Protein AF-A0AA92FFT5-F1 (afdb_monomer)

Structure (mmCIF, N/CA/C/O backbone):
data_AF-A0AA92FFT5-F1
#
_entry.id   AF-A0AA92FFT5-F1
#
loop_
_atom_site.group_PDB
_atom_site.id
_atom_site.type_symbol
_atom_site.label_atom_id
_atom_site.label_alt_id
_atom_site.label_comp_id
_atom_site.label_asym_id
_atom_site.label_entity_id
_atom_site.label_seq_id
_atom_site.pdbx_PDB_ins_code
_atom_site.Cartn_x
_atom_site.Cartn_y
_atom_site.Cartn_z
_atom_site.occupancy
_atom_site.B_iso_or_equiv
_atom_site.auth_seq_id
_atom_site.auth_comp_id
_atom_site.auth_asym_id
_atom_site.auth_atom_id
_atom_site.pdbx_PDB_model_num
ATOM 1 N N . MET A 1 1 ? 5.068 42.418 -34.598 1.00 36.91 1 MET A N 1
ATOM 2 C CA . MET A 1 1 ? 6.179 42.118 -35.527 1.00 36.91 1 MET A CA 1
ATOM 3 C C . MET A 1 1 ? 7.192 41.233 -34.813 1.00 36.91 1 MET A C 1
ATOM 5 O O . MET A 1 1 ? 7.978 41.746 -34.029 1.00 36.91 1 MET A O 1
ATOM 9 N N . ALA A 1 2 ? 7.131 39.915 -35.012 1.00 33.78 2 ALA A N 1
ATOM 10 C CA . ALA A 1 2 ? 8.115 38.987 -34.457 1.00 33.78 2 ALA A CA 1
ATOM 11 C C . ALA A 1 2 ? 9.260 38.818 -35.468 1.00 33.78 2 ALA A C 1
ATOM 13 O O . ALA A 1 2 ? 9.042 38.322 -36.571 1.00 33.78 2 ALA A O 1
ATOM 14 N N . LYS A 1 3 ? 10.466 39.276 -35.113 1.00 44.69 3 LYS A N 1
ATOM 15 C CA . LYS A 1 3 ? 11.689 38.998 -35.875 1.00 44.69 3 LYS A CA 1
ATOM 16 C C . LYS A 1 3 ? 12.086 37.545 -35.614 1.00 44.69 3 LYS A C 1
ATOM 18 O O . LYS A 1 3 ? 12.524 37.217 -34.516 1.00 44.69 3 LYS A O 1
ATOM 23 N N . ILE A 1 4 ? 11.911 36.688 -36.614 1.00 44.44 4 ILE A N 1
ATOM 24 C CA . ILE A 1 4 ? 12.422 35.315 -36.603 1.00 44.44 4 ILE A CA 1
ATOM 25 C C . ILE A 1 4 ? 13.927 35.398 -36.870 1.00 44.44 4 ILE A C 1
ATOM 27 O O . ILE A 1 4 ? 14.347 35.719 -37.980 1.00 44.44 4 ILE A O 1
ATOM 31 N N . ALA A 1 5 ? 14.735 35.155 -35.841 1.00 51.94 5 ALA A N 1
ATOM 32 C CA . ALA A 1 5 ? 16.169 34.955 -35.990 1.00 51.94 5 ALA A CA 1
ATOM 33 C C . ALA A 1 5 ? 16.406 33.488 -36.382 1.00 51.94 5 ALA A C 1
ATOM 35 O O . ALA A 1 5 ? 16.267 32.594 -35.548 1.00 51.94 5 ALA A O 1
ATOM 36 N N . LEU A 1 6 ? 16.704 33.238 -37.660 1.00 52.41 6 LEU A N 1
ATOM 37 C CA . LEU A 1 6 ? 17.159 31.925 -38.120 1.00 52.41 6 LEU A CA 1
ATOM 38 C C . LEU A 1 6 ? 18.578 31.663 -37.605 1.00 52.41 6 LEU A C 1
ATOM 40 O O . LEU A 1 6 ? 19.433 32.550 -37.645 1.00 52.41 6 LEU A O 1
ATOM 44 N N . SER A 1 7 ? 18.829 30.444 -37.127 1.00 56.03 7 SER A N 1
ATOM 45 C CA . SER A 1 7 ? 20.161 30.040 -36.674 1.00 56.03 7 SER A CA 1
ATOM 46 C C . SER A 1 7 ? 21.108 29.846 -37.863 1.00 56.03 7 SER A C 1
ATOM 48 O O . SER A 1 7 ? 20.689 29.530 -38.980 1.00 56.03 7 SER A O 1
ATOM 50 N N . SER A 1 8 ? 22.410 30.000 -37.624 1.00 54.81 8 SER A N 1
ATOM 51 C CA . SER A 1 8 ? 23.468 29.925 -38.641 1.00 54.81 8 SER A CA 1
ATOM 52 C C . SER A 1 8 ? 23.435 28.626 -39.461 1.00 54.81 8 SER A C 1
ATOM 54 O O . SER A 1 8 ? 23.777 28.638 -40.640 1.00 54.81 8 SER A O 1
ATOM 56 N N . SER A 1 9 ? 22.970 27.513 -38.876 1.00 50.91 9 SER A N 1
ATOM 57 C CA . SER A 1 9 ? 22.845 26.230 -39.584 1.00 50.91 9 SER A CA 1
ATOM 58 C C . SER A 1 9 ? 21.640 26.172 -40.528 1.00 50.91 9 SER A C 1
ATOM 60 O O . SER A 1 9 ? 21.699 25.497 -41.554 1.00 50.91 9 SER A O 1
ATOM 62 N N . GLN A 1 10 ? 20.565 26.913 -40.242 1.00 55.97 10 GLN A N 1
ATOM 63 C CA . GLN A 1 10 ? 19.401 27.001 -41.127 1.00 55.97 10 GLN A CA 1
ATOM 64 C C . GLN A 1 10 ? 19.712 27.848 -42.363 1.00 55.97 10 GLN A C 1
ATOM 66 O O . GLN A 1 10 ? 19.312 27.490 -43.467 1.00 55.97 10 GLN A O 1
ATOM 71 N N . ILE A 1 11 ? 20.495 28.918 -42.199 1.00 63.00 11 ILE A N 1
ATOM 72 C CA . ILE A 1 11 ? 20.980 29.741 -43.316 1.00 63.00 11 ILE A CA 1
ATOM 73 C C . ILE A 1 11 ? 21.951 28.938 -44.194 1.00 63.00 11 ILE A C 1
ATOM 75 O O . ILE A 1 11 ? 21.838 28.977 -45.417 1.00 63.00 11 ILE A O 1
ATOM 79 N N . LEU A 1 12 ? 22.851 28.155 -43.588 1.00 55.53 12 LEU A N 1
ATOM 80 C CA . LEU A 1 12 ? 23.816 27.331 -44.321 1.00 55.53 12 LEU A CA 1
ATOM 81 C C . LEU A 1 12 ? 23.136 26.229 -45.150 1.00 55.53 12 LEU A C 1
ATOM 83 O O . LEU A 1 12 ? 23.487 26.030 -46.309 1.00 55.53 12 LEU A O 1
ATOM 87 N N . ASN A 1 13 ? 22.121 25.559 -44.597 1.00 61.19 13 ASN A N 1
ATOM 88 C CA . ASN A 1 13 ? 21.386 24.510 -45.310 1.00 61.19 13 ASN A CA 1
ATOM 89 C C . ASN A 1 13 ? 20.527 25.064 -46.458 1.00 61.19 13 ASN A C 1
ATOM 91 O O . ASN A 1 13 ? 20.423 24.429 -47.507 1.00 61.19 13 ASN A O 1
ATOM 95 N N . ILE A 1 14 ? 19.958 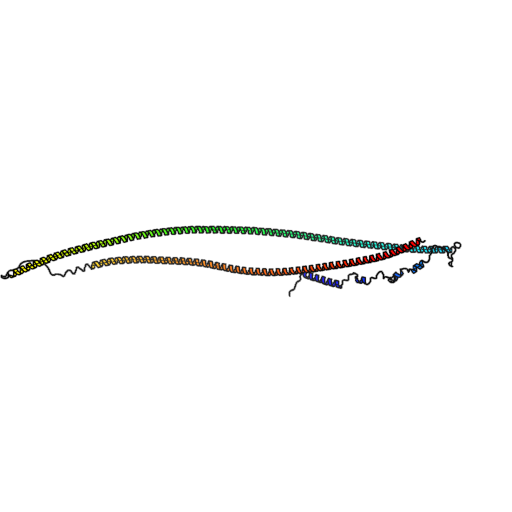26.263 -46.299 1.00 65.69 14 ILE A N 1
ATOM 96 C CA . ILE A 1 14 ? 19.232 26.951 -47.378 1.00 65.69 14 ILE A CA 1
ATOM 97 C C . ILE A 1 14 ? 20.208 27.411 -48.476 1.00 65.69 14 ILE A C 1
ATOM 99 O O . ILE A 1 14 ? 19.908 27.258 -49.660 1.00 65.69 14 ILE A O 1
ATOM 103 N N . ALA A 1 15 ? 21.397 27.900 -48.108 1.00 60.97 15 ALA A N 1
ATOM 104 C CA . ALA A 1 15 ? 22.439 28.283 -49.061 1.00 60.97 15 ALA A CA 1
ATOM 105 C C . ALA A 1 15 ? 22.993 27.076 -49.843 1.00 60.97 15 ALA A C 1
ATOM 107 O O . ALA A 1 15 ? 23.117 27.150 -51.064 1.00 60.97 15 ALA A O 1
ATOM 108 N N . LEU A 1 16 ? 23.254 25.943 -49.180 1.00 57.44 16 LEU A N 1
ATOM 109 C CA . LEU A 1 16 ? 23.679 24.708 -49.852 1.00 57.44 16 LEU A CA 1
ATOM 110 C C . LEU A 1 16 ? 22.594 24.154 -50.783 1.00 57.44 16 LEU A C 1
ATOM 112 O O . LEU A 1 16 ? 22.902 23.746 -51.901 1.00 57.44 16 LEU A O 1
ATOM 116 N N . GLY A 1 17 ? 21.326 24.190 -50.361 1.00 57.25 17 GLY A N 1
ATOM 117 C CA . GLY A 1 17 ? 20.200 23.794 -51.208 1.00 57.25 17 GLY A CA 1
ATOM 118 C C . GLY A 1 17 ? 20.088 24.653 -52.471 1.00 57.25 17 GLY A C 1
ATOM 119 O O . GLY A 1 17 ? 19.913 24.122 -53.566 1.00 57.25 17 GLY A O 1
ATOM 120 N N . ALA A 1 18 ? 20.275 25.970 -52.349 1.00 59.31 18 ALA A N 1
ATOM 121 C CA . ALA A 1 18 ? 20.269 26.881 -53.491 1.00 59.31 18 ALA A CA 1
ATOM 122 C C . ALA A 1 18 ? 21.468 26.662 -54.434 1.00 59.31 18 ALA A C 1
ATOM 124 O O . ALA A 1 18 ? 21.291 26.689 -55.649 1.00 59.31 18 ALA A O 1
ATOM 125 N N . ILE A 1 19 ? 22.667 26.379 -53.910 1.00 61.88 19 ILE A N 1
ATOM 126 C CA . ILE A 1 19 ? 23.870 26.106 -54.721 1.00 61.88 19 ILE A CA 1
ATOM 127 C C . ILE A 1 19 ? 23.724 24.805 -55.519 1.00 61.88 19 ILE A C 1
ATOM 129 O O . ILE A 1 19 ? 24.117 24.757 -56.682 1.00 61.88 19 ILE A O 1
ATOM 133 N N . ILE A 1 20 ? 23.108 23.769 -54.944 1.00 62.00 20 ILE A N 1
ATOM 134 C CA . ILE A 1 20 ? 22.878 22.496 -55.642 1.00 62.00 20 ILE A CA 1
ATOM 135 C C . ILE A 1 20 ? 21.840 22.674 -56.758 1.00 62.00 20 ILE A C 1
ATOM 137 O O . ILE A 1 20 ? 22.047 22.177 -57.865 1.00 62.00 20 ILE A O 1
ATOM 141 N N . VAL A 1 21 ? 20.767 23.436 -56.520 1.00 59.12 21 VAL A N 1
ATOM 142 C CA . VAL A 1 21 ? 19.708 23.679 -57.521 1.00 59.12 21 VAL A CA 1
ATOM 143 C C . VAL A 1 21 ? 20.189 24.612 -58.642 1.00 59.12 21 VAL A C 1
ATOM 145 O O . VAL A 1 21 ? 19.921 24.368 -59.816 1.00 59.12 21 VAL A O 1
ATOM 148 N N . VAL A 1 22 ? 20.971 25.646 -58.320 1.00 59.47 22 VAL A N 1
ATOM 149 C CA . VAL A 1 22 ? 21.566 26.542 -59.327 1.00 59.47 22 VAL A CA 1
ATOM 150 C C . VAL A 1 22 ? 22.709 25.852 -60.086 1.00 59.47 22 VAL A C 1
ATOM 152 O O . VAL A 1 22 ? 22.820 26.025 -61.297 1.00 59.47 22 VAL A O 1
ATOM 155 N N . GLY A 1 23 ? 23.508 25.007 -59.425 1.00 50.00 23 GLY A N 1
ATOM 156 C CA . GLY A 1 23 ? 24.572 24.213 -60.055 1.00 50.00 23 GLY A CA 1
ATOM 157 C C . GLY A 1 23 ? 24.050 23.136 -61.012 1.00 50.00 23 GLY A C 1
ATOM 158 O O . GLY A 1 23 ? 24.634 22.911 -62.074 1.00 50.00 23 GLY A O 1
ATOM 159 N N . SER A 1 24 ? 22.908 22.523 -60.692 1.00 50.09 24 SER A N 1
ATOM 160 C CA . SER A 1 24 ? 22.223 21.569 -61.579 1.00 50.09 24 SER A CA 1
ATOM 161 C C . SER A 1 24 ? 21.520 22.254 -62.761 1.00 50.09 24 SER A C 1
ATOM 163 O O . SER A 1 24 ? 21.498 21.705 -63.857 1.00 50.09 24 SER A O 1
ATOM 165 N N . LEU A 1 25 ? 21.037 23.493 -62.606 1.00 48.06 25 LEU A N 1
ATOM 166 C CA . LEU A 1 25 ? 20.518 24.290 -63.730 1.00 48.06 25 LEU A CA 1
ATOM 167 C C . LEU A 1 25 ? 21.626 24.875 -64.628 1.00 48.06 25 LEU A C 1
ATOM 169 O O . LEU A 1 25 ? 21.436 24.991 -65.840 1.00 48.06 25 LEU A O 1
ATOM 173 N N . ALA A 1 26 ? 22.789 25.223 -64.070 1.00 48.19 26 ALA A N 1
ATOM 174 C CA . ALA A 1 26 ? 23.932 25.733 -64.833 1.00 48.19 26 ALA A CA 1
ATOM 175 C C . ALA A 1 26 ? 24.636 24.638 -65.652 1.00 48.19 26 ALA A C 1
ATOM 177 O O . ALA A 1 26 ? 25.069 24.904 -66.771 1.00 48.19 26 ALA A O 1
ATOM 178 N N . SER A 1 27 ? 24.689 23.401 -65.151 1.00 49.47 27 SER A N 1
ATOM 179 C CA . SER A 1 27 ? 25.239 22.249 -65.887 1.00 49.47 27 SER A CA 1
ATOM 180 C C . SER A 1 27 ? 24.375 21.840 -67.087 1.00 49.47 27 SER A C 1
ATOM 182 O O . SER A 1 27 ? 24.921 21.420 -68.102 1.00 49.47 27 SER A O 1
ATOM 184 N N . VAL A 1 28 ? 23.057 22.068 -67.032 1.00 51.88 28 VAL A N 1
ATOM 185 C CA . VAL A 1 28 ? 22.141 21.841 -68.168 1.00 51.88 28 VAL A CA 1
ATOM 186 C C . VAL A 1 28 ? 22.223 22.955 -69.228 1.00 51.88 28 VAL A C 1
ATOM 188 O O . VAL A 1 28 ? 21.946 22.699 -70.395 1.00 51.88 28 VAL A O 1
ATOM 191 N N . LYS A 1 29 ? 22.629 24.184 -68.864 1.00 46.25 29 LYS A N 1
ATOM 192 C CA . LYS A 1 29 ? 22.764 25.312 -69.814 1.00 46.25 29 LYS A CA 1
ATOM 193 C C . LYS A 1 29 ? 24.180 25.567 -70.344 1.00 46.25 29 LYS A C 1
ATOM 195 O O . LYS A 1 29 ? 24.298 26.159 -71.410 1.00 46.25 29 LYS A O 1
ATOM 200 N N . TYR A 1 30 ? 25.229 25.158 -69.627 1.00 48.12 30 TYR A N 1
ATOM 201 C CA . TYR A 1 30 ? 26.628 25.478 -69.963 1.00 48.12 30 TYR A CA 1
ATOM 202 C C . TYR A 1 30 ? 27.577 24.268 -69.931 1.00 48.12 30 TYR A C 1
ATOM 204 O O . TYR A 1 30 ? 28.796 24.435 -69.941 1.00 48.12 30 TYR A O 1
ATOM 212 N N . GLY A 1 31 ? 27.047 23.043 -69.912 1.00 39.62 31 GLY A N 1
ATOM 213 C CA . GLY A 1 31 ? 27.833 21.817 -70.039 1.00 39.62 31 GLY A CA 1
ATOM 214 C C . GLY A 1 31 ? 28.346 21.599 -71.463 1.00 39.62 31 GLY A C 1
ATOM 215 O O . GLY A 1 31 ? 27.853 20.722 -72.157 1.00 39.62 31 GLY A O 1
ATOM 216 N N . ASN A 1 32 ? 29.333 22.387 -71.893 1.00 44.47 32 ASN A N 1
ATOM 217 C CA . ASN A 1 32 ? 30.159 22.086 -73.061 1.00 44.47 32 ASN A CA 1
ATOM 218 C C . ASN A 1 32 ? 31.637 22.230 -72.664 1.00 44.47 32 ASN A C 1
ATOM 220 O O . ASN A 1 32 ? 32.303 23.214 -72.975 1.00 44.47 32 ASN A O 1
ATOM 224 N N . PHE A 1 33 ? 32.130 21.259 -71.891 1.00 42.16 33 PHE A N 1
ATOM 225 C CA . PHE A 1 33 ? 33.552 21.096 -71.596 1.00 42.16 33 PHE A CA 1
ATOM 226 C C . PHE A 1 33 ? 34.115 19.984 -72.491 1.00 42.16 33 PHE A C 1
ATOM 228 O O . PHE A 1 33 ? 34.063 18.811 -72.143 1.00 42.16 33 PHE A O 1
ATOM 235 N N . GLY A 1 34 ? 34.636 20.377 -73.656 1.00 47.88 34 GLY A N 1
ATOM 236 C CA . GLY A 1 34 ? 35.778 19.736 -74.323 1.00 47.88 34 GLY A CA 1
ATOM 237 C C . GLY A 1 34 ? 35.693 18.260 -74.733 1.00 47.88 34 GLY A C 1
ATOM 238 O O . GLY A 1 34 ? 36.745 17.647 -74.891 1.00 47.88 34 GLY A O 1
ATOM 239 N N . GLY A 1 35 ? 34.507 17.683 -74.914 1.00 39.34 35 GLY A N 1
ATOM 240 C CA . GLY A 1 35 ? 34.343 16.327 -75.444 1.00 39.34 35 GLY A CA 1
ATOM 241 C C . GLY A 1 35 ? 33.555 16.361 -76.744 1.00 39.34 35 GLY A C 1
ATOM 242 O O . GLY A 1 35 ? 32.381 16.715 -76.725 1.00 39.34 35 GLY A O 1
ATOM 243 N N . VAL A 1 36 ? 34.205 16.016 -77.855 1.00 39.03 36 VAL A N 1
ATOM 244 C CA . VAL A 1 36 ? 33.575 15.840 -79.173 1.00 39.03 36 VAL A CA 1
ATOM 245 C C . VAL A 1 36 ? 32.363 14.915 -79.017 1.00 39.03 36 VAL A C 1
ATOM 247 O O . VAL A 1 36 ? 32.489 13.825 -78.452 1.00 39.03 36 VAL A O 1
ATOM 250 N N . SER A 1 37 ? 31.183 15.365 -79.442 1.00 41.41 37 SER A N 1
ATOM 251 C CA . SER A 1 37 ? 29.951 14.588 -79.312 1.00 41.41 37 SER A CA 1
ATOM 252 C C . SER A 1 37 ? 29.954 13.417 -80.298 1.00 41.41 37 SER A C 1
ATOM 254 O O . SER A 1 37 ? 30.483 13.503 -81.406 1.00 41.41 37 SER A O 1
ATOM 256 N N . PHE A 1 38 ? 29.345 12.302 -79.895 1.00 43.22 38 PHE A N 1
ATOM 257 C CA . PHE A 1 38 ? 29.211 11.105 -80.734 1.00 43.22 38 PHE A CA 1
ATOM 258 C C . PHE A 1 38 ? 28.395 11.380 -82.016 1.00 43.22 38 PHE A C 1
ATOM 260 O O . PHE A 1 38 ? 28.577 10.695 -83.020 1.00 43.22 38 PHE A O 1
ATOM 267 N N . ASP A 1 39 ? 27.571 12.433 -82.005 1.00 47.12 39 ASP A N 1
ATOM 268 C CA . ASP A 1 39 ? 26.778 12.883 -83.152 1.00 47.12 39 ASP A CA 1
ATOM 269 C C . ASP A 1 39 ? 27.632 13.589 -84.230 1.00 47.12 39 ASP A C 1
ATOM 271 O O . ASP A 1 39 ? 27.341 13.452 -85.416 1.00 47.12 39 ASP A O 1
ATOM 275 N N . GLU A 1 40 ? 28.746 14.249 -83.875 1.00 45.03 40 GLU A N 1
ATOM 276 C CA . GLU A 1 40 ? 29.685 14.829 -84.861 1.00 45.03 40 GLU A CA 1
ATOM 277 C C . GLU A 1 40 ? 30.611 13.781 -85.510 1.00 45.03 40 GLU A C 1
ATOM 279 O O . GLU A 1 40 ? 31.149 14.006 -86.597 1.00 45.03 40 GLU A O 1
ATOM 284 N N . LEU A 1 41 ? 30.781 12.614 -84.879 1.00 45.84 41 LEU A N 1
ATOM 285 C CA . LEU A 1 41 ? 31.550 11.486 -85.422 1.00 45.84 41 LEU A CA 1
ATOM 286 C C . LEU A 1 41 ? 30.747 10.642 -86.426 1.00 45.84 41 LEU A C 1
ATOM 288 O O . LEU A 1 41 ? 31.349 9.976 -87.269 1.00 45.84 41 LEU A O 1
ATOM 292 N N . GLY A 1 42 ? 29.412 10.692 -86.370 1.00 46.50 42 GLY A N 1
ATOM 293 C CA . GLY A 1 42 ? 28.527 9.962 -87.282 1.00 46.50 42 GLY A CA 1
ATOM 294 C C . GLY A 1 42 ? 28.371 10.614 -88.660 1.00 46.50 42 GLY A C 1
ATOM 295 O O . GLY A 1 42 ? 28.340 9.911 -89.666 1.00 46.50 42 GLY A O 1
ATOM 296 N N . GLU A 1 43 ? 28.335 11.949 -88.738 1.00 46.91 43 GLU A N 1
ATOM 297 C CA . GLU A 1 43 ? 28.078 12.663 -90.005 1.00 46.91 43 GLU A CA 1
ATOM 298 C C . GLU A 1 43 ? 29.312 12.823 -90.919 1.00 46.91 43 GLU A C 1
ATOM 300 O O . GLU A 1 43 ? 29.179 13.244 -92.068 1.00 46.91 43 GLU A O 1
ATOM 305 N N . LYS A 1 44 ? 30.519 12.458 -90.460 1.00 48.78 44 LYS A N 1
ATOM 306 C CA . LYS A 1 44 ? 31.769 12.532 -91.251 1.00 48.78 44 LYS A CA 1
ATOM 307 C C . LYS A 1 44 ? 32.522 11.204 -91.383 1.00 48.78 44 LYS A C 1
ATOM 309 O O . LYS A 1 44 ? 33.711 11.202 -91.705 1.00 48.78 44 LYS A O 1
ATOM 314 N N . TYR A 1 45 ? 31.863 10.070 -91.156 1.00 46.28 45 TYR A N 1
ATOM 315 C CA . TYR A 1 45 ? 32.485 8.761 -91.354 1.00 46.28 45 TYR A CA 1
ATOM 316 C C . TYR A 1 45 ? 32.257 8.256 -92.787 1.00 46.28 45 TYR A C 1
ATOM 318 O O . TYR A 1 45 ? 31.189 7.749 -93.120 1.00 46.28 45 TYR A O 1
ATOM 326 N N . ILE A 1 46 ? 33.268 8.401 -93.647 1.00 54.72 46 ILE A N 1
ATOM 327 C CA . ILE A 1 46 ? 33.282 7.812 -94.994 1.00 54.72 46 ILE A CA 1
ATOM 328 C C . ILE A 1 46 ? 33.825 6.380 -94.879 1.00 54.72 46 ILE A C 1
ATOM 330 O O . ILE A 1 46 ? 34.903 6.161 -94.324 1.00 54.72 46 ILE A O 1
ATOM 334 N N . SER A 1 47 ? 33.077 5.397 -95.389 1.00 46.88 47 SER A N 1
ATOM 335 C CA . SER A 1 47 ? 33.496 3.990 -95.435 1.00 46.88 47 SER A CA 1
ATOM 336 C C . SER A 1 47 ? 34.820 3.829 -96.195 1.00 46.88 47 SER A C 1
ATOM 338 O O . SER A 1 47 ? 35.009 4.430 -97.251 1.00 46.88 47 SER A O 1
ATOM 340 N N . LYS A 1 48 ? 35.729 2.960 -95.719 1.00 50.12 48 LYS A N 1
ATOM 341 C CA . LYS A 1 48 ? 37.016 2.658 -96.390 1.00 50.12 48 LYS A CA 1
ATOM 342 C C . LYS A 1 48 ? 36.861 2.157 -97.837 1.00 50.12 48 LYS A C 1
ATOM 344 O O . LYS A 1 48 ? 37.832 2.206 -98.583 1.00 50.12 48 LYS A O 1
ATOM 349 N N . SER A 1 49 ? 35.677 1.680 -98.227 1.00 53.69 49 SER A N 1
ATOM 350 C CA . SER A 1 49 ? 35.359 1.249 -99.595 1.00 53.69 49 SER A CA 1
ATOM 351 C C . SER A 1 49 ? 35.010 2.393 -100.555 1.00 53.69 49 SER A C 1
ATOM 353 O O . SER A 1 49 ? 35.030 2.174 -101.764 1.00 53.69 49 SER A O 1
ATOM 355 N N . ASP A 1 50 ? 34.712 3.590 -100.037 1.00 57.78 50 ASP A N 1
ATOM 356 C CA . ASP A 1 50 ? 34.177 4.719 -100.815 1.00 57.78 50 ASP A CA 1
ATOM 357 C C . ASP A 1 50 ? 35.194 5.852 -101.032 1.00 57.78 50 ASP A C 1
ATOM 359 O O . ASP A 1 50 ? 34.873 6.856 -101.663 1.00 57.78 50 ASP A O 1
ATOM 363 N N . VAL A 1 51 ? 36.433 5.689 -100.554 1.00 57.69 51 VAL A N 1
ATOM 364 C CA . VAL A 1 51 ? 37.523 6.660 -100.734 1.00 57.69 51 VAL A CA 1
ATOM 365 C C . VAL A 1 51 ? 38.189 6.444 -102.097 1.00 57.69 51 VAL A C 1
ATOM 367 O O . VAL A 1 51 ? 38.803 5.401 -102.334 1.00 57.69 51 VAL A O 1
ATOM 370 N N . LYS A 1 52 ? 38.097 7.425 -103.002 1.00 64.56 52 LYS A N 1
ATOM 371 C CA . LYS A 1 52 ? 38.766 7.408 -104.315 1.00 64.56 52 LYS A CA 1
ATOM 372 C C . LYS A 1 52 ? 40.019 8.283 -104.294 1.00 64.56 52 LYS A C 1
ATOM 374 O O . LYS A 1 52 ? 40.122 9.241 -103.538 1.00 64.56 52 LYS A O 1
ATOM 379 N N . PHE A 1 53 ? 40.977 7.993 -105.177 1.00 60.56 53 PHE A N 1
ATOM 380 C CA . PHE A 1 53 ? 42.207 8.791 -105.323 1.00 60.56 53 PHE A CA 1
ATOM 381 C C . PHE A 1 53 ? 41.929 10.283 -105.610 1.00 60.56 53 PHE A C 1
ATOM 383 O O . PHE A 1 53 ? 42.689 11.150 -105.188 1.00 60.56 53 PHE A O 1
ATOM 390 N N . SER A 1 54 ? 40.794 10.581 -106.254 1.00 68.06 54 SER A N 1
ATOM 391 C CA . SER A 1 54 ? 40.290 11.935 -106.515 1.00 68.06 54 SER A CA 1
ATOM 392 C C . SER A 1 54 ? 39.946 12.746 -105.263 1.00 68.06 54 SER A C 1
ATOM 394 O O . SER A 1 54 ? 39.826 13.965 -105.362 1.00 68.06 54 SER A O 1
ATOM 396 N N . ASP A 1 55 ? 39.790 12.091 -104.111 1.00 61.78 55 ASP A N 1
ATOM 397 C CA . ASP A 1 55 ? 39.345 12.720 -102.864 1.00 61.78 55 ASP A CA 1
ATOM 398 C C . ASP A 1 55 ? 40.530 13.214 -102.010 1.00 61.78 55 ASP A C 1
ATOM 400 O O . ASP A 1 55 ? 40.339 13.857 -100.978 1.00 61.78 55 ASP A O 1
ATOM 404 N N . LEU A 1 56 ? 41.770 12.948 -102.447 1.00 61.59 56 LEU A N 1
ATOM 405 C CA . LEU A 1 56 ? 42.974 13.540 -101.863 1.00 61.59 56 LEU A CA 1
ATOM 406 C C . LEU A 1 56 ? 43.124 15.021 -102.265 1.00 61.59 56 LEU A C 1
ATOM 408 O O . LEU A 1 56 ? 42.778 15.386 -103.388 1.00 61.59 56 LEU A O 1
ATOM 412 N N . PRO A 1 57 ? 43.714 15.873 -101.410 1.00 64.44 57 PRO A N 1
ATOM 413 C CA . PRO A 1 57 ? 44.130 17.226 -101.788 1.00 64.44 57 PRO A CA 1
ATOM 414 C C . PRO A 1 57 ? 45.034 17.218 -103.038 1.00 64.44 57 PRO A C 1
ATOM 416 O O . PRO A 1 57 ? 45.875 16.328 -103.191 1.00 64.44 57 PRO A O 1
ATOM 419 N N . GLN A 1 58 ? 44.869 18.189 -103.949 1.00 60.50 58 GLN A N 1
ATOM 420 C CA . GLN A 1 58 ? 45.575 18.233 -105.250 1.00 60.50 58 GLN A CA 1
ATOM 421 C C . GLN A 1 58 ? 47.110 18.209 -105.122 1.00 60.50 58 GLN A C 1
ATOM 423 O O . GLN A 1 58 ? 47.819 17.743 -106.012 1.00 60.50 58 GLN A O 1
ATOM 428 N N . ASP A 1 59 ? 47.619 18.720 -104.013 1.00 60.88 59 ASP A N 1
ATOM 429 C CA . ASP A 1 59 ? 49.007 18.734 -103.567 1.00 60.88 59 ASP A CA 1
ATOM 430 C C . ASP A 1 59 ? 49.536 17.332 -103.214 1.00 60.88 59 ASP A C 1
ATOM 432 O O . ASP A 1 59 ? 50.645 16.988 -103.616 1.00 60.88 59 ASP A O 1
ATOM 436 N N . MET A 1 60 ? 48.721 16.480 -102.583 1.00 55.91 60 MET A N 1
ATOM 437 C CA . MET A 1 60 ? 49.052 15.070 -102.328 1.00 55.91 60 MET A CA 1
ATOM 438 C C . MET A 1 60 ? 48.879 14.201 -103.579 1.00 55.91 60 MET A C 1
ATOM 440 O O . MET A 1 60 ? 49.692 13.311 -103.812 1.00 55.91 60 MET A O 1
ATOM 444 N N . GLN A 1 61 ? 47.883 14.480 -104.429 1.00 62.03 61 GLN A N 1
ATOM 445 C CA . GLN A 1 61 ? 47.715 13.774 -105.710 1.00 62.03 61 GLN A CA 1
ATOM 446 C C . GLN A 1 61 ? 48.934 13.948 -106.629 1.00 62.03 61 GLN A C 1
ATOM 448 O O . GLN A 1 61 ? 49.339 12.996 -107.285 1.00 62.03 61 GLN A O 1
ATOM 453 N N . LYS A 1 62 ? 49.566 15.130 -106.629 1.00 58.81 62 LYS A N 1
ATOM 454 C CA . LYS A 1 62 ? 50.796 15.407 -107.396 1.00 58.81 62 LYS A CA 1
ATOM 455 C C . LYS A 1 62 ? 52.038 14.663 -106.894 1.00 58.81 62 LYS A C 1
ATOM 457 O O . LYS A 1 62 ? 53.011 14.569 -107.638 1.00 58.81 62 LYS A O 1
ATOM 462 N N . HIS A 1 63 ? 52.038 14.170 -105.654 1.00 56.59 63 HIS A N 1
ATOM 463 C CA . HIS A 1 63 ? 53.141 13.376 -105.100 1.00 56.59 63 HIS A CA 1
ATOM 464 C C . HIS A 1 63 ? 53.037 11.883 -105.417 1.00 56.59 63 HIS A C 1
ATOM 466 O O . HIS A 1 63 ? 54.055 11.192 -105.415 1.00 56.59 63 HIS A O 1
ATOM 472 N N . TYR A 1 64 ? 51.844 11.384 -105.741 1.00 55.19 64 TYR A N 1
ATOM 473 C CA . TYR A 1 64 ? 51.693 10.041 -106.283 1.00 55.19 64 TYR A CA 1
ATOM 474 C C . TYR A 1 64 ? 52.017 10.082 -107.774 1.00 55.19 64 TYR A C 1
ATOM 476 O O . TYR A 1 64 ? 51.236 10.556 -108.593 1.00 55.19 64 TYR A O 1
ATOM 484 N N . ILE A 1 65 ? 53.226 9.630 -108.095 1.00 53.03 65 ILE A N 1
ATOM 485 C CA . ILE A 1 65 ? 53.760 9.546 -109.451 1.00 53.03 65 ILE A CA 1
ATOM 486 C C . ILE A 1 65 ? 52.767 8.782 -110.334 1.00 53.03 65 ILE A C 1
ATOM 488 O O . ILE A 1 65 ? 52.378 7.656 -110.018 1.00 53.03 65 ILE A O 1
ATOM 492 N N . ASP A 1 66 ? 52.367 9.417 -111.434 1.00 47.44 66 ASP A N 1
ATOM 493 C CA . ASP A 1 66 ? 51.544 8.821 -112.476 1.00 47.44 66 ASP A CA 1
ATOM 494 C C . ASP A 1 66 ? 52.187 7.503 -112.934 1.00 47.44 66 ASP A C 1
ATOM 496 O O . ASP A 1 66 ? 53.376 7.449 -113.275 1.00 47.44 66 ASP A O 1
ATOM 500 N N . LYS A 1 67 ? 51.412 6.416 -112.902 1.00 47.41 67 LYS A N 1
ATOM 501 C CA . LYS A 1 67 ? 51.894 5.084 -113.285 1.00 47.41 67 LYS A CA 1
ATOM 502 C C . LYS A 1 67 ? 52.336 5.077 -114.751 1.00 47.41 67 LYS A C 1
ATOM 504 O O . LYS A 1 67 ? 53.240 4.328 -115.113 1.00 47.41 67 LYS A O 1
ATOM 509 N N . ASP A 1 68 ? 51.772 5.974 -115.558 1.00 49.72 68 ASP A N 1
ATOM 510 C CA . ASP A 1 68 ? 52.157 6.165 -116.953 1.00 49.72 68 ASP A CA 1
ATOM 511 C C . ASP A 1 68 ? 53.469 6.967 -117.089 1.00 49.72 68 ASP A C 1
ATOM 513 O O . ASP A 1 68 ? 54.276 6.670 -117.969 1.00 49.72 68 ASP A O 1
ATOM 517 N N . ALA A 1 69 ? 53.787 7.863 -116.143 1.00 50.75 69 ALA A N 1
ATOM 518 C CA . ALA A 1 69 ? 55.073 8.575 -116.097 1.00 50.75 69 ALA A CA 1
ATOM 519 C C . ALA A 1 69 ? 56.245 7.691 -115.621 1.00 50.75 69 ALA A C 1
ATOM 521 O O . ALA A 1 69 ? 57.394 7.929 -115.991 1.00 50.75 69 ALA A O 1
ATOM 522 N N . THR A 1 70 ? 55.976 6.635 -114.843 1.00 45.41 70 THR A N 1
ATOM 523 C CA . THR A 1 70 ? 57.005 5.648 -114.452 1.00 45.41 70 THR A CA 1
ATOM 524 C C . THR A 1 70 ? 57.249 4.584 -115.525 1.00 45.41 70 THR A C 1
ATOM 526 O O . THR A 1 70 ? 58.330 3.996 -115.571 1.00 45.41 70 THR A O 1
ATOM 529 N N . ILE A 1 71 ? 56.292 4.359 -116.433 1.00 44.62 71 ILE A N 1
ATOM 530 C CA . ILE A 1 71 ? 56.454 3.432 -117.564 1.00 44.62 71 ILE A CA 1
ATOM 531 C C . ILE A 1 71 ? 57.244 4.080 -118.717 1.00 44.62 71 ILE A C 1
ATOM 533 O O . ILE A 1 71 ? 57.932 3.366 -119.447 1.00 44.62 71 ILE A O 1
ATOM 537 N N . GLU A 1 72 ? 57.245 5.412 -118.851 1.00 43.44 72 GLU A N 1
ATOM 538 C CA . GLU A 1 72 ? 58.088 6.105 -119.842 1.00 43.44 72 GLU A CA 1
ATOM 539 C C . GLU A 1 72 ? 59.568 6.223 -119.433 1.00 43.44 72 GLU A C 1
ATOM 541 O O . GLU A 1 72 ? 60.425 6.288 -120.309 1.00 43.44 72 GLU A O 1
ATOM 546 N N . GLN A 1 73 ? 59.908 6.123 -118.141 1.00 43.62 73 GLN A N 1
ATOM 547 C CA . GLN A 1 73 ? 61.306 6.004 -117.681 1.00 43.62 73 GLN A CA 1
ATOM 548 C C . GLN A 1 73 ? 61.822 4.552 -117.628 1.00 43.62 73 GLN A C 1
ATOM 550 O O . GLN A 1 73 ? 63.020 4.328 -117.472 1.00 43.62 73 GLN A O 1
ATOM 555 N N . GLY A 1 74 ? 60.938 3.561 -117.792 1.00 41.41 74 GLY A N 1
ATOM 556 C CA . GLY A 1 74 ? 61.269 2.130 -117.820 1.00 41.41 74 GLY A CA 1
ATOM 557 C C . GLY A 1 74 ? 61.416 1.524 -119.222 1.00 41.41 74 GLY A C 1
ATOM 558 O O . GLY A 1 74 ? 61.585 0.311 -119.335 1.00 41.41 74 GLY A O 1
ATOM 559 N N . LYS A 1 75 ? 61.323 2.334 -120.289 1.00 38.75 75 LYS A N 1
ATOM 560 C CA . LYS A 1 75 ? 61.446 1.893 -121.693 1.00 38.75 75 LYS A CA 1
ATOM 561 C C . LYS A 1 75 ? 62.807 2.158 -122.342 1.00 38.75 75 LYS A C 1
ATOM 563 O O . LYS A 1 75 ? 62.988 1.758 -123.488 1.00 38.75 75 LYS A O 1
ATOM 568 N N . ASP A 1 76 ? 63.777 2.690 -121.604 1.00 38.53 76 ASP A N 1
ATOM 569 C CA . ASP A 1 76 ? 65.194 2.586 -121.973 1.00 38.53 76 ASP A CA 1
ATOM 570 C C . ASP A 1 76 ? 65.769 1.298 -121.368 1.00 38.53 76 ASP A C 1
ATOM 572 O O . ASP A 1 76 ? 66.516 1.283 -120.388 1.00 38.53 76 ASP A O 1
ATOM 576 N N . GLY A 1 77 ? 65.327 0.178 -121.942 1.00 37.78 77 GLY A N 1
ATOM 577 C CA . GLY A 1 77 ? 65.913 -1.135 -121.712 1.00 37.78 77 GLY A CA 1
ATOM 578 C C . GLY A 1 77 ? 67.331 -1.216 -122.288 1.00 37.78 77 GLY A C 1
ATOM 579 O O . GLY A 1 77 ? 67.598 -0.701 -123.369 1.00 37.78 77 GLY A O 1
ATOM 580 N N . ASN A 1 78 ? 68.197 -1.925 -121.560 1.00 37.09 78 ASN A N 1
ATOM 581 C CA . ASN A 1 78 ? 69.595 -2.274 -121.852 1.00 37.09 78 ASN A CA 1
ATOM 582 C C . ASN A 1 78 ? 70.653 -1.171 -121.662 1.00 37.09 78 ASN A C 1
ATOM 584 O O . ASN A 1 78 ? 71.221 -0.626 -122.600 1.00 37.09 78 ASN A O 1
ATOM 588 N N . LEU A 1 79 ? 71.052 -0.980 -120.400 1.00 45.75 79 LEU A N 1
ATOM 589 C CA . LEU A 1 79 ? 72.293 -0.302 -119.994 1.00 45.75 79 LEU A CA 1
ATOM 590 C C . LEU A 1 79 ? 73.550 -1.207 -120.069 1.00 45.75 79 LEU A C 1
ATOM 592 O O . LEU A 1 79 ? 74.559 -0.893 -119.446 1.00 45.75 79 LEU A O 1
ATOM 596 N N . TYR A 1 80 ? 73.495 -2.326 -120.808 1.00 41.56 80 TYR A N 1
ATOM 597 C CA . TYR A 1 80 ? 74.593 -3.303 -120.928 1.00 41.56 80 TYR A CA 1
ATOM 598 C C . TYR A 1 80 ? 74.791 -3.864 -122.349 1.00 41.56 80 TYR A C 1
ATOM 600 O O . TYR A 1 80 ? 75.242 -4.993 -122.510 1.00 41.56 80 TYR A O 1
ATOM 608 N N . GLU A 1 81 ? 74.502 -3.076 -123.384 1.00 40.34 81 GLU A N 1
ATOM 609 C CA . GLU A 1 81 ? 75.005 -3.330 -124.740 1.00 40.34 81 GLU A CA 1
ATOM 610 C C . GLU A 1 81 ? 75.628 -2.032 -125.261 1.00 40.34 81 GLU A C 1
ATOM 612 O O . GLU A 1 81 ? 74.941 -1.150 -125.773 1.00 40.34 81 GLU A O 1
ATOM 617 N N . ASP A 1 82 ? 76.943 -1.890 -125.062 1.00 51.94 82 ASP A N 1
ATOM 618 C CA . ASP A 1 82 ? 77.741 -0.798 -125.624 1.00 51.94 82 ASP A CA 1
ATOM 619 C C . ASP A 1 82 ? 77.866 -1.011 -127.133 1.00 51.94 82 ASP A C 1
ATOM 621 O O . ASP A 1 82 ? 78.835 -1.564 -127.647 1.00 51.94 82 ASP A O 1
ATOM 625 N N . VAL A 1 83 ? 76.837 -0.589 -127.855 1.00 54.03 83 VAL A N 1
ATOM 626 C CA . VAL A 1 83 ? 76.921 -0.383 -129.290 1.00 54.03 83 VAL A CA 1
ATOM 627 C C . VAL A 1 83 ? 77.177 1.104 -129.488 1.00 54.03 83 VAL A C 1
ATOM 629 O O . VAL A 1 83 ? 76.381 1.950 -129.084 1.00 54.03 83 VAL A O 1
ATOM 632 N N . TYR A 1 84 ? 78.336 1.450 -130.036 1.00 55.47 84 TYR A N 1
ATOM 633 C CA . TYR A 1 84 ? 78.671 2.837 -130.345 1.00 55.47 84 TYR A CA 1
ATOM 634 C C . TYR A 1 84 ? 77.759 3.330 -131.458 1.00 55.47 84 TYR A C 1
ATOM 636 O O . TYR A 1 84 ? 77.537 2.580 -132.388 1.00 55.47 84 TYR A O 1
ATOM 644 N N . PHE A 1 85 ? 77.230 4.550 -131.408 1.00 58.44 85 PHE A N 1
ATOM 645 C CA . PHE A 1 85 ? 76.370 5.071 -132.477 1.00 58.44 85 PHE A CA 1
ATOM 646 C C . PHE A 1 85 ? 76.961 6.346 -133.084 1.00 58.44 85 PHE A C 1
ATOM 648 O O . PHE A 1 85 ? 77.404 7.230 -132.346 1.00 58.44 85 PHE A O 1
ATOM 655 N N . ASP A 1 86 ? 76.968 6.448 -134.417 1.00 56.62 86 ASP A N 1
ATOM 656 C CA . ASP A 1 86 ? 77.369 7.664 -135.136 1.00 56.62 86 ASP A CA 1
ATOM 657 C C . ASP A 1 86 ? 76.319 8.790 -135.007 1.00 56.62 86 ASP A C 1
ATOM 659 O O . ASP A 1 86 ? 75.231 8.604 -134.455 1.00 56.62 86 ASP A O 1
ATOM 663 N N . GLU A 1 87 ? 76.619 9.990 -135.523 1.00 55.97 87 GLU A N 1
ATOM 664 C CA . GLU A 1 87 ? 75.691 11.140 -135.494 1.00 55.97 87 GLU A CA 1
ATOM 665 C C . GLU A 1 87 ? 74.400 10.918 -136.312 1.00 55.97 87 GLU A C 1
ATOM 667 O O . GLU A 1 87 ? 73.509 11.767 -136.302 1.00 55.97 87 GLU A O 1
ATOM 672 N N . GLN A 1 88 ? 74.274 9.777 -136.998 1.00 52.09 88 GLN A N 1
ATOM 673 C CA . GLN A 1 88 ? 73.092 9.344 -137.743 1.00 52.09 88 GLN A CA 1
ATOM 674 C C . GLN A 1 88 ? 72.407 8.110 -137.118 1.00 52.09 88 GLN A C 1
ATOM 676 O O . GLN A 1 88 ? 71.450 7.591 -137.696 1.00 52.09 88 GLN A O 1
ATOM 681 N N . GLY A 1 89 ? 72.840 7.665 -135.931 1.00 59.09 89 GLY A N 1
ATOM 682 C CA . GLY A 1 89 ? 72.221 6.575 -135.174 1.00 59.09 89 GLY A CA 1
ATOM 683 C C . GLY A 1 89 ? 72.573 5.166 -135.661 1.00 59.09 89 GLY A C 1
ATOM 684 O O . GLY A 1 89 ? 71.816 4.235 -135.384 1.00 59.09 89 GLY A O 1
ATOM 685 N N . LYS A 1 90 ? 73.687 4.974 -136.382 1.00 59.62 90 LYS A N 1
ATOM 686 C CA . LYS A 1 90 ? 74.161 3.643 -136.801 1.00 59.62 90 LYS A CA 1
ATOM 687 C C . LYS A 1 90 ? 75.258 3.088 -135.894 1.00 59.62 90 LYS A C 1
ATOM 689 O O . LYS A 1 90 ? 76.118 3.854 -135.469 1.00 59.62 90 LYS A O 1
ATOM 694 N N . PRO A 1 91 ? 75.266 1.765 -135.655 1.00 62.56 91 PRO A N 1
ATOM 695 C CA . PRO A 1 91 ? 76.246 1.111 -134.805 1.00 62.56 91 PRO A CA 1
ATOM 696 C C . PRO A 1 91 ? 77.667 1.163 -135.407 1.00 62.56 91 PRO A C 1
ATOM 698 O O . PRO A 1 91 ? 77.886 0.643 -136.501 1.00 62.56 91 PRO A O 1
ATOM 701 N N . ILE A 1 92 ? 78.622 1.782 -134.710 1.00 60.59 92 ILE A N 1
ATOM 702 C CA . ILE A 1 92 ? 80.044 1.868 -135.056 1.00 60.59 92 ILE A CA 1
ATOM 703 C C . ILE A 1 92 ? 80.742 0.597 -134.534 1.00 60.59 92 ILE A C 1
ATOM 705 O O . ILE A 1 92 ? 80.634 0.290 -133.344 1.00 60.59 92 ILE A O 1
ATOM 709 N N . PRO A 1 93 ? 81.460 -0.154 -135.385 1.00 61.25 93 PRO A N 1
ATOM 710 C CA . PRO A 1 93 ? 82.253 -1.302 -134.955 1.00 61.25 93 PRO A CA 1
ATOM 711 C C . PRO A 1 93 ? 83.471 -0.869 -134.124 1.00 61.25 93 PRO A C 1
ATOM 713 O O . PRO A 1 93 ? 84.100 0.141 -134.432 1.00 61.25 93 PRO A O 1
ATOM 716 N N . ASP A 1 94 ? 83.904 -1.694 -133.164 1.00 57.19 94 ASP A N 1
ATOM 717 C CA . ASP A 1 94 ? 85.046 -1.411 -132.264 1.00 57.19 94 ASP A CA 1
ATOM 718 C C . ASP A 1 94 ? 86.370 -1.046 -132.970 1.00 57.19 94 ASP A C 1
ATOM 720 O O . ASP A 1 94 ? 87.272 -0.460 -132.374 1.00 57.19 94 ASP A O 1
ATOM 724 N N . SER A 1 95 ? 86.504 -1.380 -134.254 1.00 57.78 95 SER A N 1
ATOM 725 C CA . SER A 1 95 ? 87.684 -1.070 -135.071 1.00 57.78 95 SER A CA 1
ATOM 726 C C . SER A 1 95 ? 87.727 0.367 -135.616 1.00 57.78 95 SER A C 1
ATOM 728 O O . SER A 1 95 ? 88.783 0.790 -136.084 1.00 57.78 95 SER A O 1
ATOM 730 N N . GLU A 1 96 ? 86.632 1.131 -135.519 1.00 59.38 96 GLU A N 1
ATOM 731 C CA . GLU A 1 96 ? 86.506 2.515 -136.020 1.00 59.38 96 GLU A CA 1
ATOM 732 C C . GLU A 1 96 ? 86.308 3.551 -134.897 1.00 59.38 96 GLU A C 1
ATOM 734 O O . GLU A 1 96 ? 86.007 4.719 -135.147 1.00 59.38 96 GLU A O 1
ATOM 739 N N . LEU A 1 97 ? 86.520 3.139 -133.646 1.00 61.53 97 LEU A N 1
ATOM 740 C CA . LEU A 1 97 ? 86.380 3.992 -132.471 1.00 61.53 97 LEU A CA 1
ATOM 741 C C . LEU A 1 97 ? 87.352 5.167 -132.471 1.00 61.53 97 LEU A C 1
ATOM 743 O O . LEU A 1 97 ? 88.575 4.995 -132.464 1.00 61.53 97 LEU A O 1
ATOM 747 N N . THR A 1 98 ? 86.810 6.381 -132.383 1.00 62.06 98 THR A N 1
ATOM 748 C CA . THR A 1 98 ? 87.631 7.585 -132.278 1.00 62.06 98 THR A CA 1
ATOM 749 C C . THR A 1 98 ? 87.849 7.987 -130.812 1.00 62.06 98 THR A C 1
ATOM 751 O O . THR A 1 98 ? 87.013 7.724 -129.942 1.00 62.06 98 THR A O 1
ATOM 754 N N . PRO A 1 99 ? 88.939 8.707 -130.484 1.00 66.06 99 PRO A N 1
ATOM 755 C CA . PRO A 1 99 ? 89.150 9.257 -129.140 1.00 66.06 99 PRO A CA 1
ATOM 756 C C . PRO A 1 99 ? 88.012 10.170 -128.636 1.00 66.06 99 PRO A C 1
ATOM 758 O O . PRO A 1 99 ? 87.881 10.390 -127.430 1.00 66.06 99 PRO A O 1
ATOM 761 N N . GLN A 1 100 ? 87.189 10.725 -129.536 1.00 66.06 100 GLN A N 1
ATOM 762 C CA . GLN A 1 100 ? 86.022 11.535 -129.176 1.00 66.06 100 GLN A CA 1
ATOM 763 C C . GLN A 1 100 ? 84.887 10.698 -128.572 1.00 66.06 100 GLN A C 1
ATOM 765 O O . GLN A 1 100 ? 84.231 11.172 -127.639 1.00 66.06 100 GLN A O 1
ATOM 770 N N . ASP A 1 101 ? 84.697 9.463 -129.029 1.00 64.44 101 ASP A N 1
ATOM 771 C CA . ASP A 1 101 ? 83.628 8.575 -128.560 1.00 64.44 101 ASP A CA 1
ATOM 772 C C . ASP A 1 101 ? 83.898 8.099 -127.127 1.00 64.44 101 ASP A C 1
ATOM 774 O O . ASP A 1 101 ? 83.035 8.207 -126.249 1.00 64.44 101 ASP A O 1
ATOM 778 N N . PHE A 1 102 ? 85.150 7.745 -126.822 1.00 65.81 102 PHE A N 1
ATOM 779 C CA . PHE A 1 102 ? 85.596 7.485 -125.448 1.00 65.81 102 PHE A CA 1
ATOM 780 C C . PHE A 1 102 ? 85.420 8.702 -124.535 1.00 65.81 102 PHE A C 1
ATOM 782 O O . PHE A 1 102 ? 84.994 8.576 -123.387 1.00 65.81 102 PHE A O 1
ATOM 789 N N . LYS A 1 103 ? 85.690 9.911 -125.040 1.00 71.62 103 LYS A N 1
ATOM 790 C CA . LYS A 1 103 ? 85.495 11.148 -124.271 1.00 71.62 103 LYS A CA 1
ATOM 791 C C . LYS A 1 103 ? 84.013 11.414 -123.975 1.00 71.62 103 LYS A C 1
ATOM 793 O O . LYS A 1 103 ? 83.695 11.921 -122.897 1.00 71.62 103 LYS A O 1
ATOM 798 N N . ARG A 1 104 ? 83.097 11.064 -124.887 1.00 70.94 104 ARG A N 1
ATOM 799 C CA . ARG A 1 104 ? 81.642 11.120 -124.645 1.00 70.94 104 ARG A CA 1
ATOM 800 C C . ARG A 1 104 ? 81.222 10.118 -123.561 1.00 70.94 104 ARG A C 1
ATOM 802 O O . ARG A 1 104 ? 80.479 10.505 -122.659 1.00 70.94 104 ARG A O 1
ATOM 809 N N . MET A 1 105 ? 81.751 8.894 -123.582 1.00 66.62 105 MET A N 1
ATOM 810 C CA . MET A 1 105 ? 81.476 7.869 -122.56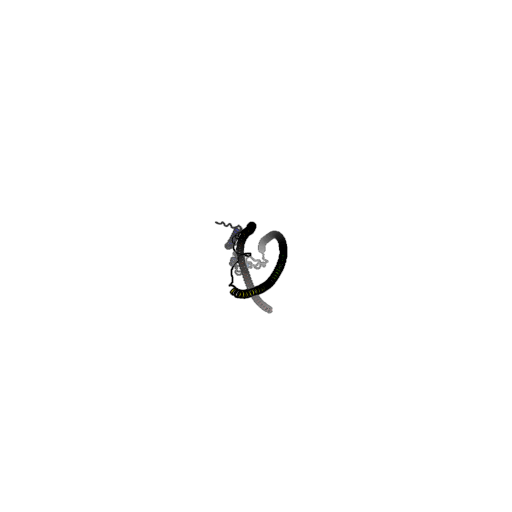3 1.00 66.62 105 MET A CA 1
ATOM 811 C C . MET A 1 105 ? 81.985 8.273 -121.174 1.00 66.62 105 MET A C 1
ATOM 813 O O . MET A 1 105 ? 81.225 8.234 -120.207 1.00 66.62 105 MET A O 1
ATOM 817 N N . VAL A 1 106 ? 83.231 8.746 -121.075 1.00 73.56 106 VAL A N 1
ATOM 818 C CA . VAL A 1 106 ? 83.800 9.242 -119.811 1.00 73.56 106 VAL A CA 1
ATOM 819 C C . VAL A 1 106 ? 82.959 10.392 -119.253 1.00 73.56 106 VAL A C 1
ATOM 821 O O . VAL A 1 106 ? 82.652 10.393 -118.066 1.00 73.56 106 VAL A O 1
ATOM 824 N N . ASN A 1 107 ? 82.499 11.320 -120.099 1.00 72.38 107 ASN A N 1
ATOM 825 C CA . ASN A 1 107 ? 81.600 12.395 -119.667 1.00 72.38 107 ASN A CA 1
ATOM 826 C C . ASN A 1 107 ? 80.228 11.881 -119.192 1.00 72.38 107 ASN A C 1
ATOM 828 O O . ASN A 1 107 ? 79.683 12.422 -118.230 1.00 72.38 107 ASN A O 1
ATOM 832 N N . LYS A 1 108 ? 79.652 10.859 -119.842 1.00 75.12 108 LYS A N 1
ATOM 833 C CA . LYS A 1 108 ? 78.375 10.254 -119.420 1.00 75.12 108 LYS A CA 1
ATOM 834 C C . LYS A 1 108 ? 78.528 9.556 -118.065 1.00 75.12 108 LYS A C 1
ATOM 836 O O . LYS A 1 108 ? 77.754 9.840 -117.159 1.00 75.12 108 LYS A O 1
ATOM 841 N N . LEU A 1 109 ? 79.574 8.745 -117.894 1.00 75.50 109 LEU A N 1
ATOM 842 C CA . LEU A 1 109 ? 79.891 8.074 -116.629 1.00 75.50 109 LEU A CA 1
ATOM 843 C C . LEU A 1 109 ? 80.196 9.068 -115.503 1.00 75.50 109 LEU A C 1
ATOM 845 O O . LEU A 1 109 ? 79.704 8.896 -114.392 1.00 75.50 109 LEU A O 1
ATOM 849 N N . GLN A 1 110 ? 80.945 10.139 -115.782 1.00 72.25 110 GLN A N 1
ATOM 850 C CA . GLN A 1 110 ? 81.201 11.208 -114.811 1.00 72.25 110 GLN A CA 1
ATOM 851 C C . GLN A 1 110 ? 79.908 11.910 -114.378 1.00 72.25 110 GLN A C 1
ATOM 853 O O . GLN A 1 110 ? 79.734 12.171 -113.190 1.00 72.25 110 GLN A O 1
ATOM 858 N N . LYS A 1 111 ? 78.977 12.171 -115.307 1.00 74.00 111 LYS A N 1
ATOM 859 C CA . LYS A 1 111 ? 77.656 12.725 -114.971 1.00 74.00 111 LYS A CA 1
ATOM 860 C C . LYS A 1 111 ? 76.831 11.762 -114.119 1.00 74.00 111 LYS A C 1
ATOM 862 O O . LYS A 1 111 ? 76.286 12.187 -113.109 1.00 74.00 111 LYS A O 1
ATOM 867 N N . THR A 1 112 ? 76.763 10.481 -114.481 1.00 74.12 112 THR A N 1
ATOM 868 C CA . THR A 1 112 ? 76.034 9.469 -113.697 1.00 74.12 112 THR A CA 1
ATOM 869 C C . THR A 1 112 ? 76.624 9.308 -112.296 1.00 74.12 112 THR A C 1
ATOM 871 O O . THR A 1 112 ? 75.877 9.269 -111.323 1.00 74.12 112 THR A O 1
ATOM 874 N N . LEU A 1 113 ? 77.955 9.293 -112.164 1.00 75.88 113 LEU A N 1
ATOM 875 C CA . LEU A 1 113 ? 78.621 9.250 -110.862 1.00 75.88 113 LEU A CA 1
ATOM 876 C C . LEU A 1 113 ? 78.285 10.485 -110.014 1.00 75.88 113 LEU A C 1
ATOM 878 O O . LEU A 1 113 ? 78.053 10.348 -108.816 1.00 75.88 113 LEU A O 1
ATOM 882 N N . LEU A 1 114 ? 78.216 11.670 -110.629 1.00 76.62 114 LEU A N 1
ATOM 883 C CA . LEU A 1 114 ? 77.845 12.910 -109.947 1.00 76.62 114 LEU A CA 1
ATOM 884 C C . LEU A 1 114 ? 76.394 12.874 -109.436 1.00 76.62 114 LEU A C 1
ATOM 886 O O . LEU A 1 114 ? 76.149 13.283 -108.304 1.00 76.62 114 LEU A O 1
ATOM 890 N N . PHE A 1 115 ? 75.454 12.342 -110.226 1.00 75.44 115 PHE A N 1
ATOM 891 C CA . PHE A 1 115 ? 74.066 12.143 -109.790 1.00 75.44 115 PHE A CA 1
ATOM 892 C C . PHE A 1 115 ? 73.971 11.161 -108.618 1.00 75.44 115 PHE A C 1
ATOM 894 O O . PHE A 1 115 ? 73.362 11.483 -107.606 1.00 75.44 115 PHE A O 1
ATOM 901 N N . ILE A 1 116 ? 74.655 10.016 -108.692 1.00 77.69 116 ILE A N 1
ATOM 902 C CA . ILE A 1 116 ? 74.661 9.030 -107.598 1.00 77.69 116 ILE A CA 1
ATOM 903 C C . ILE A 1 116 ? 75.282 9.618 -106.321 1.00 77.69 116 ILE A C 1
ATOM 905 O O . ILE A 1 116 ? 74.793 9.377 -105.220 1.00 77.69 116 ILE A O 1
ATOM 909 N N . GLN A 1 117 ? 76.362 10.396 -106.441 1.00 73.62 117 GLN A N 1
ATOM 910 C CA . GLN A 1 117 ? 76.970 11.079 -105.296 1.00 73.62 117 GLN A CA 1
ATOM 911 C C . GLN A 1 117 ? 76.022 12.105 -104.670 1.00 73.62 117 GLN A C 1
ATOM 913 O O . GLN A 1 117 ? 75.941 12.185 -103.446 1.00 73.62 117 GLN A O 1
ATOM 918 N N . HIS A 1 118 ? 75.300 12.859 -105.498 1.00 78.75 118 HIS A N 1
ATOM 919 C CA . HIS A 1 118 ? 74.297 13.812 -105.044 1.00 78.75 118 HIS A CA 1
ATOM 920 C C . HIS A 1 118 ? 73.134 13.113 -104.321 1.00 78.75 118 HIS A C 1
ATOM 922 O O . HIS A 1 118 ? 72.784 13.515 -103.213 1.00 78.75 118 HIS A O 1
ATOM 928 N N . ASP A 1 119 ? 72.595 12.030 -104.882 1.00 76.12 119 ASP A N 1
ATOM 929 C CA . ASP A 1 119 ? 71.496 11.268 -104.276 1.00 76.12 119 ASP A CA 1
ATOM 930 C C . ASP A 1 119 ? 71.915 10.610 -102.958 1.00 76.12 119 ASP A C 1
ATOM 932 O O . ASP A 1 119 ? 71.184 10.668 -101.972 1.00 76.12 119 ASP A O 1
ATOM 936 N N . ASN A 1 120 ? 73.130 10.060 -102.888 1.00 80.69 120 ASN A N 1
ATOM 937 C CA . ASN A 1 120 ? 73.682 9.540 -101.636 1.00 80.69 120 ASN A CA 1
ATOM 938 C C . ASN A 1 120 ? 73.824 10.629 -100.565 1.00 80.69 120 ASN A C 1
ATOM 940 O O . ASN A 1 120 ? 73.607 10.353 -99.386 1.00 80.69 120 ASN A O 1
ATOM 944 N N . LEU A 1 121 ? 74.175 11.858 -100.954 1.00 82.44 121 LEU A N 1
ATOM 945 C CA . LEU A 1 121 ? 74.294 12.983 -100.029 1.00 82.44 121 LEU A CA 1
ATOM 946 C C . LEU A 1 121 ? 72.919 13.448 -99.530 1.00 82.44 121 LEU A C 1
ATOM 948 O O . LEU A 1 121 ? 72.768 13.692 -98.333 1.00 82.44 121 LEU A O 1
ATOM 952 N N . LEU A 1 122 ? 71.913 13.501 -100.410 1.00 81.81 122 LEU A N 1
ATOM 953 C CA . LEU A 1 122 ? 70.525 13.782 -100.030 1.00 81.81 122 LEU A CA 1
ATOM 954 C C . LEU A 1 122 ? 69.971 12.717 -99.079 1.00 81.81 122 LEU A C 1
ATOM 956 O O . LEU A 1 122 ? 69.527 13.058 -97.985 1.00 81.81 122 LEU A O 1
ATOM 960 N N . MET A 1 123 ? 70.087 11.435 -99.435 1.00 79.88 123 MET A N 1
ATOM 961 C CA . MET A 1 123 ? 69.626 10.327 -98.590 1.00 79.88 123 MET A CA 1
ATOM 962 C C . MET A 1 123 ? 70.343 10.295 -97.233 1.00 79.88 123 MET A C 1
ATOM 964 O O . MET A 1 123 ? 69.730 10.003 -96.206 1.00 79.88 123 MET A O 1
ATOM 968 N N . ALA A 1 124 ? 71.644 10.604 -97.191 1.00 80.88 124 ALA A N 1
ATOM 969 C CA . ALA A 1 124 ? 72.383 10.698 -95.934 1.00 80.88 124 ALA A CA 1
ATOM 970 C C . ALA A 1 124 ? 71.881 11.856 -95.057 1.00 80.88 124 ALA A C 1
ATOM 972 O O . ALA A 1 124 ? 71.799 11.703 -93.837 1.00 80.88 124 ALA A O 1
ATOM 973 N N . ASN A 1 125 ? 71.521 12.991 -95.662 1.00 85.19 125 ASN A N 1
ATOM 974 C CA . ASN A 1 125 ? 70.953 14.120 -94.934 1.00 85.19 125 ASN A CA 1
ATOM 975 C C . ASN A 1 125 ? 69.553 13.794 -94.388 1.00 85.19 125 ASN A C 1
ATOM 977 O O . ASN A 1 125 ? 69.304 13.986 -93.201 1.00 85.19 125 ASN A O 1
ATOM 981 N N . GLU A 1 126 ? 68.681 13.197 -95.205 1.00 85.44 126 GLU A N 1
ATOM 982 C CA . GLU A 1 126 ? 67.356 12.726 -94.774 1.00 85.44 126 GLU A CA 1
ATOM 983 C C . GLU A 1 126 ? 67.456 11.698 -93.638 1.00 85.44 126 GLU A C 1
ATOM 985 O O . GLU A 1 126 ? 66.728 11.780 -92.650 1.00 85.44 126 GLU A O 1
ATOM 990 N N . LYS A 1 127 ? 68.410 10.761 -93.715 1.00 89.44 127 LYS A N 1
ATOM 991 C CA . LYS A 1 127 ? 68.677 9.794 -92.640 1.00 89.44 127 LYS A CA 1
ATOM 992 C C . LYS A 1 127 ? 69.104 10.472 -91.336 1.00 89.44 127 LYS A C 1
ATOM 994 O O . LYS A 1 127 ? 68.698 10.022 -90.261 1.00 89.44 127 LYS A O 1
ATOM 999 N N . ASN A 1 128 ? 69.919 11.523 -91.410 1.00 88.00 128 ASN A N 1
ATOM 1000 C CA . ASN A 1 128 ? 70.342 12.281 -90.233 1.00 88.00 128 ASN A CA 1
ATOM 1001 C C . ASN A 1 128 ? 69.172 13.067 -89.629 1.00 88.00 128 ASN A C 1
ATOM 1003 O O . ASN A 1 128 ? 68.995 13.044 -88.413 1.00 88.00 128 ASN A O 1
ATOM 1007 N N . GLU A 1 129 ? 68.339 13.704 -90.456 1.00 87.75 129 GLU A N 1
ATOM 1008 C CA . GLU A 1 129 ? 67.132 14.395 -89.989 1.00 87.75 129 GLU A CA 1
ATOM 1009 C C . GLU A 1 129 ? 66.123 13.434 -89.350 1.00 87.75 129 GLU A C 1
ATOM 1011 O O . GLU A 1 129 ? 65.564 13.741 -88.299 1.00 87.75 129 GLU A O 1
ATOM 1016 N N . LEU A 1 130 ? 65.918 12.252 -89.939 1.00 85.56 130 LEU A N 1
ATOM 1017 C CA . LEU A 1 130 ? 65.051 11.217 -89.373 1.00 85.56 130 LEU A CA 1
ATOM 1018 C C . LEU A 1 130 ? 65.600 10.667 -88.056 1.00 85.56 130 LEU A C 1
ATOM 1020 O O . LEU A 1 130 ? 64.842 10.532 -87.100 1.00 85.56 130 LEU A O 1
ATOM 1024 N N . SER A 1 131 ? 66.907 10.399 -87.979 1.00 87.25 131 SER A N 1
ATOM 1025 C CA . SER A 1 131 ? 67.554 9.978 -86.726 1.00 87.25 131 SER A CA 1
ATOM 1026 C C . SER A 1 131 ? 67.372 11.025 -85.628 1.00 87.25 131 SER A C 1
ATOM 1028 O O . SER A 1 131 ? 67.028 10.677 -84.504 1.00 87.25 131 SER A O 1
ATOM 1030 N N . LYS A 1 132 ? 67.528 12.309 -85.970 1.00 92.31 132 LYS A N 1
ATOM 1031 C CA . LYS A 1 132 ? 67.342 13.413 -85.027 1.00 92.31 132 LYS A CA 1
ATOM 1032 C C . LYS A 1 132 ? 65.895 13.517 -84.538 1.00 92.31 132 LYS A C 1
ATOM 1034 O O . LYS A 1 132 ? 65.673 13.644 -83.342 1.00 92.31 132 LYS A O 1
ATOM 1039 N N . LYS A 1 133 ? 64.912 13.414 -85.441 1.00 91.00 133 LYS A N 1
ATOM 1040 C CA . LYS A 1 133 ? 63.486 13.411 -85.067 1.00 91.00 133 LYS A CA 1
ATOM 1041 C C . LYS A 1 133 ? 63.119 12.221 -84.178 1.00 91.00 133 LYS A C 1
ATOM 1043 O O . LYS A 1 133 ? 62.296 12.375 -83.284 1.00 91.00 133 LYS A O 1
ATOM 1048 N N . LEU A 1 134 ? 63.714 11.052 -84.418 1.00 88.31 134 LEU A N 1
ATOM 1049 C CA . LEU A 1 134 ? 63.490 9.867 -83.590 1.00 88.31 134 LEU A CA 1
ATOM 1050 C C . LEU A 1 134 ? 64.050 10.063 -82.173 1.00 88.31 134 LEU A C 1
ATOM 1052 O O . LEU A 1 134 ? 63.360 9.775 -81.205 1.00 88.31 134 LEU A O 1
ATOM 1056 N N . GLU A 1 135 ? 65.260 10.613 -82.056 1.00 91.38 135 GLU A N 1
ATOM 1057 C CA . GLU A 1 135 ? 65.880 10.928 -80.763 1.00 91.38 135 GLU A CA 1
ATOM 1058 C C . GLU A 1 135 ? 65.089 12.001 -79.991 1.00 91.38 135 GLU A C 1
ATOM 1060 O O . GLU A 1 135 ? 64.881 11.873 -78.787 1.00 91.38 135 GLU A O 1
ATOM 1065 N N . GLU A 1 136 ? 64.594 13.038 -80.674 1.00 91.69 136 GLU A N 1
ATOM 1066 C CA . GLU A 1 136 ? 63.698 14.042 -80.080 1.00 91.69 136 GLU A CA 1
ATOM 1067 C C . GLU A 1 136 ? 62.402 13.398 -79.556 1.00 91.69 136 GLU A C 1
ATOM 1069 O O . GLU A 1 136 ? 62.006 13.657 -78.420 1.00 91.69 136 GLU A O 1
ATOM 1074 N N . GLN A 1 137 ? 61.784 12.500 -80.330 1.00 89.44 137 GLN A N 1
ATOM 1075 C CA . GLN A 1 137 ? 60.559 11.807 -79.928 1.00 89.44 137 GLN A CA 1
ATOM 1076 C C . GLN A 1 137 ? 60.775 10.840 -78.751 1.00 89.44 137 GLN A C 1
ATOM 1078 O O . GLN A 1 137 ? 59.935 10.777 -77.852 1.00 89.44 137 GLN A O 1
ATOM 1083 N N . ASP A 1 138 ? 61.888 10.103 -78.729 1.00 90.81 138 ASP A N 1
ATOM 1084 C CA . ASP A 1 138 ? 62.237 9.213 -77.615 1.00 90.81 138 ASP A CA 1
ATOM 1085 C C . ASP A 1 138 ? 62.474 10.009 -76.323 1.00 90.81 138 ASP A C 1
ATOM 1087 O O . ASP A 1 138 ? 61.956 9.638 -75.266 1.00 90.81 138 ASP A O 1
ATOM 1091 N N . ASN A 1 139 ? 63.168 11.149 -76.414 1.00 92.88 139 ASN A N 1
ATOM 1092 C CA . ASN A 1 139 ? 63.377 12.048 -75.279 1.00 92.88 139 ASN A CA 1
ATOM 1093 C C . ASN A 1 139 ? 62.053 12.635 -74.758 1.00 92.88 139 ASN A C 1
ATOM 1095 O O . ASN A 1 139 ? 61.826 12.657 -73.547 1.00 92.88 139 ASN A O 1
ATOM 1099 N N . GLU A 1 140 ? 61.150 13.065 -75.646 1.00 91.31 140 GLU A N 1
ATOM 1100 C CA . GLU A 1 140 ? 59.819 13.556 -75.256 1.00 91.31 140 GLU A CA 1
ATOM 1101 C C . GLU A 1 140 ? 58.978 12.466 -74.574 1.00 91.31 140 GLU A C 1
ATOM 1103 O O . GLU A 1 140 ? 58.314 12.725 -73.566 1.00 91.31 140 GLU A O 1
ATOM 1108 N N . LEU A 1 141 ? 59.012 11.231 -75.087 1.00 88.38 141 LEU A N 1
ATOM 1109 C CA . LEU A 1 141 ? 58.317 10.095 -74.476 1.00 88.38 141 LEU A CA 1
ATOM 1110 C C . LEU A 1 141 ? 58.890 9.747 -73.099 1.00 88.38 141 LEU A C 1
ATOM 1112 O O . LEU A 1 141 ? 58.129 9.452 -72.170 1.00 88.38 141 LEU A O 1
ATOM 1116 N N . GLU A 1 142 ? 60.213 9.790 -72.940 1.00 92.19 142 GLU A N 1
ATOM 1117 C CA . GLU A 1 142 ? 60.867 9.563 -71.654 1.00 92.19 142 GLU A CA 1
ATOM 1118 C C . GLU A 1 142 ? 60.517 10.665 -70.645 1.00 92.19 142 GLU A C 1
ATOM 1120 O O . GLU A 1 142 ? 60.184 10.367 -69.492 1.00 92.19 142 GLU A O 1
ATOM 1125 N N . GLU A 1 143 ? 60.482 11.927 -71.077 1.00 92.50 143 GLU A N 1
ATOM 1126 C CA . GLU A 1 143 ? 60.060 13.043 -70.236 1.00 92.50 143 GLU A CA 1
ATOM 1127 C C . GLU A 1 143 ? 58.597 12.895 -69.794 1.00 92.50 143 GLU A C 1
ATOM 1129 O O . GLU A 1 143 ? 58.299 12.986 -68.599 1.00 92.50 143 GLU A O 1
ATOM 1134 N N . GLN A 1 144 ? 57.683 12.567 -70.714 1.00 88.62 144 GLN A N 1
ATOM 1135 C CA . GLN A 1 144 ? 56.276 12.311 -70.387 1.00 88.62 144 GLN A CA 1
ATOM 1136 C C . GLN A 1 144 ? 56.115 11.139 -69.411 1.00 88.62 144 GLN A C 1
ATOM 1138 O O . GLN A 1 144 ? 55.329 11.215 -68.459 1.00 88.62 144 GLN A O 1
ATOM 1143 N N . ARG A 1 145 ? 56.877 10.055 -69.602 1.00 91.44 145 ARG A N 1
ATOM 1144 C CA . ARG A 1 145 ? 56.865 8.896 -68.701 1.00 91.44 145 ARG A CA 1
ATOM 1145 C C . ARG A 1 145 ? 57.363 9.268 -67.305 1.00 91.44 145 ARG A C 1
ATOM 1147 O O . ARG A 1 145 ? 56.759 8.849 -66.313 1.00 91.44 145 ARG A O 1
ATOM 1154 N N . ASN A 1 146 ? 58.425 10.062 -67.214 1.00 92.88 146 ASN A N 1
ATOM 1155 C CA . ASN A 1 146 ? 58.970 10.535 -65.944 1.00 92.88 146 ASN A CA 1
ATOM 1156 C C . ASN A 1 146 ? 57.993 11.480 -65.233 1.00 92.88 146 ASN A C 1
ATOM 1158 O O . ASN A 1 146 ? 57.735 11.305 -64.042 1.00 92.88 146 ASN A O 1
ATOM 1162 N N . GLN A 1 147 ? 57.360 12.405 -65.958 1.00 91.88 147 GLN A N 1
ATOM 1163 C CA . GLN A 1 147 ? 56.319 13.282 -65.412 1.00 91.88 147 GLN A CA 1
ATOM 1164 C C . GLN A 1 147 ? 55.114 12.489 -64.888 1.00 91.88 147 GLN A C 1
ATOM 1166 O O . GLN A 1 147 ? 54.639 12.746 -63.780 1.00 91.88 147 GLN A O 1
ATOM 1171 N N . LEU A 1 148 ? 54.633 11.492 -65.641 1.00 90.62 148 LEU A N 1
ATOM 1172 C CA . LEU A 1 148 ? 53.532 10.630 -65.204 1.00 90.62 148 LEU A CA 1
ATOM 1173 C C . LEU A 1 148 ? 53.907 9.831 -63.951 1.00 90.62 148 LEU A C 1
ATOM 1175 O O . LEU A 1 148 ? 53.102 9.714 -63.025 1.00 90.62 148 LEU A O 1
ATOM 1179 N N . THR A 1 149 ? 55.130 9.302 -63.914 1.00 90.81 149 THR A N 1
ATOM 1180 C CA . THR A 1 149 ? 55.642 8.546 -62.767 1.00 90.81 149 THR A CA 1
ATOM 1181 C C . THR A 1 149 ? 55.716 9.434 -61.528 1.00 90.81 149 THR A C 1
ATOM 1183 O O . THR A 1 149 ? 55.164 9.059 -60.497 1.00 90.81 149 THR A O 1
ATOM 1186 N N . ASN A 1 150 ? 56.283 10.638 -61.644 1.00 93.75 150 ASN A N 1
ATOM 1187 C CA . ASN A 1 150 ? 56.370 11.606 -60.547 1.00 93.75 150 ASN A CA 1
ATOM 1188 C C . ASN A 1 150 ? 54.987 12.046 -60.048 1.00 93.75 150 ASN A C 1
ATOM 1190 O O . ASN A 1 150 ? 54.730 12.077 -58.850 1.00 93.75 150 ASN A O 1
ATOM 1194 N N . LYS A 1 151 ? 54.044 12.306 -60.955 1.00 93.81 151 LYS A N 1
ATOM 1195 C CA . LYS A 1 151 ? 52.673 12.668 -60.573 1.00 93.81 151 LYS A CA 1
ATOM 1196 C C . LYS A 1 151 ? 51.951 11.529 -59.849 1.00 93.81 151 LYS A C 1
ATOM 1198 O O . LYS A 1 151 ? 51.160 11.771 -58.938 1.00 93.81 151 LYS A O 1
ATOM 1203 N N . ASN A 1 152 ? 52.192 10.284 -60.258 1.00 89.94 152 ASN A N 1
ATOM 1204 C CA . ASN A 1 152 ? 51.620 9.118 -59.590 1.00 89.94 152 ASN A CA 1
ATOM 1205 C C . ASN A 1 152 ? 52.249 8.888 -58.211 1.00 89.94 152 ASN A C 1
ATOM 1207 O O . ASN A 1 152 ? 51.516 8.571 -57.276 1.00 89.94 152 ASN A O 1
ATOM 1211 N N . THR A 1 153 ? 53.563 9.077 -58.057 1.00 91.19 153 THR A N 1
ATOM 1212 C CA . THR A 1 153 ? 54.226 8.960 -56.749 1.00 91.19 153 THR A CA 1
ATOM 1213 C C . THR A 1 153 ? 53.802 10.078 -55.799 1.00 91.19 153 THR A C 1
ATOM 1215 O O . THR A 1 153 ? 53.522 9.795 -54.639 1.00 91.19 153 THR A O 1
ATOM 1218 N N . GLU A 1 154 ? 53.650 11.316 -56.276 1.00 93.31 154 GLU A N 1
ATOM 1219 C CA . GLU A 1 154 ? 53.106 12.429 -55.484 1.00 93.31 154 GLU A CA 1
ATOM 1220 C C . GLU A 1 154 ? 51.685 12.141 -54.993 1.00 93.31 154 GLU A C 1
ATOM 1222 O O . GLU A 1 154 ? 51.420 12.227 -53.796 1.00 93.31 154 GLU A O 1
ATOM 1227 N N . ARG A 1 155 ? 50.786 11.703 -55.885 1.00 90.50 155 ARG A N 1
ATOM 1228 C CA . ARG A 1 155 ? 49.413 11.323 -55.507 1.00 90.50 155 ARG A CA 1
ATOM 1229 C C . ARG A 1 155 ? 49.377 10.186 -54.493 1.00 90.50 155 ARG A C 1
ATOM 1231 O O . ARG A 1 155 ? 48.534 10.190 -53.598 1.00 90.50 155 ARG A O 1
ATOM 1238 N N . LEU A 1 156 ? 50.267 9.206 -54.639 1.00 91.12 156 LEU A N 1
ATOM 1239 C CA . LEU A 1 156 ? 50.364 8.087 -53.709 1.00 91.12 156 LEU A CA 1
ATOM 1240 C C . LEU A 1 156 ? 50.856 8.561 -52.336 1.00 91.12 156 LEU A C 1
ATOM 1242 O O . LEU A 1 156 ? 50.257 8.199 -51.327 1.00 91.12 156 LEU A O 1
ATOM 1246 N N . ASN A 1 157 ? 51.859 9.440 -52.299 1.00 92.56 157 ASN A N 1
ATOM 1247 C CA . ASN A 1 157 ? 52.359 10.045 -51.065 1.00 92.56 157 ASN A CA 1
ATOM 1248 C C . ASN A 1 157 ? 51.296 10.917 -50.375 1.00 92.56 157 ASN A C 1
ATOM 1250 O O . ASN A 1 157 ? 51.156 10.863 -49.154 1.00 92.56 157 ASN A O 1
ATOM 1254 N N . GLU A 1 158 ? 50.524 11.708 -51.126 1.00 93.44 158 GLU A N 1
ATOM 1255 C CA . GLU A 1 158 ? 49.414 12.505 -50.585 1.00 93.44 158 GLU A CA 1
ATOM 1256 C C . GLU A 1 158 ? 48.325 11.616 -49.975 1.00 93.44 158 GLU A C 1
ATOM 1258 O O . GLU A 1 158 ? 47.872 11.870 -48.854 1.00 93.44 158 GLU A O 1
ATOM 1263 N N . ALA A 1 159 ? 47.939 10.546 -50.678 1.00 90.81 159 ALA A N 1
ATOM 1264 C CA . ALA A 1 159 ? 46.984 9.569 -50.169 1.00 90.81 159 ALA A CA 1
ATOM 1265 C C . ALA A 1 159 ? 47.509 8.888 -48.896 1.00 90.81 159 ALA A C 1
ATOM 1267 O O . ALA A 1 159 ? 46.775 8.762 -47.916 1.00 90.81 159 ALA A O 1
ATOM 1268 N N . GLU A 1 160 ? 48.789 8.509 -48.864 1.00 89.38 160 GLU A N 1
ATOM 1269 C CA . GLU A 1 160 ? 49.417 7.899 -47.692 1.00 89.38 160 GLU A CA 1
ATOM 1270 C C . GLU A 1 160 ? 49.431 8.860 -46.492 1.00 89.38 160 GLU A C 1
ATOM 1272 O O . GLU A 1 160 ? 49.009 8.497 -45.392 1.00 89.38 160 GLU A O 1
ATOM 1277 N N . GLN A 1 161 ? 49.813 10.124 -46.698 1.00 93.81 161 GLN A N 1
ATOM 1278 C CA . GLN A 1 161 ? 49.765 11.149 -45.653 1.00 93.81 161 GLN A CA 1
ATOM 1279 C C . GLN A 1 161 ? 48.343 11.377 -45.132 1.00 93.81 161 GLN A C 1
ATOM 1281 O O . GLN A 1 161 ? 48.142 11.530 -43.923 1.00 93.81 161 GLN A O 1
ATOM 1286 N N . GLN A 1 162 ? 47.346 11.382 -46.018 1.00 92.88 162 GLN A N 1
ATOM 1287 C CA . GLN A 1 162 ? 45.947 11.484 -45.619 1.00 92.88 162 GLN A CA 1
ATOM 1288 C C . GLN A 1 162 ? 45.509 10.259 -44.807 1.00 92.88 162 GLN A C 1
ATOM 1290 O O . GLN A 1 162 ? 44.831 10.414 -43.790 1.00 92.88 162 GLN A O 1
ATOM 1295 N N . HIS A 1 163 ? 45.927 9.053 -45.196 1.00 92.38 163 HIS A N 1
ATOM 1296 C CA . HIS A 1 163 ? 45.667 7.841 -44.425 1.00 92.38 163 HIS A CA 1
ATOM 1297 C C . HIS A 1 163 ? 46.302 7.900 -43.033 1.00 92.38 163 HIS A C 1
ATOM 1299 O O . HIS A 1 163 ? 45.608 7.601 -42.062 1.00 92.38 163 HIS A O 1
ATOM 1305 N N . TYR A 1 164 ? 47.547 8.364 -42.893 1.00 95.12 164 TYR A N 1
ATOM 1306 C CA . TYR A 1 164 ? 48.166 8.542 -41.574 1.00 95.12 164 TYR A CA 1
ATOM 1307 C C . TYR A 1 164 ? 47.411 9.545 -40.699 1.00 95.12 164 TYR A C 1
ATOM 1309 O O . TYR A 1 164 ? 47.192 9.273 -39.517 1.00 95.12 164 TYR A O 1
ATOM 1317 N N . ARG A 1 165 ? 46.959 10.674 -41.264 1.00 94.56 165 ARG A N 1
ATOM 1318 C CA . ARG A 1 165 ? 46.126 11.645 -40.531 1.00 94.56 165 ARG A CA 1
ATOM 1319 C C . ARG A 1 165 ? 44.814 11.015 -40.071 1.00 94.56 165 ARG A C 1
ATOM 1321 O O . ARG A 1 165 ? 44.497 11.078 -38.889 1.00 94.56 165 ARG A O 1
ATOM 1328 N N . ASN A 1 166 ? 44.114 10.321 -40.967 1.00 93.69 166 ASN A N 1
ATOM 1329 C CA . ASN A 1 166 ? 42.864 9.637 -40.639 1.00 93.69 166 ASN A CA 1
ATOM 1330 C C . ASN A 1 166 ? 43.063 8.572 -39.549 1.00 93.69 166 ASN A C 1
ATOM 1332 O O . ASN A 1 166 ? 42.255 8.476 -38.630 1.00 93.69 166 ASN A O 1
ATOM 1336 N N . ILE A 1 167 ? 44.139 7.782 -39.626 1.00 91.88 167 ILE A N 1
ATOM 1337 C CA . ILE A 1 167 ? 44.477 6.776 -38.608 1.00 91.88 167 ILE A CA 1
ATOM 1338 C C . ILE A 1 167 ? 44.746 7.449 -37.260 1.00 91.88 167 ILE A C 1
ATOM 1340 O O . ILE A 1 167 ? 44.246 6.979 -36.237 1.00 91.88 167 ILE A O 1
ATOM 1344 N N . SER A 1 168 ? 45.491 8.555 -37.246 1.00 93.81 168 SER A N 1
ATOM 1345 C CA . SER A 1 168 ? 45.765 9.324 -36.030 1.00 93.81 168 SER A CA 1
ATOM 1346 C C . SER A 1 168 ? 44.476 9.866 -35.402 1.00 93.81 168 SER A C 1
ATOM 1348 O O . SER A 1 168 ? 44.232 9.642 -34.215 1.00 93.81 168 SER A O 1
ATOM 1350 N N . ASP A 1 169 ? 43.609 10.499 -36.196 1.00 94.12 169 ASP A N 1
ATOM 1351 C CA . ASP A 1 169 ? 42.335 11.058 -35.728 1.00 94.12 169 ASP A CA 1
ATOM 1352 C C . ASP A 1 169 ? 41.398 9.970 -35.186 1.00 94.12 169 ASP A C 1
ATOM 1354 O O . ASP A 1 169 ? 40.792 10.120 -34.121 1.00 94.12 169 ASP A O 1
ATOM 1358 N N . LEU A 1 170 ? 41.309 8.833 -35.884 1.00 94.44 170 LEU A N 1
ATOM 1359 C CA . LEU A 1 170 ? 40.531 7.680 -35.431 1.00 94.44 170 LEU A CA 1
ATOM 1360 C C . LEU A 1 170 ? 41.093 7.090 -34.138 1.00 94.44 170 LEU A C 1
ATOM 1362 O O . LEU A 1 170 ? 40.324 6.756 -33.239 1.00 94.44 170 LEU A O 1
ATOM 1366 N N . THR A 1 171 ? 42.416 7.002 -34.010 1.00 93.88 171 THR A N 1
ATOM 1367 C CA . THR A 1 171 ? 43.074 6.514 -32.790 1.00 93.88 171 THR A CA 1
ATOM 1368 C C . THR A 1 171 ? 42.781 7.434 -31.607 1.00 93.88 171 THR A C 1
ATOM 1370 O O . THR A 1 171 ? 42.424 6.958 -30.528 1.00 93.88 171 THR A O 1
ATOM 1373 N N . MET A 1 172 ? 42.854 8.753 -31.808 1.00 94.75 172 MET A N 1
ATOM 1374 C CA . MET A 1 172 ? 42.506 9.734 -30.780 1.00 94.75 172 MET A CA 1
ATOM 1375 C C . MET A 1 172 ? 41.044 9.578 -30.347 1.00 94.75 172 MET A C 1
ATOM 1377 O O . MET A 1 172 ? 40.763 9.478 -29.153 1.00 94.75 172 MET A O 1
ATOM 1381 N N . LYS A 1 173 ? 40.125 9.442 -31.308 1.00 95.88 173 LYS A N 1
ATOM 1382 C CA . LYS A 1 173 ? 38.696 9.256 -31.032 1.00 95.88 173 LYS A CA 1
ATOM 1383 C C . LYS A 1 173 ? 38.394 7.945 -30.302 1.00 95.88 173 LYS A C 1
ATOM 1385 O O . LYS A 1 173 ? 37.549 7.921 -29.411 1.00 95.88 173 LYS A O 1
ATOM 1390 N N . ILE A 1 174 ? 39.083 6.855 -30.644 1.00 94.31 174 ILE A N 1
ATOM 1391 C CA . ILE A 1 174 ? 38.965 5.575 -29.929 1.00 94.31 174 ILE A CA 1
ATOM 1392 C C . ILE A 1 174 ? 39.415 5.737 -28.475 1.00 94.31 174 ILE A C 1
ATOM 1394 O O . ILE A 1 174 ? 38.711 5.288 -27.572 1.00 94.31 174 ILE A O 1
ATOM 1398 N N . ASN A 1 175 ? 40.540 6.411 -28.238 1.00 94.44 175 ASN A N 1
ATOM 1399 C CA . ASN A 1 175 ? 41.045 6.647 -26.887 1.00 94.44 175 ASN A CA 1
ATOM 1400 C C . ASN A 1 175 ? 40.091 7.525 -26.059 1.00 94.44 175 ASN A C 1
ATOM 1402 O O . ASN A 1 175 ? 39.855 7.241 -24.884 1.00 94.44 175 ASN A O 1
ATOM 1406 N N . GLU A 1 176 ? 39.504 8.562 -26.662 1.00 94.12 176 GLU A N 1
ATOM 1407 C CA . GLU A 1 176 ? 38.482 9.393 -26.015 1.00 94.12 176 GLU A CA 1
ATOM 1408 C C . GLU A 1 176 ? 37.241 8.578 -25.635 1.00 94.12 176 GLU A C 1
ATOM 1410 O O . GLU A 1 176 ? 36.810 8.630 -24.482 1.00 94.12 176 GLU A O 1
ATOM 1415 N N . LEU A 1 177 ? 36.722 7.758 -26.554 1.00 94.19 177 LEU A N 1
ATOM 1416 C CA . LEU A 1 177 ? 35.573 6.885 -26.293 1.00 94.19 177 LEU A CA 1
ATOM 1417 C C . LEU A 1 177 ? 35.871 5.834 -25.217 1.00 94.19 177 LEU A C 1
ATOM 1419 O O . LEU A 1 177 ? 35.020 5.538 -24.380 1.00 94.19 177 LEU A O 1
ATOM 1423 N N . GLN A 1 178 ? 37.081 5.271 -25.197 1.00 93.12 178 GLN A N 1
ATOM 1424 C CA . GLN A 1 178 ? 37.503 4.354 -24.137 1.00 93.12 178 GLN A CA 1
ATOM 1425 C C . GLN A 1 178 ? 37.541 5.054 -22.777 1.00 93.12 178 GLN A C 1
ATOM 1427 O O . GLN A 1 178 ? 37.040 4.508 -21.793 1.00 93.12 178 GLN A O 1
ATOM 1432 N N . LYS A 1 179 ? 38.078 6.278 -22.717 1.00 95.38 179 LYS A N 1
ATOM 1433 C CA . LYS A 1 179 ? 38.092 7.083 -21.492 1.00 95.38 179 LYS A CA 1
ATOM 1434 C C . LYS A 1 179 ? 36.674 7.404 -21.020 1.00 95.38 179 LYS A C 1
ATOM 1436 O O . LYS A 1 179 ? 36.385 7.245 -19.836 1.00 95.38 179 LYS A O 1
ATOM 1441 N N . GLU A 1 180 ? 35.787 7.810 -21.926 1.00 94.62 180 GLU A N 1
ATOM 1442 C CA . GLU A 1 180 ? 34.381 8.081 -21.613 1.00 94.62 180 GLU A CA 1
ATOM 1443 C C . GLU A 1 180 ? 33.670 6.827 -21.082 1.00 94.62 180 GLU A C 1
ATOM 1445 O O . GLU A 1 180 ? 33.040 6.884 -20.027 1.00 94.62 180 GLU A O 1
ATOM 1450 N N . ASN A 1 181 ? 33.853 5.672 -21.727 1.00 92.44 181 ASN A N 1
ATOM 1451 C CA . ASN A 1 181 ? 33.283 4.402 -21.270 1.00 92.44 181 ASN A CA 1
ATOM 1452 C C . ASN A 1 181 ? 33.759 4.014 -19.864 1.00 92.44 181 ASN A C 1
ATOM 1454 O O . ASN A 1 181 ? 32.953 3.567 -19.048 1.00 92.44 181 ASN A O 1
ATOM 1458 N N . VAL A 1 182 ? 35.044 4.214 -19.547 1.00 94.75 182 VAL A N 1
ATOM 1459 C CA . VAL A 1 182 ? 35.572 3.977 -18.193 1.00 94.75 182 VAL A CA 1
ATOM 1460 C C . VAL A 1 182 ? 34.903 4.902 -17.175 1.00 94.75 182 VAL A C 1
ATOM 1462 O O . VAL A 1 182 ? 34.493 4.439 -16.111 1.00 94.75 182 VAL A O 1
ATOM 1465 N N . VAL A 1 183 ? 34.740 6.188 -17.498 1.00 95.12 183 VAL A N 1
ATOM 1466 C CA . VAL A 1 183 ? 34.069 7.160 -16.618 1.00 95.12 183 VAL A CA 1
ATOM 1467 C C . VAL A 1 183 ? 32.601 6.787 -16.400 1.00 95.12 183 VAL A C 1
ATOM 1469 O O . VAL A 1 183 ? 32.125 6.814 -15.264 1.00 95.12 183 VAL A O 1
ATOM 1472 N N . ILE A 1 184 ? 31.886 6.390 -17.456 1.00 94.25 184 ILE A N 1
ATOM 1473 C CA . ILE A 1 184 ? 30.490 5.940 -17.366 1.00 94.25 184 ILE A CA 1
ATOM 1474 C C . ILE A 1 184 ? 30.387 4.691 -16.483 1.00 94.25 184 ILE A C 1
ATOM 1476 O O . ILE A 1 184 ? 29.548 4.651 -15.583 1.00 94.25 184 ILE A O 1
ATOM 1480 N N . ALA A 1 185 ? 31.265 3.704 -16.677 1.00 90.94 185 ALA A N 1
ATOM 1481 C CA . ALA A 1 185 ? 31.285 2.485 -15.870 1.00 90.94 185 ALA A CA 1
ATOM 1482 C C . ALA A 1 185 ? 31.582 2.773 -14.388 1.00 90.94 185 ALA A C 1
ATOM 1484 O O . ALA A 1 185 ? 30.932 2.216 -13.503 1.00 90.94 185 ALA A O 1
ATOM 1485 N N . GLN A 1 186 ? 32.523 3.677 -14.097 1.00 93.50 186 GLN A N 1
ATOM 1486 C CA . GLN A 1 186 ? 32.807 4.117 -12.729 1.00 93.50 186 GLN A CA 1
ATOM 1487 C C . GLN A 1 186 ? 31.606 4.825 -12.100 1.00 93.50 186 GLN A C 1
ATOM 1489 O O . GLN A 1 186 ? 31.249 4.520 -10.963 1.00 93.50 186 GLN A O 1
ATOM 1494 N N . LYS A 1 187 ? 30.948 5.725 -12.841 1.00 94.94 187 LYS A N 1
ATOM 1495 C CA . LYS A 1 187 ? 29.753 6.432 -12.368 1.00 94.94 187 LYS A CA 1
ATOM 1496 C C . LYS A 1 187 ? 28.614 5.461 -12.053 1.00 94.94 187 LYS A C 1
ATOM 1498 O O . LYS A 1 187 ? 28.034 5.554 -10.976 1.00 94.94 187 LYS A O 1
ATOM 1503 N N . ALA A 1 188 ? 28.357 4.498 -12.939 1.00 91.88 188 ALA A N 1
ATOM 1504 C CA . ALA A 1 188 ? 27.361 3.453 -12.718 1.00 91.88 188 ALA A CA 1
ATOM 1505 C C . ALA A 1 188 ? 27.690 2.590 -11.486 1.00 91.88 188 ALA A C 1
ATOM 1507 O O . ALA A 1 188 ? 26.800 2.275 -10.703 1.00 91.88 188 ALA A O 1
ATOM 1508 N N . ASN A 1 189 ? 28.967 2.256 -11.263 1.00 93.69 189 ASN A N 1
ATOM 1509 C CA . ASN A 1 189 ? 29.395 1.519 -10.069 1.00 93.69 189 ASN A CA 1
ATOM 1510 C C . ASN A 1 189 ? 29.213 2.320 -8.773 1.00 93.69 189 ASN A C 1
ATOM 1512 O O . ASN A 1 189 ? 28.795 1.760 -7.759 1.00 93.69 189 ASN A O 1
ATOM 1516 N N . ILE A 1 190 ? 29.521 3.620 -8.784 1.00 94.69 190 ILE A N 1
ATOM 1517 C CA . ILE A 1 190 ? 29.291 4.495 -7.626 1.00 94.69 190 ILE A CA 1
ATOM 1518 C C . ILE A 1 190 ? 27.794 4.550 -7.315 1.00 94.69 190 ILE A C 1
ATOM 1520 O O . ILE A 1 190 ? 27.407 4.323 -6.173 1.00 94.69 190 ILE A O 1
ATOM 1524 N N . GLU A 1 191 ? 26.957 4.772 -8.329 1.00 94.75 191 GLU A N 1
ATOM 1525 C CA . GLU A 1 191 ? 25.502 4.821 -8.178 1.00 94.75 191 GLU A CA 1
ATOM 1526 C C . GLU A 1 191 ? 24.934 3.491 -7.661 1.00 94.75 191 GLU A C 1
ATOM 1528 O O . GLU A 1 191 ? 24.156 3.484 -6.708 1.00 94.75 191 GLU A O 1
ATOM 1533 N N . ALA A 1 192 ? 25.393 2.358 -8.201 1.00 92.00 192 ALA A N 1
ATOM 1534 C CA . ALA A 1 192 ? 25.012 1.032 -7.721 1.00 92.00 192 ALA A CA 1
ATOM 1535 C C . ALA A 1 192 ? 25.385 0.818 -6.244 1.00 92.00 192 ALA A C 1
ATOM 1537 O O . ALA A 1 192 ? 24.574 0.305 -5.471 1.00 92.00 192 ALA A O 1
ATOM 1538 N N . ASN A 1 193 ? 26.579 1.248 -5.822 1.00 93.06 193 ASN A N 1
ATOM 1539 C CA . ASN A 1 193 ? 27.006 1.160 -4.424 1.00 93.06 193 ASN A CA 1
ATOM 1540 C C . ASN A 1 193 ? 26.192 2.085 -3.508 1.00 93.06 193 ASN A C 1
ATOM 1542 O O . ASN A 1 193 ? 25.818 1.676 -2.409 1.00 93.06 193 ASN A O 1
ATOM 1546 N N . THR A 1 194 ? 25.872 3.303 -3.954 1.00 94.25 194 THR A N 1
ATOM 1547 C CA . THR A 1 194 ? 25.004 4.226 -3.209 1.00 94.25 194 THR A CA 1
ATOM 1548 C C . THR A 1 194 ? 23.604 3.646 -3.026 1.00 94.25 194 THR A C 1
ATOM 1550 O O . THR A 1 194 ? 23.098 3.622 -1.904 1.00 94.25 194 THR A O 1
ATOM 1553 N N . LEU A 1 195 ? 22.998 3.117 -4.094 1.00 93.94 195 LEU A N 1
ATOM 1554 C CA . LEU A 1 195 ? 21.690 2.462 -4.030 1.00 93.94 195 LEU A CA 1
ATOM 1555 C C . LEU A 1 195 ? 21.720 1.236 -3.114 1.00 93.94 195 LEU A C 1
ATOM 1557 O O . LEU A 1 195 ? 20.803 1.040 -2.318 1.00 93.94 195 LEU A O 1
ATOM 1561 N N . ARG A 1 196 ? 22.792 0.435 -3.163 1.00 94.06 196 ARG A N 1
ATOM 1562 C CA . ARG A 1 196 ? 22.958 -0.709 -2.258 1.00 94.06 196 ARG A CA 1
ATOM 1563 C C . ARG A 1 196 ? 23.002 -0.272 -0.792 1.00 94.06 196 ARG A C 1
ATOM 1565 O O . ARG A 1 196 ? 22.320 -0.881 0.028 1.00 94.06 196 ARG A O 1
ATOM 1572 N N . GLY A 1 197 ? 23.727 0.804 -0.482 1.00 93.56 197 GLY A N 1
ATOM 1573 C CA . GLY A 1 197 ? 23.767 1.386 0.862 1.00 93.56 197 GLY A CA 1
ATOM 1574 C C . GLY A 1 197 ? 22.396 1.876 1.340 1.00 93.56 197 GLY A C 1
ATOM 1575 O O . GLY A 1 197 ? 21.990 1.568 2.457 1.00 93.56 197 GLY A O 1
ATOM 1576 N N . GLN A 1 198 ? 21.635 2.556 0.477 1.00 94.94 198 GLN A N 1
ATOM 1577 C CA . GLN A 1 198 ? 20.266 2.990 0.794 1.00 94.94 198 GLN A CA 1
ATOM 1578 C C . GLN A 1 198 ? 19.324 1.805 1.050 1.00 94.94 198 GLN A C 1
ATOM 1580 O O . GLN A 1 198 ? 18.504 1.850 1.966 1.00 94.94 198 GLN A O 1
ATOM 1585 N N . ILE A 1 199 ? 19.448 0.723 0.274 1.00 91.38 199 ILE A N 1
ATOM 1586 C CA . ILE A 1 199 ? 18.669 -0.505 0.481 1.00 91.38 199 ILE A CA 1
ATOM 1587 C C . ILE A 1 199 ? 19.014 -1.150 1.829 1.00 91.38 199 ILE A C 1
ATOM 1589 O O . ILE A 1 199 ? 18.109 -1.588 2.540 1.00 91.38 199 ILE A O 1
ATOM 1593 N N . GLU A 1 200 ? 20.296 -1.223 2.190 1.00 93.50 200 GLU A N 1
ATOM 1594 C CA . GLU A 1 200 ? 20.737 -1.756 3.486 1.00 93.50 200 GLU A CA 1
ATOM 1595 C C . GLU A 1 200 ? 20.211 -0.902 4.655 1.00 93.50 200 GLU A C 1
ATOM 1597 O O . GLU A 1 200 ? 19.687 -1.456 5.622 1.00 93.50 200 GLU A O 1
ATOM 1602 N N . GLU A 1 201 ? 20.238 0.430 4.540 1.00 94.31 201 GLU A N 1
ATOM 1603 C CA . GLU A 1 201 ? 19.678 1.339 5.551 1.00 94.31 201 GLU A CA 1
ATOM 1604 C C . GLU A 1 201 ? 18.157 1.172 5.707 1.00 94.31 201 GLU A C 1
ATOM 1606 O O . GLU A 1 201 ? 17.645 1.078 6.825 1.00 94.31 201 GLU A O 1
ATOM 1611 N N . LEU A 1 202 ? 17.419 1.089 4.595 1.00 93.12 202 LEU A N 1
ATOM 1612 C CA . LEU A 1 202 ? 15.970 0.870 4.619 1.00 93.12 202 LEU A CA 1
ATOM 1613 C C . LEU A 1 202 ? 15.608 -0.493 5.217 1.00 93.12 202 LEU A C 1
ATOM 1615 O O . LEU A 1 202 ? 14.645 -0.586 5.979 1.00 93.12 202 LEU A O 1
ATOM 1619 N N . LYS A 1 203 ? 16.390 -1.541 4.926 1.00 92.12 203 LYS A N 1
ATOM 1620 C CA . LYS A 1 203 ? 16.222 -2.855 5.562 1.00 92.12 203 LYS A CA 1
ATOM 1621 C C . LYS A 1 203 ? 16.449 -2.781 7.070 1.00 92.12 203 LYS A C 1
ATOM 1623 O O . LYS A 1 203 ? 15.645 -3.330 7.814 1.00 92.12 203 LYS A O 1
ATOM 1628 N N . ALA A 1 204 ? 17.494 -2.085 7.521 1.00 94.38 204 ALA A N 1
ATOM 1629 C CA . ALA A 1 204 ? 17.762 -1.910 8.947 1.00 94.38 204 ALA A CA 1
ATOM 1630 C C . ALA A 1 204 ? 16.621 -1.160 9.657 1.00 94.38 204 ALA A C 1
ATOM 1632 O O . ALA A 1 204 ? 16.164 -1.599 10.711 1.00 94.38 204 ALA A O 1
ATOM 1633 N N . LYS A 1 205 ? 16.098 -0.086 9.047 1.00 94.31 205 LYS A N 1
ATOM 1634 C CA . LYS A 1 205 ? 14.930 0.651 9.566 1.00 94.31 205 LYS A CA 1
ATOM 1635 C C . LYS A 1 205 ? 13.672 -0.216 9.641 1.00 94.31 205 LYS A C 1
ATOM 1637 O O . LYS A 1 205 ? 12.956 -0.154 10.632 1.00 94.31 205 LYS A O 1
ATOM 1642 N N . ALA A 1 206 ? 13.416 -1.043 8.627 1.00 90.31 206 ALA A N 1
ATOM 1643 C CA . ALA A 1 206 ? 12.260 -1.936 8.624 1.00 90.31 206 ALA A CA 1
ATOM 1644 C C . ALA A 1 206 ? 12.315 -2.971 9.762 1.00 90.31 206 ALA A C 1
ATOM 1646 O O . ALA A 1 206 ? 11.289 -3.231 10.387 1.00 90.31 206 ALA A O 1
ATOM 1647 N N . VAL A 1 207 ? 13.501 -3.522 10.051 1.00 93.38 207 VAL A N 1
ATOM 1648 C CA . VAL A 1 207 ? 13.702 -4.452 11.177 1.00 93.38 207 VAL A CA 1
ATOM 1649 C C . VAL A 1 207 ? 13.497 -3.740 12.518 1.00 93.38 207 VAL A C 1
ATOM 1651 O O . VAL A 1 207 ? 12.746 -4.237 13.351 1.00 93.38 207 VAL A O 1
ATOM 1654 N N . ASP A 1 208 ? 14.080 -2.551 12.706 1.00 93.94 208 ASP A N 1
ATOM 1655 C CA . ASP A 1 208 ? 13.913 -1.758 13.937 1.00 93.94 208 ASP A CA 1
ATOM 1656 C C . ASP A 1 208 ? 12.436 -1.392 14.197 1.00 93.94 208 ASP A C 1
ATOM 1658 O O . ASP A 1 208 ? 11.938 -1.481 15.321 1.00 93.94 208 ASP A O 1
ATOM 1662 N N . ASP A 1 209 ? 11.684 -1.042 13.150 1.00 93.12 209 ASP A N 1
ATOM 1663 C CA . ASP A 1 209 ? 10.247 -0.777 13.259 1.00 93.12 209 ASP A CA 1
ATOM 1664 C C . ASP A 1 209 ? 9.426 -2.041 13.566 1.00 93.12 209 ASP A C 1
ATOM 1666 O O . ASP A 1 209 ? 8.422 -1.966 14.286 1.00 93.12 209 ASP A O 1
ATOM 1670 N N . GLU A 1 210 ? 9.819 -3.207 13.042 1.00 90.44 210 GLU A N 1
ATOM 1671 C CA . GLU A 1 210 ? 9.183 -4.484 13.378 1.00 90.44 210 GLU A CA 1
ATOM 1672 C C . GLU A 1 210 ? 9.432 -4.859 14.847 1.00 90.44 210 GLU A C 1
ATOM 1674 O O . GLU A 1 210 ? 8.490 -5.237 15.552 1.00 90.44 210 GLU A O 1
ATOM 1679 N N . ASP A 1 211 ? 10.653 -4.663 15.345 1.00 93.19 211 ASP A N 1
ATOM 1680 C CA . ASP A 1 211 ? 11.011 -4.908 16.743 1.00 93.19 211 ASP A CA 1
ATOM 1681 C C . ASP A 1 211 ? 10.261 -3.969 17.696 1.00 93.19 211 ASP A C 1
ATOM 1683 O O . ASP A 1 211 ? 9.676 -4.423 18.686 1.00 93.19 211 ASP A O 1
ATOM 1687 N N . LYS A 1 212 ? 10.150 -2.674 17.367 1.00 94.44 212 LYS A N 1
ATOM 1688 C CA . LYS A 1 212 ? 9.317 -1.728 18.135 1.00 94.44 212 LYS A CA 1
ATOM 1689 C C . LYS A 1 212 ? 7.857 -2.167 18.194 1.00 94.44 212 LYS A C 1
ATOM 1691 O O . LYS A 1 212 ? 7.239 -2.102 19.260 1.00 94.44 212 LYS A O 1
ATOM 1696 N N . LYS A 1 213 ? 7.294 -2.638 17.075 1.00 92.94 213 LYS A N 1
ATOM 1697 C CA . LYS A 1 213 ? 5.921 -3.169 17.039 1.00 92.94 213 LYS A CA 1
ATOM 1698 C C . LYS A 1 213 ? 5.784 -4.421 17.900 1.00 92.94 213 LYS A C 1
ATOM 1700 O O . LYS A 1 213 ? 4.812 -4.521 18.646 1.00 92.94 213 LYS A O 1
ATOM 1705 N N . ARG A 1 214 ? 6.746 -5.349 17.848 1.00 91.19 214 ARG A N 1
ATOM 1706 C CA . ARG A 1 214 ? 6.754 -6.548 18.705 1.00 91.19 214 ARG A CA 1
ATOM 1707 C C . ARG A 1 214 ? 6.771 -6.182 20.186 1.00 91.19 214 ARG A C 1
ATOM 1709 O O . ARG A 1 214 ? 5.959 -6.717 20.937 1.00 91.19 214 ARG A O 1
ATOM 1716 N N . ILE A 1 215 ? 7.619 -5.238 20.591 1.00 94.31 215 ILE A N 1
ATOM 1717 C CA . ILE A 1 215 ? 7.686 -4.750 21.976 1.00 94.31 215 ILE A CA 1
ATOM 1718 C C . ILE A 1 215 ? 6.357 -4.104 22.393 1.00 94.31 215 ILE A C 1
ATOM 1720 O O . ILE A 1 215 ? 5.842 -4.397 23.471 1.00 94.31 215 ILE A O 1
ATOM 1724 N N . ALA A 1 216 ? 5.762 -3.267 21.537 1.00 91.94 216 ALA A N 1
ATOM 1725 C CA . ALA A 1 216 ? 4.476 -2.632 21.825 1.00 91.94 216 ALA A CA 1
ATOM 1726 C C . ALA A 1 216 ? 3.339 -3.658 21.986 1.00 91.94 216 ALA A C 1
ATOM 1728 O O . ALA A 1 216 ? 2.536 -3.543 22.912 1.00 91.94 216 ALA A O 1
ATOM 1729 N N . ILE A 1 217 ? 3.294 -4.686 21.130 1.00 90.81 217 ILE A N 1
ATOM 1730 C CA . ILE A 1 217 ? 2.322 -5.786 21.230 1.00 90.81 217 ILE A CA 1
ATOM 1731 C C . ILE A 1 217 ? 2.533 -6.580 22.520 1.00 90.81 217 ILE A C 1
ATOM 1733 O O . ILE A 1 217 ? 1.562 -6.896 23.204 1.00 90.81 217 ILE A O 1
ATOM 1737 N N . GLN A 1 218 ? 3.783 -6.895 22.866 1.00 92.81 218 GLN A N 1
ATOM 1738 C CA . GLN A 1 218 ? 4.104 -7.624 24.091 1.00 92.81 218 GLN A CA 1
ATOM 1739 C C . GLN A 1 218 ? 3.648 -6.847 25.330 1.00 92.81 218 GLN A C 1
ATOM 1741 O O . GLN A 1 218 ? 2.943 -7.398 26.173 1.00 92.81 218 GLN A O 1
ATOM 1746 N N . LYS A 1 219 ? 3.948 -5.546 25.389 1.00 94.44 219 LYS A N 1
ATOM 1747 C CA . LYS A 1 219 ? 3.505 -4.677 26.483 1.00 94.44 219 LYS A CA 1
ATOM 1748 C C . LYS A 1 219 ? 1.977 -4.587 26.570 1.00 94.44 219 LYS A C 1
ATOM 1750 O O . LYS A 1 219 ? 1.422 -4.690 27.658 1.00 94.44 219 LYS A O 1
ATOM 1755 N N . ALA A 1 220 ? 1.287 -4.454 25.435 1.00 91.25 220 ALA A N 1
ATOM 1756 C CA . ALA A 1 220 ? -0.176 -4.438 25.407 1.00 91.25 220 ALA A CA 1
ATOM 1757 C C . ALA A 1 220 ? -0.783 -5.755 25.929 1.00 91.25 220 ALA A C 1
ATOM 1759 O O . ALA A 1 220 ? -1.761 -5.724 26.673 1.00 91.25 220 ALA A O 1
ATOM 1760 N N . ARG A 1 221 ? -0.178 -6.906 25.597 1.00 90.38 221 ARG A N 1
ATOM 1761 C CA . ARG A 1 221 ? -0.593 -8.218 26.123 1.00 90.38 221 ARG A CA 1
ATOM 1762 C C . ARG A 1 221 ? -0.368 -8.339 27.626 1.00 90.38 221 ARG A C 1
ATOM 1764 O O . ARG A 1 221 ? -1.238 -8.852 28.321 1.00 90.38 221 ARG A O 1
ATOM 1771 N N . GLU A 1 222 ? 0.767 -7.862 28.130 1.00 93.31 222 GLU A N 1
ATOM 1772 C CA . GLU A 1 222 ? 1.059 -7.851 29.568 1.00 93.31 222 GLU A CA 1
ATOM 1773 C C . GLU A 1 222 ? 0.056 -6.977 30.339 1.00 93.31 222 GLU A C 1
ATOM 1775 O O . GLU A 1 222 ? -0.479 -7.408 31.361 1.00 93.31 222 GLU A O 1
ATOM 1780 N N . GLU A 1 223 ? -0.275 -5.791 29.819 1.00 92.75 223 GLU A N 1
ATOM 1781 C CA . GLU A 1 223 ? -1.296 -4.909 30.399 1.00 92.75 223 GLU A CA 1
ATOM 1782 C C . GLU A 1 223 ? -2.699 -5.543 30.378 1.00 92.75 223 GLU A C 1
ATOM 1784 O O . GLU A 1 223 ? -3.450 -5.432 31.352 1.00 92.75 223 GLU A O 1
ATOM 1789 N N . GLU A 1 224 ? -3.071 -6.226 29.293 1.00 88.38 224 GLU A N 1
ATOM 1790 C CA . GLU A 1 224 ? -4.350 -6.938 29.187 1.00 88.38 224 GLU A CA 1
ATOM 1791 C C . GLU A 1 224 ? -4.421 -8.129 30.158 1.00 88.38 224 GLU A C 1
ATOM 1793 O O . GLU A 1 224 ? -5.433 -8.330 30.833 1.00 88.38 224 GLU A O 1
ATOM 1798 N N . GLN A 1 225 ? -3.325 -8.874 30.308 1.00 92.44 225 GLN A N 1
ATOM 1799 C CA . GLN A 1 225 ? -3.231 -9.994 31.241 1.00 92.44 225 GLN A CA 1
ATOM 1800 C C . GLN A 1 225 ? -3.271 -9.538 32.709 1.00 92.44 225 GLN A C 1
ATOM 1802 O O . GLN A 1 225 ? -3.900 -10.199 33.544 1.00 92.44 225 GLN A O 1
ATOM 1807 N N . ALA A 1 226 ? -2.677 -8.384 33.026 1.00 92.06 226 ALA A N 1
ATOM 1808 C CA . ALA A 1 226 ? -2.798 -7.759 34.341 1.00 92.06 226 ALA A CA 1
ATOM 1809 C C . ALA A 1 226 ? -4.256 -7.369 34.648 1.00 92.06 226 ALA A C 1
ATOM 1811 O O . ALA A 1 226 ? -4.773 -7.727 35.706 1.00 92.06 226 ALA A O 1
ATOM 1812 N N . LYS A 1 227 ? -4.959 -6.734 33.696 1.00 93.94 227 LYS A N 1
ATOM 1813 C CA . LYS A 1 227 ? -6.394 -6.407 33.836 1.00 93.94 227 LYS A CA 1
ATOM 1814 C C . LYS A 1 227 ? -7.260 -7.652 34.011 1.00 93.94 227 LYS A C 1
ATOM 1816 O O . LYS A 1 227 ? -8.164 -7.659 34.838 1.00 93.94 227 LYS A O 1
ATOM 1821 N N . LEU A 1 228 ? -6.984 -8.722 33.264 1.00 92.44 228 LEU A N 1
ATOM 1822 C CA . LEU A 1 228 ? -7.706 -9.988 33.410 1.00 92.44 228 LEU A CA 1
ATOM 1823 C C . LEU A 1 228 ? -7.527 -10.586 34.812 1.00 92.44 228 LEU A C 1
ATOM 1825 O O . LEU A 1 228 ? -8.467 -11.158 35.363 1.00 92.44 228 LEU A O 1
ATOM 1829 N N . THR A 1 229 ? -6.328 -10.465 35.380 1.00 94.25 229 THR A N 1
ATOM 1830 C CA . THR A 1 229 ? -6.030 -10.941 36.736 1.00 94.25 229 THR A CA 1
ATOM 1831 C C . THR A 1 229 ? -6.801 -10.127 37.777 1.00 94.25 229 THR A C 1
ATOM 1833 O O . THR A 1 229 ? -7.496 -10.723 38.597 1.00 94.25 229 THR A O 1
ATOM 1836 N N . ASP A 1 230 ? -6.797 -8.795 37.663 1.00 94.31 230 ASP A N 1
ATOM 1837 C CA . ASP A 1 230 ? -7.600 -7.898 38.511 1.00 94.31 230 ASP A CA 1
ATOM 1838 C C . ASP A 1 230 ? -9.104 -8.225 38.430 1.00 94.31 230 ASP A C 1
ATOM 1840 O O . ASP A 1 230 ? -9.781 -8.383 39.447 1.00 94.31 230 ASP A O 1
ATOM 1844 N N . TYR A 1 231 ? -9.636 -8.448 37.222 1.00 93.19 231 TYR A N 1
ATOM 1845 C CA . TYR A 1 231 ? -11.030 -8.865 37.053 1.00 93.19 231 TYR A CA 1
ATOM 1846 C C . TYR A 1 231 ? -11.331 -10.219 37.697 1.00 93.19 231 TYR A C 1
ATOM 1848 O O . TYR A 1 231 ? -12.386 -10.369 38.315 1.00 93.19 231 TYR A O 1
ATOM 1856 N N . LYS A 1 232 ? -10.427 -11.201 37.599 1.00 94.44 232 LYS A N 1
ATOM 1857 C CA . LYS A 1 232 ? -10.597 -12.500 38.269 1.00 94.44 232 LYS A CA 1
ATOM 1858 C C . LYS A 1 232 ? -10.635 -12.353 39.787 1.00 94.44 232 LYS A C 1
ATOM 1860 O O . LYS A 1 232 ? -11.489 -12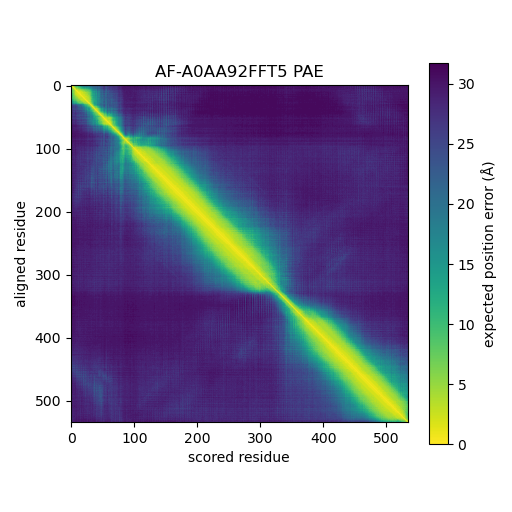.968 40.425 1.00 94.44 232 LYS A O 1
ATOM 1865 N N . GLU A 1 233 ? -9.756 -11.537 40.361 1.00 94.62 233 GLU A N 1
ATOM 1866 C CA . GLU A 1 233 ? -9.746 -11.261 41.801 1.00 94.62 233 GLU A CA 1
ATOM 1867 C C . GLU A 1 233 ? -11.026 -10.549 42.244 1.00 94.62 233 GLU A C 1
ATOM 1869 O O . GLU A 1 233 ? -11.650 -10.950 43.228 1.00 94.62 233 GLU A O 1
ATOM 1874 N N . LYS A 1 234 ? -11.490 -9.565 41.467 1.00 94.69 234 LYS A N 1
ATOM 1875 C CA . LYS A 1 234 ? -12.736 -8.846 41.746 1.00 94.69 234 LYS A CA 1
ATOM 1876 C C . LYS A 1 234 ? -13.968 -9.746 41.663 1.00 94.69 234 LYS A C 1
ATOM 1878 O O . LYS A 1 234 ? -14.847 -9.652 42.517 1.00 94.69 234 LYS A O 1
ATOM 1883 N N . ILE A 1 235 ? -14.024 -10.643 40.676 1.00 93.06 235 ILE A N 1
ATOM 1884 C CA . ILE A 1 235 ? -15.084 -11.656 40.564 1.00 93.06 235 ILE A CA 1
ATOM 1885 C C . ILE A 1 235 ? -15.050 -12.595 41.771 1.00 93.06 235 ILE A C 1
ATOM 1887 O O . ILE A 1 235 ? -16.098 -12.871 42.350 1.00 93.06 235 ILE A O 1
ATOM 1891 N N . LYS A 1 236 ? -13.863 -13.058 42.181 1.00 95.44 236 LYS A N 1
ATOM 1892 C CA . LYS A 1 236 ? -13.717 -13.914 43.363 1.00 95.44 236 LYS A CA 1
ATOM 1893 C C . LYS A 1 236 ? -14.232 -13.211 44.622 1.00 95.44 236 LYS A C 1
ATOM 1895 O O . LYS A 1 236 ? -15.069 -13.768 45.318 1.00 95.44 236 LYS A O 1
ATOM 1900 N N . PHE A 1 237 ? -13.821 -11.966 44.848 1.00 94.50 237 PHE A N 1
ATOM 1901 C CA . PHE A 1 237 ? -14.274 -11.166 45.986 1.00 94.50 237 PHE A CA 1
ATOM 1902 C C . PHE A 1 237 ? -15.794 -10.939 45.995 1.00 94.50 237 PHE A C 1
ATOM 1904 O O . PHE A 1 237 ? -16.428 -11.023 47.046 1.00 94.50 237 PHE A O 1
ATOM 1911 N N . LEU A 1 238 ? -16.399 -10.672 44.833 1.00 93.88 238 LEU A N 1
ATOM 1912 C CA . LEU A 1 238 ? -17.855 -10.543 44.714 1.00 93.88 238 LEU A CA 1
ATOM 1913 C C . LEU A 1 238 ? -18.572 -11.867 44.999 1.00 93.88 238 LEU A C 1
ATOM 1915 O O . LEU A 1 238 ? -19.585 -11.866 45.692 1.00 93.88 238 LEU A O 1
ATOM 1919 N N . ASN A 1 239 ? -18.041 -12.992 44.518 1.00 94.62 239 ASN A N 1
ATOM 1920 C CA . ASN A 1 239 ? -18.592 -14.313 44.820 1.00 94.62 239 ASN A CA 1
ATOM 1921 C C . ASN A 1 239 ? -18.498 -14.642 46.316 1.00 94.62 239 ASN A C 1
ATOM 1923 O O . ASN A 1 239 ? -19.469 -15.144 46.881 1.00 94.62 239 ASN A O 1
ATOM 1927 N N . ASP A 1 240 ? -17.383 -14.304 46.968 1.00 94.88 240 ASP A N 1
ATOM 1928 C CA . ASP A 1 240 ? -17.211 -14.479 48.415 1.00 94.88 240 ASP A CA 1
ATOM 1929 C C . ASP A 1 240 ? -18.224 -13.619 49.200 1.00 94.88 240 ASP A C 1
ATOM 1931 O O . ASP A 1 240 ? -18.842 -14.096 50.152 1.00 94.88 240 ASP A O 1
ATOM 1935 N N . GLN A 1 241 ? -18.484 -12.377 48.763 1.00 95.06 241 GLN A N 1
ATOM 1936 C CA . GLN A 1 241 ? -19.540 -11.538 49.348 1.00 95.06 241 GLN A CA 1
ATOM 1937 C C . GLN A 1 241 ? -20.943 -12.117 49.150 1.00 95.06 241 GLN A C 1
ATOM 1939 O O . GLN A 1 241 ? -21.746 -12.084 50.080 1.00 95.06 241 GLN A O 1
ATOM 1944 N N . ILE A 1 242 ? -21.251 -12.647 47.962 1.00 93.06 242 ILE A N 1
ATOM 1945 C CA . ILE A 1 242 ? -22.541 -13.295 47.687 1.00 93.06 242 ILE A CA 1
ATOM 1946 C C . ILE A 1 242 ? -22.726 -14.513 48.599 1.00 93.06 242 ILE A C 1
ATOM 1948 O O . ILE A 1 242 ? -23.811 -14.703 49.149 1.00 93.06 242 ILE A O 1
ATOM 1952 N N . ALA A 1 243 ? -21.678 -15.317 48.798 1.00 94.44 243 ALA A N 1
ATOM 1953 C CA . ALA A 1 243 ? -21.719 -16.459 49.707 1.00 94.44 243 ALA A CA 1
ATOM 1954 C C . ALA A 1 243 ? -22.010 -16.021 51.152 1.00 94.44 243 ALA A C 1
ATOM 1956 O O . ALA A 1 243 ? -22.919 -16.567 51.778 1.00 94.44 243 ALA A O 1
ATOM 1957 N N . LEU A 1 244 ? -21.321 -14.983 51.638 1.00 94.69 244 LEU A N 1
ATOM 1958 C CA . LEU A 1 244 ? -21.540 -14.423 52.975 1.00 94.69 244 LEU A CA 1
ATOM 1959 C C . LEU A 1 244 ? -22.969 -13.874 53.149 1.00 94.69 244 LEU A C 1
ATOM 1961 O O . LEU A 1 244 ? -23.614 -14.112 54.168 1.00 94.69 244 LEU A O 1
ATOM 1965 N N . LEU A 1 245 ? -23.486 -13.161 52.144 1.00 94.25 245 LEU A N 1
ATOM 1966 C CA . LEU A 1 245 ? -24.862 -12.652 52.126 1.00 94.25 245 LEU A CA 1
ATOM 1967 C C . LEU A 1 245 ? -25.887 -13.787 52.179 1.00 94.25 245 LEU A C 1
ATOM 1969 O O . LEU A 1 245 ? -26.847 -13.709 52.942 1.00 94.25 245 LEU A O 1
ATOM 1973 N N . ASN A 1 246 ? -25.678 -14.856 51.408 1.00 93.69 246 ASN A N 1
ATOM 1974 C CA . ASN A 1 246 ? -26.550 -16.029 51.437 1.00 93.69 246 ASN A CA 1
ATOM 1975 C C . ASN A 1 246 ? -26.530 -16.722 52.805 1.00 93.69 246 ASN A C 1
ATOM 1977 O O . ASN A 1 246 ? -27.578 -17.141 53.296 1.00 93.69 246 ASN A O 1
ATOM 1981 N N . GLU A 1 247 ? -25.366 -16.811 53.449 1.00 94.00 247 GLU A N 1
ATOM 1982 C CA . GLU A 1 247 ? -25.236 -17.362 54.799 1.00 94.00 247 GLU A CA 1
ATOM 1983 C C . GLU A 1 247 ? -25.964 -16.494 55.839 1.00 94.00 247 GLU A C 1
ATOM 1985 O O . GLU A 1 247 ? -26.728 -17.010 56.660 1.00 94.00 247 GLU A O 1
ATOM 1990 N N . GLN A 1 248 ? -25.830 -15.166 55.756 1.00 93.50 248 GLN A N 1
ATOM 1991 C CA . GLN A 1 248 ? -26.586 -14.229 56.595 1.00 93.50 248 GLN A CA 1
ATOM 1992 C C . GLN A 1 248 ? -28.101 -14.340 56.383 1.00 93.50 248 GLN A C 1
ATOM 1994 O O . GLN A 1 248 ? -28.853 -14.372 57.359 1.00 93.50 248 GLN A O 1
ATOM 1999 N N . ILE A 1 249 ? -28.563 -14.432 55.132 1.00 93.12 249 ILE A N 1
ATOM 2000 C CA . ILE A 1 249 ? -29.983 -14.626 54.805 1.00 93.12 249 ILE A CA 1
ATOM 2001 C C . ILE A 1 249 ? -30.491 -15.943 55.396 1.00 93.12 249 ILE A C 1
ATOM 2003 O O . ILE A 1 249 ? -31.552 -15.957 56.018 1.00 93.12 249 ILE A O 1
ATOM 2007 N N . ASN A 1 250 ? -29.736 -17.035 55.256 1.00 93.19 250 ASN A N 1
ATOM 2008 C CA . ASN A 1 250 ? -30.107 -18.331 55.825 1.00 93.19 250 ASN A CA 1
ATOM 2009 C C . ASN A 1 250 ? -30.191 -18.278 57.354 1.00 93.19 250 ASN A C 1
ATOM 2011 O O . ASN A 1 250 ? -31.174 -18.747 57.925 1.00 93.19 250 ASN A O 1
ATOM 2015 N N . THR A 1 251 ? -29.220 -17.635 58.006 1.00 93.06 251 THR A N 1
ATOM 2016 C CA . THR A 1 251 ? -29.187 -17.482 59.468 1.00 93.06 251 THR A CA 1
ATOM 2017 C C . THR A 1 251 ? -30.365 -16.637 59.962 1.00 93.06 251 THR A C 1
ATOM 2019 O O . THR A 1 251 ? -31.037 -16.993 60.934 1.00 93.06 251 THR A O 1
ATOM 2022 N N . ASN A 1 252 ? -30.680 -15.539 59.267 1.00 93.00 252 ASN A N 1
ATOM 2023 C CA . ASN A 1 252 ? -31.851 -14.713 59.562 1.00 93.00 252 ASN A CA 1
ATOM 2024 C C . ASN A 1 252 ? -33.158 -15.482 59.347 1.00 93.00 252 ASN A C 1
ATOM 2026 O O . ASN A 1 252 ? -34.053 -15.394 60.187 1.00 93.00 252 ASN A O 1
ATOM 2030 N N . ASN A 1 253 ? -33.267 -16.267 58.273 1.00 92.69 253 ASN A N 1
ATOM 2031 C CA . ASN A 1 253 ? -34.435 -17.106 58.012 1.00 92.69 253 ASN A CA 1
ATOM 2032 C C . ASN A 1 253 ? -34.620 -18.179 59.090 1.00 92.69 253 ASN A C 1
ATOM 2034 O O . ASN A 1 253 ? -35.739 -18.364 59.566 1.00 92.69 253 ASN A O 1
ATOM 2038 N N . GLU A 1 254 ? -33.554 -18.858 59.523 1.00 92.94 254 GLU A N 1
ATOM 2039 C CA . GLU A 1 254 ? -33.621 -19.802 60.645 1.00 92.94 254 GLU A CA 1
ATOM 2040 C C . GLU A 1 254 ? -34.024 -19.111 61.945 1.00 92.94 254 GLU A C 1
ATOM 2042 O O . GLU A 1 254 ? -34.887 -19.606 62.670 1.00 92.94 254 GLU A O 1
ATOM 2047 N N . THR A 1 255 ? -33.453 -17.941 62.227 1.00 93.12 255 THR A N 1
ATOM 2048 C CA . THR A 1 255 ? -33.782 -17.163 63.427 1.00 93.12 255 THR A CA 1
ATOM 2049 C C . THR A 1 255 ? -35.250 -16.738 63.420 1.00 93.12 255 THR A C 1
ATOM 2051 O O . THR A 1 255 ? -35.951 -16.924 64.417 1.00 93.12 255 THR A O 1
ATOM 2054 N N . ALA A 1 256 ? -35.746 -16.233 62.287 1.00 89.00 256 ALA A N 1
ATOM 2055 C CA . ALA A 1 256 ? -37.142 -15.852 62.105 1.00 89.00 256 ALA A CA 1
ATOM 2056 C C . ALA A 1 256 ? -38.079 -17.061 62.222 1.00 89.00 256 ALA A C 1
ATOM 2058 O O . ALA A 1 256 ? -39.096 -16.985 62.912 1.00 89.00 256 ALA A O 1
ATOM 2059 N N . LYS A 1 257 ? -37.715 -18.199 61.620 1.00 93.62 257 LYS A N 1
ATOM 2060 C CA . LYS A 1 257 ? -38.468 -19.454 61.723 1.00 93.62 257 LYS A CA 1
ATOM 2061 C C . LYS A 1 257 ? -38.540 -19.939 63.170 1.00 93.62 257 LYS A C 1
ATOM 2063 O O . LYS A 1 257 ? -39.623 -20.250 63.649 1.00 93.62 257 LYS A O 1
ATOM 2068 N N . ASN A 1 258 ? -37.422 -19.935 63.894 1.00 92.88 258 ASN A N 1
ATOM 2069 C CA . ASN A 1 258 ? -37.374 -20.326 65.304 1.00 92.88 258 ASN A CA 1
ATOM 2070 C C . ASN A 1 258 ? -38.193 -19.379 66.194 1.00 92.88 258 ASN A C 1
ATOM 2072 O O . ASN A 1 258 ? -38.909 -19.837 67.085 1.00 92.88 258 ASN A O 1
ATOM 2076 N N . ALA A 1 259 ? -38.126 -18.066 65.952 1.00 91.56 259 ALA A N 1
ATOM 2077 C CA . ALA A 1 259 ? -38.946 -17.084 66.658 1.00 91.56 259 ALA A CA 1
ATOM 2078 C C . ALA A 1 259 ? -40.445 -17.281 66.377 1.00 91.56 259 ALA A C 1
ATOM 2080 O O . ALA A 1 259 ? -41.253 -17.220 67.305 1.00 91.56 259 ALA A O 1
ATOM 2081 N N . PHE A 1 260 ? -40.806 -17.572 65.124 1.00 91.75 260 PHE A N 1
ATOM 2082 C CA . PHE A 1 260 ? -42.174 -17.893 64.732 1.00 91.75 260 PHE A CA 1
ATOM 2083 C C . PHE A 1 260 ? -42.681 -19.153 65.438 1.00 91.75 260 PHE A C 1
ATOM 2085 O O . PHE A 1 260 ? -43.746 -19.109 66.046 1.00 91.75 260 PHE A O 1
ATOM 2092 N N . THR A 1 261 ? -41.902 -20.240 65.447 1.00 92.81 261 THR A N 1
ATOM 2093 C CA . THR A 1 261 ? -42.260 -21.478 66.159 1.00 92.81 261 THR A CA 1
ATOM 2094 C C . THR A 1 261 ? -42.492 -21.216 67.647 1.00 92.81 261 THR A C 1
ATOM 2096 O O . THR A 1 261 ? -43.530 -21.594 68.174 1.00 92.81 261 THR A O 1
ATOM 2099 N N . ARG A 1 262 ? -41.598 -20.468 68.313 1.00 92.25 262 ARG A N 1
ATOM 2100 C CA . ARG A 1 262 ? -41.775 -20.097 69.731 1.00 92.25 262 ARG A CA 1
ATOM 2101 C C . ARG A 1 262 ? -43.061 -19.310 69.974 1.00 92.25 262 ARG A C 1
ATOM 2103 O O . ARG A 1 262 ? -43.757 -19.565 70.951 1.00 92.25 262 ARG A O 1
ATOM 2110 N N . LYS A 1 263 ? -43.383 -18.353 69.098 1.00 92.50 263 LYS A N 1
ATOM 2111 C CA . LYS A 1 263 ? -44.635 -17.588 69.189 1.00 92.50 263 LYS A CA 1
ATOM 2112 C C . LYS A 1 263 ? -45.857 -18.464 68.940 1.00 92.50 263 LYS A C 1
ATOM 2114 O O . LYS A 1 263 ? -46.872 -18.283 69.605 1.00 92.50 263 LYS A O 1
ATOM 2119 N N . GLN A 1 264 ? -45.759 -19.427 68.031 1.00 91.75 264 GLN A N 1
ATOM 2120 C CA . GLN A 1 264 ? -46.821 -20.390 67.776 1.00 91.75 264 GLN A CA 1
ATOM 2121 C C . GLN A 1 264 ? -47.069 -21.298 68.991 1.00 91.75 264 GLN A C 1
ATOM 2123 O O . GLN A 1 264 ? -48.227 -21.522 69.346 1.00 91.75 264 GLN A O 1
ATOM 2128 N N . ASP A 1 265 ? -46.011 -21.756 69.661 1.00 93.19 265 ASP A N 1
ATOM 2129 C CA . ASP A 1 265 ? -46.105 -22.543 70.897 1.00 93.19 265 ASP A CA 1
ATOM 2130 C C . ASP A 1 265 ? -46.724 -21.727 72.040 1.00 93.19 265 ASP A C 1
ATOM 2132 O O . ASP A 1 265 ? -47.599 -22.215 72.753 1.00 93.19 265 ASP A O 1
ATOM 2136 N N . GLU A 1 266 ? -46.337 -20.456 72.178 1.00 92.44 266 GLU A N 1
ATOM 2137 C CA . GLU A 1 266 ? -46.905 -19.526 73.162 1.00 92.44 266 GLU A CA 1
ATOM 2138 C C . GLU A 1 266 ? -48.406 -19.286 72.913 1.00 92.44 266 GLU A C 1
ATOM 2140 O O . GLU A 1 266 ? -49.210 -19.338 73.843 1.00 92.44 266 GLU A O 1
ATOM 2145 N N . ILE A 1 267 ? -48.813 -19.118 71.647 1.00 90.00 267 ILE A N 1
ATOM 2146 C CA . ILE A 1 267 ? -50.228 -19.029 71.250 1.00 90.00 267 ILE A CA 1
ATOM 2147 C C . ILE A 1 267 ? -50.982 -20.314 71.605 1.00 90.00 267 ILE A C 1
ATOM 2149 O O . ILE A 1 267 ? -52.108 -20.244 72.101 1.00 90.00 267 ILE A O 1
ATOM 2153 N N . ASN A 1 268 ? -50.399 -21.483 71.339 1.00 92.75 268 ASN A N 1
ATOM 2154 C CA . ASN A 1 268 ? -51.035 -22.762 71.650 1.00 92.75 268 ASN A CA 1
ATOM 2155 C C . ASN A 1 268 ? -51.218 -22.931 73.164 1.00 92.75 268 ASN A C 1
ATOM 2157 O O . ASN A 1 268 ? -52.310 -23.283 73.604 1.00 92.75 268 ASN A O 1
ATOM 2161 N N . LYS A 1 269 ? -50.204 -22.572 73.957 1.00 93.94 269 LYS A N 1
ATOM 2162 C CA . LYS A 1 269 ? -50.280 -22.588 75.421 1.00 93.94 269 LYS A CA 1
ATOM 2163 C C . LYS A 1 269 ? -51.360 -21.643 75.955 1.00 93.94 269 LYS A C 1
ATOM 2165 O O . LYS A 1 269 ? -52.175 -22.047 76.776 1.00 93.94 269 LYS A O 1
ATOM 2170 N N . LEU A 1 270 ? -51.438 -20.415 75.438 1.00 91.50 270 LEU A N 1
ATOM 2171 C CA . LEU A 1 270 ? -52.494 -19.466 75.813 1.00 91.50 270 LEU A CA 1
ATOM 2172 C C . LEU A 1 270 ? -53.894 -19.977 75.445 1.00 91.50 270 LEU A C 1
ATOM 2174 O O . LEU A 1 270 ? -54.843 -19.775 76.201 1.00 91.50 270 LEU A O 1
ATOM 2178 N N . LYS A 1 271 ? -54.048 -20.659 74.303 1.00 90.81 271 LYS A N 1
ATOM 2179 C CA . LYS A 1 271 ? -55.321 -21.303 73.939 1.00 90.81 271 LYS A CA 1
ATOM 2180 C C . LYS A 1 271 ? -55.708 -22.392 74.941 1.00 90.81 271 LYS A C 1
ATOM 2182 O O . LYS A 1 271 ? -56.875 -22.454 75.322 1.00 90.81 271 LYS A O 1
ATOM 2187 N N . GLU A 1 272 ? -54.760 -23.222 75.371 1.00 91.81 272 GLU A N 1
ATOM 2188 C CA . GLU A 1 272 ? -54.994 -24.236 76.407 1.00 91.81 272 GLU A CA 1
ATOM 2189 C C . GLU A 1 272 ? -55.377 -23.598 77.750 1.00 91.81 272 GLU A C 1
ATOM 2191 O O . GLU A 1 272 ? -56.367 -24.009 78.356 1.00 91.81 272 GLU A O 1
ATOM 2196 N N . GLU A 1 273 ? -54.668 -22.546 78.172 1.00 91.00 273 GLU A N 1
ATOM 2197 C CA . GLU A 1 273 ? -54.974 -21.785 79.391 1.00 91.00 273 GLU A CA 1
ATOM 2198 C C . GLU A 1 273 ? -56.377 -21.160 79.341 1.00 91.00 273 GLU A C 1
ATOM 2200 O O . GLU A 1 273 ? -57.126 -21.252 80.313 1.00 91.00 273 GLU A O 1
ATOM 2205 N N . ILE A 1 274 ? -56.792 -20.597 78.198 1.00 88.50 274 ILE A N 1
ATOM 2206 C CA . ILE A 1 274 ? -58.155 -20.071 78.007 1.00 88.50 274 ILE A CA 1
ATOM 2207 C C . ILE A 1 274 ? -59.204 -21.182 78.145 1.00 88.50 274 ILE A C 1
ATOM 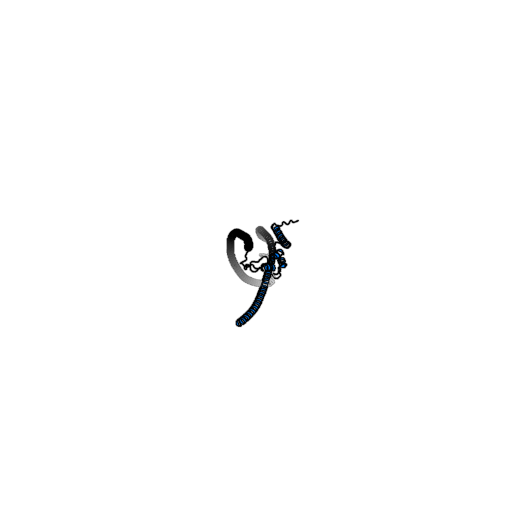2209 O O . ILE A 1 274 ? -60.227 -20.984 78.804 1.00 88.50 274 ILE A O 1
ATOM 2213 N N . VAL A 1 275 ? -58.976 -22.349 77.534 1.00 90.94 275 VAL A N 1
ATOM 2214 C CA . VAL A 1 275 ? -59.900 -23.492 77.637 1.00 90.94 275 VAL A CA 1
ATOM 2215 C C . VAL A 1 275 ? -60.002 -23.974 79.083 1.00 90.94 275 VAL A C 1
ATOM 2217 O O . VAL A 1 275 ? -61.104 -24.261 79.557 1.00 90.94 275 VAL A O 1
ATOM 2220 N N . GLN A 1 276 ? -58.880 -24.034 79.796 1.00 90.81 276 GLN A N 1
ATOM 2221 C CA . GLN A 1 276 ? -58.842 -24.435 81.197 1.00 90.81 276 GLN A CA 1
ATOM 2222 C C . GLN A 1 276 ? -59.571 -23.424 82.094 1.00 90.81 276 GLN A C 1
ATOM 2224 O O . GLN A 1 276 ? -60.458 -23.812 82.854 1.00 90.81 276 GLN A O 1
ATOM 2229 N N . ALA A 1 277 ? -59.308 -22.126 81.926 1.00 87.44 277 ALA A N 1
ATOM 2230 C CA . ALA A 1 277 ? -60.010 -21.064 82.645 1.00 87.44 277 ALA A CA 1
ATOM 2231 C C . ALA A 1 277 ? -61.525 -21.073 82.363 1.00 87.44 277 ALA A C 1
ATOM 2233 O O . ALA A 1 277 ? -62.335 -20.830 83.259 1.00 87.44 277 ALA A O 1
ATOM 2234 N N . ALA A 1 278 ? -61.940 -21.394 81.132 1.00 86.88 278 ALA A N 1
ATOM 2235 C CA . ALA A 1 278 ? -63.351 -21.547 80.788 1.00 86.88 278 ALA A CA 1
ATOM 2236 C C . ALA A 1 278 ? -64.004 -22.744 81.505 1.00 86.88 278 ALA A C 1
ATOM 2238 O O . ALA A 1 278 ? -65.142 -22.628 81.969 1.00 86.88 278 ALA A O 1
ATOM 2239 N N . LYS A 1 279 ? -63.294 -23.876 81.639 1.00 90.62 279 LYS A N 1
ATOM 2240 C CA . LYS A 1 279 ? -63.760 -25.027 82.432 1.00 90.62 279 LYS A CA 1
ATOM 2241 C C . LYS A 1 279 ? -63.905 -24.663 83.908 1.00 90.62 279 LYS A C 1
ATOM 2243 O O . LYS A 1 279 ? -64.970 -24.890 84.476 1.00 90.62 279 LYS A O 1
ATOM 2248 N N . GLU A 1 280 ? -62.888 -24.039 84.495 1.00 90.00 280 GLU A N 1
ATOM 2249 C CA . GLU A 1 280 ? -62.899 -23.610 85.900 1.00 90.00 280 GLU A CA 1
ATOM 2250 C C . GLU A 1 280 ? -64.022 -22.608 86.186 1.00 90.00 280 GLU A C 1
ATOM 2252 O O . GLU A 1 280 ? -64.742 -22.743 87.177 1.00 90.00 280 GLU A O 1
ATOM 2257 N N . LYS A 1 281 ? -64.247 -21.644 85.282 1.00 89.31 281 LYS A N 1
ATOM 2258 C CA . LYS A 1 281 ? -65.379 -20.712 85.361 1.00 89.31 281 LYS A CA 1
ATOM 2259 C C . LYS A 1 281 ? -66.719 -21.450 85.377 1.00 89.31 281 LYS A C 1
ATOM 2261 O O . LYS A 1 281 ? -67.577 -21.115 86.190 1.00 89.31 281 LYS A O 1
ATOM 2266 N N . ASN A 1 282 ? -66.910 -22.434 84.498 1.00 86.25 282 ASN A N 1
ATOM 2267 C CA . ASN A 1 282 ? -68.146 -23.218 84.450 1.00 86.25 282 ASN A CA 1
ATOM 2268 C C . ASN A 1 282 ? -68.341 -24.068 85.714 1.00 86.25 282 ASN A C 1
ATOM 2270 O O . ASN A 1 282 ? -69.454 -24.143 86.230 1.00 86.25 282 ASN A O 1
ATOM 2274 N N . GLU A 1 283 ? -67.278 -24.671 86.251 1.00 89.56 283 GLU A N 1
ATOM 2275 C CA . GLU A 1 283 ? -67.342 -25.402 87.522 1.00 89.56 283 GLU A CA 1
ATOM 2276 C C . GLU A 1 283 ? -67.712 -24.491 88.697 1.00 89.56 283 GLU A C 1
ATOM 2278 O O . GLU A 1 283 ? -68.558 -24.855 89.517 1.00 89.56 283 GLU A O 1
ATOM 2283 N N . LEU A 1 284 ? -67.114 -23.299 88.775 1.00 88.44 284 LEU A N 1
ATOM 2284 C CA . LEU A 1 284 ? -67.449 -22.288 89.780 1.00 88.44 284 LEU A CA 1
ATOM 2285 C C . LEU A 1 284 ? -68.903 -21.832 89.660 1.00 88.44 284 LEU A C 1
ATOM 2287 O O . LEU A 1 284 ? -69.596 -21.762 90.674 1.00 88.44 284 LEU A O 1
ATOM 2291 N N . LEU A 1 285 ? -69.375 -21.576 88.437 1.00 87.56 285 LEU A N 1
ATOM 2292 C CA . LEU A 1 285 ? -70.762 -21.198 88.181 1.00 87.56 285 LEU A CA 1
ATOM 2293 C C . LEU A 1 285 ? -71.720 -22.301 88.652 1.00 87.56 285 LEU A C 1
ATOM 2295 O O . LEU A 1 285 ? -72.658 -22.016 89.389 1.00 87.56 285 LEU A O 1
ATOM 2299 N N . ASN A 1 286 ? -71.434 -23.564 88.320 1.00 86.62 286 ASN A N 1
ATOM 2300 C CA . ASN A 1 286 ? -72.227 -24.710 88.770 1.00 86.62 286 ASN A CA 1
ATOM 2301 C C . ASN A 1 286 ? -72.251 -24.830 90.300 1.00 86.62 286 ASN A C 1
ATOM 2303 O O . ASN A 1 286 ? -73.322 -25.013 90.881 1.00 86.62 286 ASN A O 1
ATOM 2307 N N . LYS A 1 287 ? -71.097 -24.682 90.968 1.00 89.31 287 LYS A N 1
ATOM 2308 C CA . LYS A 1 287 ? -71.020 -24.671 92.440 1.00 89.31 287 LYS A CA 1
ATOM 2309 C C . LYS A 1 287 ? -71.842 -23.529 93.040 1.00 89.31 287 LYS A C 1
ATOM 2311 O O . LYS A 1 287 ? -72.554 -23.741 94.020 1.00 89.31 287 LYS A O 1
ATOM 2316 N N . GLN A 1 288 ? -71.775 -22.334 92.453 1.00 86.62 288 GLN A N 1
ATOM 2317 C CA . GLN A 1 288 ? -72.555 -21.178 92.895 1.00 86.62 288 GLN A CA 1
ATOM 2318 C C . GLN A 1 288 ? -74.060 -21.415 92.716 1.00 86.62 288 GLN A C 1
ATOM 2320 O O . GLN A 1 288 ? -74.821 -21.187 93.655 1.00 86.62 288 GLN A O 1
ATOM 2325 N N . THR A 1 289 ? -74.490 -21.924 91.558 1.00 85.75 289 THR A N 1
ATOM 2326 C CA . THR A 1 289 ? -75.890 -22.289 91.295 1.00 85.75 289 THR A CA 1
ATOM 2327 C C . THR A 1 289 ? -76.385 -23.334 92.292 1.00 85.75 289 THR A C 1
ATOM 2329 O O . THR A 1 289 ? -77.465 -23.170 92.851 1.00 85.75 289 THR A O 1
ATOM 2332 N N . GLN A 1 290 ? -75.595 -24.372 92.576 1.00 87.56 290 GLN A N 1
ATOM 2333 C CA . GLN A 1 290 ? -75.960 -25.410 93.542 1.00 87.56 290 GLN A CA 1
ATOM 2334 C C . GLN A 1 290 ? -76.074 -24.861 94.975 1.00 87.56 290 GLN A C 1
ATOM 2336 O O . GLN A 1 290 ? -76.999 -25.226 95.699 1.00 87.56 290 GLN A O 1
ATOM 2341 N N . SER A 1 291 ? -75.172 -23.956 95.372 1.00 85.69 291 SER A N 1
ATOM 2342 C CA . SER A 1 291 ? -75.214 -23.284 96.678 1.00 85.69 291 SER A CA 1
ATOM 2343 C C . SER A 1 291 ? -76.463 -22.408 96.841 1.00 85.69 291 SER A C 1
ATOM 2345 O O . SER A 1 291 ? -77.146 -22.494 97.861 1.00 85.69 291 SER A O 1
ATOM 2347 N N . LEU A 1 292 ? -76.811 -21.623 95.813 1.00 82.69 292 LEU A N 1
ATOM 2348 C CA . LEU A 1 292 ? -78.042 -20.825 95.790 1.00 82.69 292 LEU A CA 1
ATOM 2349 C C . LEU A 1 292 ? -79.286 -21.711 95.921 1.00 82.69 292 LEU A C 1
ATOM 2351 O O . LEU A 1 292 ? -80.155 -21.419 96.734 1.00 82.69 292 LEU A O 1
ATOM 2355 N N . LEU A 1 293 ? -79.331 -22.835 95.202 1.00 86.75 293 LEU A N 1
ATOM 2356 C CA . LEU A 1 293 ? -80.454 -23.778 95.239 1.00 86.75 293 LEU A CA 1
ATOM 2357 C C . LEU A 1 293 ? -80.648 -24.399 96.636 1.00 86.75 293 LEU A C 1
ATOM 2359 O O . LEU A 1 293 ? -81.775 -24.509 97.117 1.00 86.75 293 LEU A O 1
ATOM 2363 N N . LEU A 1 294 ? -79.549 -24.752 97.316 1.00 86.12 294 LEU A N 1
ATOM 2364 C CA . LEU A 1 294 ? -79.570 -25.223 98.707 1.00 86.12 294 LEU A CA 1
ATOM 2365 C C . LEU A 1 294 ? -80.023 -24.127 99.685 1.00 86.12 294 LEU A C 1
ATOM 2367 O O . LEU A 1 294 ? -80.767 -24.412 100.624 1.00 86.12 294 LEU A O 1
ATOM 2371 N N . SER A 1 295 ? -79.585 -22.880 99.480 1.00 83.19 295 SER A N 1
ATOM 2372 C CA . SER A 1 295 ? -80.014 -21.736 100.295 1.00 83.19 295 SER A CA 1
ATOM 2373 C C . SER A 1 295 ? -81.508 -21.455 100.127 1.00 83.19 295 SER A C 1
ATOM 2375 O O . SER A 1 295 ? -82.211 -21.282 101.120 1.00 83.19 295 SER A O 1
ATOM 2377 N N . ASP A 1 296 ? -82.010 -21.479 98.891 1.00 82.31 296 ASP A N 1
ATOM 2378 C CA . ASP A 1 296 ? -83.431 -21.301 98.584 1.00 82.31 296 ASP A CA 1
ATOM 2379 C C . ASP A 1 296 ? -84.285 -22.424 99.186 1.00 82.31 296 ASP A C 1
ATOM 2381 O O . ASP A 1 296 ? -85.361 -22.161 99.725 1.00 82.31 296 ASP A O 1
ATOM 2385 N N . GLN A 1 297 ? -83.806 -23.676 99.161 1.00 84.81 297 GLN A N 1
ATOM 2386 C CA . GLN A 1 297 ? -84.467 -24.786 99.856 1.00 84.81 297 GLN A CA 1
ATOM 2387 C C . GLN A 1 297 ? -84.553 -24.545 101.366 1.00 84.81 297 GLN A C 1
ATOM 2389 O O . GLN A 1 297 ? -85.638 -24.687 101.929 1.00 84.81 297 GLN A O 1
ATOM 2394 N N . LYS A 1 298 ? -83.458 -24.121 102.010 1.00 87.56 298 LYS A N 1
ATOM 2395 C CA . LYS A 1 298 ? -83.466 -23.782 103.443 1.00 87.56 298 LYS A CA 1
ATOM 2396 C C . LYS A 1 298 ? -84.442 -22.657 103.764 1.00 87.56 298 LYS A C 1
ATOM 2398 O O . LYS A 1 298 ? -85.239 -22.798 104.686 1.00 87.56 298 LYS A O 1
ATOM 2403 N N . HIS A 1 299 ? -84.426 -21.574 102.987 1.00 84.56 299 HIS A N 1
ATOM 2404 C CA . HIS A 1 299 ? -85.365 -20.467 103.173 1.00 84.56 299 HIS A CA 1
ATOM 2405 C C . HIS A 1 299 ? -86.815 -20.937 103.002 1.00 84.56 299 HIS A C 1
ATOM 2407 O O . HIS A 1 299 ? -87.688 -20.556 103.777 1.00 84.56 299 HIS A O 1
ATOM 2413 N N . LYS A 1 300 ? -87.090 -21.814 102.029 1.00 85.62 300 LYS A N 1
ATOM 2414 C CA . LYS A 1 300 ? -88.424 -22.393 101.823 1.00 85.62 300 LYS A CA 1
ATOM 2415 C C . LYS A 1 300 ? -88.867 -23.270 102.998 1.00 85.62 300 LYS A C 1
ATOM 2417 O O . LYS A 1 300 ? -90.029 -23.203 103.396 1.00 85.62 300 LYS A O 1
ATOM 2422 N N . GLU A 1 301 ? -87.964 -24.068 103.563 1.00 84.12 301 GLU A N 1
ATOM 2423 C CA . GLU A 1 301 ? -88.224 -24.856 104.774 1.00 84.12 301 GLU A CA 1
ATOM 2424 C C . GLU A 1 301 ? -88.476 -23.964 105.999 1.00 84.12 301 GLU A C 1
ATOM 2426 O O . GLU A 1 301 ? -89.405 -24.228 106.762 1.00 84.12 301 GLU A O 1
ATOM 2431 N N . GLU A 1 302 ? -87.701 -22.891 106.181 1.00 82.19 302 GLU A N 1
ATOM 2432 C CA . GLU A 1 302 ? -87.904 -21.908 107.254 1.00 82.19 302 GLU A CA 1
ATOM 2433 C C . GLU A 1 302 ? -89.238 -21.170 107.116 1.00 82.19 302 GLU A C 1
ATOM 2435 O O . GLU A 1 302 ? -89.990 -21.090 108.086 1.00 82.19 302 GLU A O 1
ATOM 2440 N N . ILE A 1 303 ? -89.595 -20.719 105.909 1.00 80.94 303 ILE A N 1
ATOM 2441 C CA . ILE A 1 303 ? -90.920 -20.147 105.620 1.00 80.94 303 ILE A CA 1
ATOM 2442 C C . ILE A 1 303 ? -92.024 -21.165 105.939 1.00 80.94 303 ILE A C 1
ATOM 2444 O O . ILE A 1 303 ? -93.037 -20.809 106.539 1.00 80.94 303 ILE A O 1
ATOM 2448 N N . GLY A 1 304 ? -91.828 -22.442 105.591 1.00 81.25 304 GLY A N 1
ATOM 2449 C CA . GLY A 1 304 ? -92.748 -23.524 105.945 1.00 81.25 304 GLY A CA 1
ATOM 2450 C C . GLY A 1 304 ? -92.941 -23.671 107.458 1.00 81.25 304 GLY A C 1
ATOM 2451 O O . GLY A 1 304 ? -94.077 -23.790 107.919 1.00 81.25 304 GLY A O 1
ATOM 2452 N N . LYS A 1 305 ? -91.855 -23.592 108.240 1.00 83.50 305 LYS A N 1
ATOM 2453 C CA . LYS A 1 305 ? -91.909 -23.598 109.712 1.00 83.50 305 LYS A CA 1
ATOM 2454 C C . LYS A 1 305 ? -92.658 -22.383 110.252 1.00 83.50 305 LYS A C 1
ATOM 2456 O O . LYS A 1 305 ? -93.550 -22.558 111.074 1.00 83.50 305 LYS A O 1
ATOM 2461 N N . TYR A 1 306 ? -92.346 -21.176 109.775 1.00 80.81 306 TYR A N 1
ATOM 2462 C CA . TYR A 1 306 ? -93.043 -19.962 110.207 1.00 80.81 306 TYR A CA 1
ATOM 2463 C C . TYR A 1 306 ? -94.542 -20.016 109.896 1.00 80.81 306 TYR A C 1
ATOM 2465 O O . TYR A 1 306 ? -95.348 -19.669 110.757 1.00 80.81 306 TYR A O 1
ATOM 2473 N N . ASN A 1 307 ? -94.932 -20.524 108.724 1.00 81.19 307 ASN A N 1
ATOM 2474 C CA . ASN A 1 307 ? -96.340 -20.709 108.372 1.00 81.19 307 ASN A CA 1
ATOM 2475 C C . ASN A 1 307 ? -97.054 -21.705 109.298 1.00 81.19 307 ASN A C 1
ATOM 2477 O O . ASN A 1 307 ? -98.182 -21.440 109.711 1.00 81.19 307 ASN A O 1
ATOM 2481 N N . ALA A 1 308 ? -96.406 -22.814 109.668 1.00 79.69 308 ALA A N 1
ATOM 2482 C CA . ALA A 1 308 ? -96.964 -23.763 110.632 1.00 79.69 308 ALA A CA 1
ATOM 2483 C C . ALA A 1 308 ? -97.167 -23.118 112.015 1.00 79.69 308 ALA A C 1
ATOM 2485 O O . ALA A 1 308 ? -98.221 -23.285 112.627 1.00 79.69 308 ALA A O 1
ATOM 2486 N N . THR A 1 309 ? -96.202 -22.316 112.477 1.00 79.94 309 THR A N 1
ATOM 2487 C CA . THR A 1 309 ? -96.319 -21.562 113.735 1.00 79.94 309 THR A CA 1
ATOM 2488 C C . THR A 1 309 ? -97.453 -20.536 113.682 1.00 79.94 309 THR A C 1
ATOM 2490 O O . THR A 1 309 ? -98.189 -20.392 114.655 1.00 79.94 309 THR A O 1
ATOM 2493 N N . ILE A 1 310 ? -97.637 -19.843 112.552 1.00 77.44 310 ILE A N 1
ATOM 2494 C CA . ILE A 1 310 ? -98.737 -18.885 112.357 1.00 77.44 310 ILE A CA 1
ATOM 2495 C C . ILE A 1 310 ? -100.102 -19.584 112.419 1.00 77.44 310 ILE A C 1
ATOM 2497 O O . ILE A 1 310 ? -101.010 -19.078 113.076 1.00 77.44 310 ILE A O 1
ATOM 2501 N N . GLU A 1 311 ? -100.266 -20.741 111.775 1.00 76.00 311 GLU A N 1
ATOM 2502 C CA . GLU A 1 311 ? -101.516 -21.517 111.845 1.00 76.00 311 GLU A CA 1
ATOM 2503 C C . GLU A 1 311 ? -101.797 -22.034 113.262 1.00 76.00 311 GLU A C 1
ATOM 2505 O O . GLU A 1 311 ? -102.934 -21.984 113.733 1.00 76.00 311 GLU A O 1
ATOM 2510 N N . GLN A 1 312 ? -100.758 -22.437 113.995 1.00 76.19 312 GLN A N 1
ATOM 2511 C CA . GLN A 1 312 ? -100.901 -22.846 115.389 1.00 76.19 312 GLN A CA 1
ATOM 2512 C C . GLN A 1 312 ? -101.300 -21.674 116.299 1.00 76.19 312 GLN A C 1
ATOM 2514 O O . GLN A 1 312 ? -102.210 -21.810 117.117 1.00 76.19 312 GLN A O 1
ATOM 2519 N N . LEU A 1 313 ? -100.707 -20.493 116.092 1.00 77.12 313 LEU A N 1
ATOM 2520 C CA . LEU A 1 313 ? -101.103 -19.266 116.786 1.00 77.12 313 LEU A CA 1
ATOM 2521 C C . LEU A 1 313 ? -102.547 -18.859 116.460 1.00 77.12 313 LEU A C 1
ATOM 2523 O O . LEU A 1 313 ? -103.272 -18.449 117.365 1.00 77.12 313 LEU A O 1
ATOM 2527 N N . LYS A 1 314 ? -103.013 -19.005 115.211 1.00 77.31 314 LYS A N 1
ATOM 2528 C CA . LYS A 1 314 ? -104.428 -18.769 114.867 1.00 77.31 314 LYS A CA 1
ATOM 2529 C C . LYS A 1 314 ? -105.367 -19.706 115.629 1.00 77.31 314 LYS A C 1
ATOM 2531 O O . LYS A 1 314 ? -106.331 -19.226 116.222 1.00 77.31 314 LYS A O 1
ATOM 2536 N N . ALA A 1 315 ? -105.063 -21.004 115.667 1.00 76.62 315 ALA A N 1
ATOM 2537 C CA . ALA A 1 315 ? -105.870 -21.991 116.384 1.00 76.62 315 ALA A CA 1
ATOM 2538 C C . ALA A 1 315 ? -105.927 -21.718 117.902 1.00 76.62 315 ALA A C 1
ATOM 2540 O O . ALA A 1 315 ? -106.978 -21.871 118.530 1.00 76.62 315 ALA A O 1
ATOM 2541 N N . ASP A 1 316 ? -104.820 -21.266 118.497 1.00 73.69 316 ASP A N 1
ATOM 2542 C CA . ASP A 1 316 ? -104.778 -20.876 119.910 1.00 73.69 316 ASP A CA 1
ATOM 2543 C C . ASP A 1 316 ? -105.526 -19.558 120.174 1.00 73.69 316 ASP A C 1
ATOM 2545 O O . ASP A 1 316 ? -106.191 -19.417 121.204 1.00 73.69 316 ASP A O 1
ATOM 2549 N N . THR A 1 317 ? -105.515 -18.624 119.217 1.00 72.06 317 THR A N 1
ATOM 2550 C CA . THR A 1 317 ? -106.281 -17.369 119.303 1.00 72.06 317 THR A CA 1
ATOM 2551 C C . THR A 1 317 ? -107.791 -17.628 119.228 1.00 72.06 317 THR A C 1
ATOM 2553 O O . THR A 1 317 ? -108.552 -17.045 120.000 1.00 72.06 317 THR A O 1
ATOM 2556 N N . GLU A 1 318 ? -108.247 -18.556 118.381 1.00 67.62 318 GLU A N 1
ATOM 2557 C CA . GLU A 1 318 ? -109.660 -18.965 118.322 1.00 67.62 318 GLU A CA 1
ATOM 2558 C C . GLU A 1 318 ? -110.132 -19.647 119.618 1.00 67.62 318 GLU A C 1
ATOM 2560 O O . GLU A 1 318 ? -111.242 -19.378 120.090 1.00 67.62 318 GLU A O 1
ATOM 2565 N N . LYS A 1 319 ? -109.276 -20.450 120.268 1.00 69.25 319 LYS A N 1
ATOM 2566 C CA . LYS A 1 319 ? -109.558 -21.012 121.603 1.00 69.25 319 LYS A CA 1
ATOM 2567 C C . LYS A 1 319 ? -109.629 -19.937 122.692 1.00 69.25 319 LYS A C 1
ATOM 2569 O O . LYS A 1 319 ? -110.472 -20.036 123.586 1.00 69.25 319 LYS A O 1
ATOM 2574 N N . LEU A 1 320 ? -108.790 -18.901 122.616 1.00 60.09 320 LEU A N 1
ATOM 2575 C CA . LEU A 1 320 ? -108.825 -17.766 123.546 1.00 60.09 320 LEU A CA 1
ATOM 2576 C C . LEU A 1 320 ? -110.089 -16.908 123.368 1.00 60.09 320 LEU A C 1
ATOM 2578 O O . LEU A 1 320 ? -110.684 -16.489 124.359 1.00 60.09 320 LEU A O 1
ATOM 2582 N N . ILE A 1 321 ? -110.546 -16.697 122.129 1.00 62.09 321 ILE A N 1
ATOM 2583 C CA . ILE A 1 321 ? -111.780 -15.950 121.823 1.00 62.09 321 ILE A CA 1
ATOM 2584 C C . ILE A 1 321 ? -113.031 -16.697 122.323 1.00 62.09 321 ILE A C 1
ATOM 2586 O O . ILE A 1 321 ? -113.967 -16.061 122.811 1.00 62.09 321 ILE A O 1
ATOM 2590 N N . ALA A 1 322 ? -113.047 -18.034 122.267 1.00 58.03 322 ALA A N 1
ATOM 2591 C CA . ALA A 1 322 ? -114.142 -18.845 122.808 1.00 58.03 322 ALA A CA 1
ATOM 2592 C C . ALA A 1 322 ? -114.193 -18.834 124.350 1.00 58.03 322 ALA A C 1
ATOM 2594 O O . ALA A 1 322 ? -115.281 -18.822 124.922 1.00 58.03 322 ALA A O 1
ATOM 2595 N N . LYS A 1 323 ? -113.034 -18.766 125.021 1.00 55.69 323 LYS A N 1
ATOM 2596 C CA . LYS A 1 323 ? -112.929 -18.680 126.489 1.00 55.69 323 LYS A CA 1
ATOM 2597 C C . LYS A 1 323 ? -113.250 -17.271 127.024 1.00 55.69 323 LYS A C 1
ATOM 2599 O O . LYS A 1 323 ? -113.945 -17.143 128.024 1.00 55.69 323 LYS A O 1
ATOM 2604 N N . ASN A 1 324 ? -112.869 -16.214 126.298 1.00 50.66 324 ASN A N 1
ATOM 2605 C CA . ASN A 1 324 ? -113.165 -14.814 126.653 1.00 50.66 324 ASN A CA 1
ATOM 2606 C C . ASN A 1 324 ? -114.638 -14.392 126.473 1.00 50.66 324 ASN A C 1
ATOM 2608 O O . ASN A 1 324 ? -115.027 -13.332 126.958 1.00 50.66 324 ASN A O 1
ATOM 2612 N N . ARG A 1 325 ? -115.481 -15.187 125.798 1.00 51.97 325 ARG A N 1
ATOM 2613 C CA . ARG A 1 325 ? -116.929 -14.914 125.674 1.00 51.97 325 ARG A CA 1
ATOM 2614 C C . ARG A 1 325 ? -117.770 -15.422 126.854 1.00 51.97 325 ARG A C 1
ATOM 2616 O O . ARG A 1 325 ? -118.944 -15.075 126.916 1.00 51.97 325 ARG A O 1
ATOM 2623 N N . GLN A 1 326 ? -117.197 -16.199 127.778 1.00 49.22 326 GLN A N 1
ATOM 2624 C CA . GLN A 1 326 ? -117.912 -16.763 128.933 1.00 49.22 326 GLN A CA 1
ATOM 2625 C C . GLN A 1 326 ? -117.619 -16.030 130.259 1.00 49.22 326 GLN A C 1
ATOM 2627 O O . GLN A 1 326 ? -118.463 -16.052 131.148 1.00 49.22 326 GLN A O 1
ATOM 2632 N N . ASP A 1 327 ? -116.501 -15.300 130.357 1.00 42.12 327 ASP A N 1
ATOM 2633 C CA . ASP A 1 327 ? -116.032 -14.702 131.621 1.00 42.12 327 ASP A CA 1
ATOM 2634 C C . ASP A 1 327 ? -116.249 -13.170 131.740 1.00 42.12 327 ASP A C 1
ATOM 2636 O O . ASP A 1 327 ? -115.826 -12.555 132.715 1.00 42.12 327 ASP A O 1
ATOM 2640 N N . MET A 1 328 ? -116.970 -12.522 130.810 1.00 39.59 328 MET A N 1
ATOM 2641 C CA . MET A 1 328 ? -117.346 -11.092 130.910 1.00 39.59 328 MET A CA 1
ATOM 2642 C C . MET A 1 328 ? -118.667 -10.867 131.670 1.00 39.59 328 MET A C 1
ATOM 2644 O O . MET A 1 328 ? -119.632 -10.332 131.121 1.00 39.59 328 MET A O 1
ATOM 2648 N N . ALA A 1 329 ? -118.725 -11.273 132.938 1.00 41.31 329 ALA A N 1
ATOM 2649 C CA . ALA A 1 329 ? -119.839 -10.937 133.826 1.00 41.31 329 ALA A CA 1
ATOM 2650 C C . ALA A 1 329 ? -119.421 -10.862 135.304 1.00 41.31 329 ALA A C 1
ATOM 2652 O O . ALA A 1 329 ? -120.115 -11.437 136.130 1.00 41.31 329 ALA A O 1
ATOM 2653 N N . LEU A 1 330 ? -118.309 -10.187 135.638 1.00 36.84 330 LEU A N 1
ATOM 2654 C CA . LEU A 1 330 ? -117.999 -9.694 136.996 1.00 36.84 330 LEU A CA 1
ATOM 2655 C C . LEU A 1 330 ? -116.815 -8.692 136.980 1.00 36.84 330 LEU A C 1
ATOM 2657 O O . LEU A 1 330 ? -115.669 -9.081 136.801 1.00 36.84 330 LEU A O 1
ATOM 2661 N N . GLN A 1 331 ? -117.182 -7.414 137.130 1.00 35.09 331 GLN A N 1
ATOM 2662 C CA . GLN A 1 331 ? -116.511 -6.241 137.734 1.00 35.09 331 GLN A CA 1
ATOM 2663 C C . GLN A 1 331 ? -114.988 -5.986 137.643 1.00 35.09 331 GLN A C 1
ATOM 2665 O O . GLN A 1 331 ? -114.175 -6.752 138.143 1.00 35.09 331 GLN A O 1
ATOM 2670 N N . ASP A 1 332 ? -114.693 -4.798 137.092 1.00 27.39 332 ASP A N 1
ATOM 2671 C CA . ASP A 1 332 ? -113.997 -3.617 137.652 1.00 27.39 332 ASP A CA 1
ATOM 2672 C C . ASP A 1 332 ? -112.753 -3.716 138.561 1.00 27.39 332 ASP A C 1
ATOM 2674 O O . ASP A 1 332 ? -112.722 -4.414 139.569 1.00 27.39 332 ASP A O 1
ATOM 2678 N N . ASP A 1 333 ? -111.844 -2.780 138.239 1.00 25.36 333 ASP A N 1
ATOM 2679 C CA . ASP A 1 333 ? -110.780 -2.142 139.034 1.00 25.36 333 ASP A CA 1
ATOM 2680 C C . ASP A 1 333 ? -109.512 -2.953 139.366 1.00 25.36 333 ASP A C 1
ATOM 2682 O O . ASP A 1 333 ? -109.507 -3.864 140.185 1.00 25.36 333 ASP A O 1
ATOM 2686 N N . ASP A 1 334 ? -108.363 -2.568 138.793 1.00 27.72 334 ASP A N 1
ATOM 2687 C CA . ASP A 1 334 ? -107.504 -1.537 139.403 1.00 27.72 334 ASP A CA 1
ATOM 2688 C C . ASP A 1 334 ? -106.182 -1.339 138.619 1.00 27.72 334 ASP A C 1
ATOM 2690 O O . ASP A 1 334 ? -105.677 -2.182 137.874 1.00 27.72 334 ASP A O 1
ATOM 2694 N N . HIS A 1 335 ? -105.641 -0.146 138.803 1.00 25.92 335 HIS A N 1
ATOM 2695 C CA . HIS A 1 335 ? -104.501 0.506 138.186 1.00 25.92 335 HIS A CA 1
ATOM 2696 C C . HIS A 1 335 ? -103.141 -0.243 138.197 1.00 25.92 335 HIS A C 1
ATOM 2698 O O . HIS A 1 335 ? -102.573 -0.577 139.230 1.00 25.92 335 HIS A O 1
ATOM 2704 N N . LEU A 1 336 ? -102.503 -0.228 137.018 1.00 30.17 336 LEU A N 1
ATOM 2705 C CA . LEU A 1 336 ? -101.205 0.435 136.763 1.00 30.17 336 LEU A CA 1
ATOM 2706 C C . LEU A 1 336 ? -99.932 -0.104 137.462 1.00 30.17 336 LEU A C 1
ATOM 2708 O O . LEU A 1 336 ? -99.671 0.191 138.626 1.00 30.17 336 LEU A O 1
ATOM 2712 N N . LYS A 1 337 ? -99.054 -0.727 136.649 1.00 27.73 337 LYS A N 1
ATOM 2713 C CA . LYS A 1 337 ? -97.556 -0.768 136.648 1.00 27.73 337 LYS A CA 1
ATOM 2714 C C . LYS A 1 337 ? -97.133 -2.135 136.075 1.00 27.73 337 LYS A C 1
ATOM 2716 O O . LYS A 1 337 ? -97.613 -3.145 136.549 1.00 27.73 337 LYS A O 1
ATOM 2721 N N . LYS A 1 338 ? -96.227 -2.300 135.109 1.00 29.72 338 LYS A N 1
ATOM 2722 C CA . LYS A 1 338 ? -94.967 -1.605 134.805 1.00 29.72 338 LYS A CA 1
ATOM 2723 C C . LYS A 1 338 ? -94.375 -2.270 133.542 1.00 29.72 338 LYS A C 1
ATOM 2725 O O . LYS A 1 338 ? -94.387 -3.489 133.508 1.00 29.72 338 LYS A O 1
ATOM 2730 N N . MET A 1 339 ? -93.801 -1.456 132.640 1.00 27.91 339 MET A N 1
ATOM 2731 C CA . MET A 1 339 ? -92.514 -1.626 131.909 1.00 27.91 339 MET A CA 1
ATOM 2732 C C . MET A 1 339 ? -92.225 -2.948 131.163 1.00 27.91 339 MET A C 1
ATOM 2734 O O . MET A 1 339 ? -92.430 -4.014 131.712 1.00 27.91 339 MET A O 1
ATOM 2738 N N . ALA A 1 340 ? -91.547 -3.037 130.018 1.00 34.28 340 ALA A N 1
ATOM 2739 C CA . ALA A 1 340 ? -90.927 -2.192 128.978 1.00 34.28 340 ALA A CA 1
ATOM 2740 C C . ALA A 1 340 ? -90.266 -3.254 128.046 1.00 34.28 340 ALA A C 1
ATOM 2742 O O . ALA A 1 340 ? -89.851 -4.289 128.561 1.00 34.28 340 ALA A O 1
ATOM 2743 N N . LEU A 1 341 ? -90.218 -3.213 126.715 1.00 33.12 341 LEU A N 1
ATOM 2744 C CA . LEU A 1 341 ? -89.539 -2.345 125.737 1.00 33.12 341 LEU A CA 1
ATOM 2745 C C . LEU A 1 341 ? -89.831 -3.051 124.379 1.00 33.12 341 LEU A C 1
ATOM 2747 O O . LEU A 1 341 ? -89.983 -4.268 124.370 1.00 33.12 341 LEU A O 1
ATOM 2751 N N . GLU A 1 342 ? -90.039 -2.393 123.244 1.00 30.98 342 GLU A N 1
ATOM 2752 C CA . GLU A 1 342 ? -88.993 -1.798 122.406 1.00 30.98 342 GLU A CA 1
ATOM 2753 C C . GLU A 1 342 ? -89.641 -0.998 121.256 1.00 30.98 342 GLU A C 1
ATOM 2755 O O . GLU A 1 342 ? -90.758 -1.310 120.851 1.00 30.98 342 GLU A O 1
ATOM 2760 N N . GLU A 1 343 ? -88.911 0.029 120.804 1.00 32.56 343 GLU A N 1
ATOM 2761 C CA . GLU A 1 343 ? -88.753 0.553 119.430 1.00 32.56 343 GLU A CA 1
ATOM 2762 C C . GLU A 1 343 ? -89.941 0.485 118.439 1.00 32.56 343 GLU A C 1
ATOM 2764 O O . GLU A 1 343 ? -90.587 -0.524 118.224 1.00 32.56 343 GLU A O 1
ATOM 2769 N N . GLU A 1 344 ? -90.294 1.517 117.682 1.00 33.03 344 GLU A N 1
ATOM 2770 C CA . GLU A 1 344 ? -89.447 2.463 116.972 1.00 33.03 344 GLU A CA 1
ATOM 2771 C C . GLU A 1 344 ? -90.396 3.489 116.336 1.00 33.03 344 GLU A C 1
ATOM 2773 O O . GLU A 1 344 ? -91.384 3.090 115.715 1.00 33.03 344 GLU A O 1
ATOM 2778 N N . LYS A 1 345 ? -90.102 4.791 116.436 1.00 35.97 345 LYS A N 1
ATOM 2779 C CA . LYS A 1 345 ? -90.143 5.690 115.270 1.00 35.97 345 LYS A CA 1
ATOM 2780 C C . LYS A 1 345 ? -89.776 7.133 115.614 1.00 35.97 345 LYS A C 1
ATOM 2782 O O . LYS A 1 345 ? -90.504 7.850 116.290 1.00 35.97 345 LYS A O 1
ATOM 2787 N N . ILE A 1 346 ? -88.703 7.544 114.937 1.00 35.53 346 ILE A N 1
ATOM 2788 C CA . ILE A 1 346 ? -88.472 8.870 114.350 1.00 35.53 346 ILE A CA 1
ATOM 2789 C C . ILE A 1 346 ? -87.631 9.835 115.191 1.00 35.53 346 ILE A C 1
ATOM 2791 O O . ILE A 1 346 ? -88.128 10.673 115.936 1.00 35.53 346 ILE A O 1
ATOM 2795 N N . LYS A 1 347 ? -86.331 9.829 114.870 1.00 35.56 347 LYS A N 1
ATOM 2796 C CA . LYS A 1 347 ? -85.610 11.041 114.448 1.00 35.56 347 LYS A CA 1
ATOM 2797 C C . LYS A 1 347 ? -84.705 10.729 113.252 1.00 35.56 347 LYS A C 1
ATOM 2799 O O . LYS A 1 347 ? -83.490 10.616 113.364 1.00 35.56 347 LYS A O 1
ATOM 2804 N N . GLY A 1 348 ? -85.325 10.604 112.082 1.00 47.22 348 GLY A N 1
ATOM 2805 C CA . GLY A 1 348 ? -84.636 10.772 110.809 1.00 47.22 348 GLY A CA 1
ATOM 2806 C C . GLY A 1 348 ? -84.522 12.258 110.504 1.00 47.22 348 GLY A C 1
ATOM 2807 O O . GLY A 1 348 ? -85.491 12.828 110.027 1.00 47.22 348 GLY A O 1
ATOM 2808 N N . LEU A 1 349 ? -83.379 12.862 110.840 1.00 47.66 349 LEU A N 1
ATOM 2809 C CA . LEU A 1 349 ? -82.849 14.106 110.254 1.00 47.66 349 LEU A CA 1
ATOM 2810 C C . LEU A 1 349 ? -81.498 14.428 110.921 1.00 47.66 349 LEU A C 1
ATOM 2812 O O . LEU A 1 349 ? -81.409 15.335 111.744 1.00 47.66 349 LEU A O 1
ATOM 2816 N N . ASN A 1 350 ? -80.455 13.635 110.635 1.00 43.97 350 ASN A N 1
ATOM 2817 C CA . ASN A 1 350 ? -79.072 14.055 110.929 1.00 43.97 350 ASN A CA 1
ATOM 2818 C C . ASN A 1 350 ? -77.942 13.320 110.175 1.00 43.97 350 ASN A C 1
ATOM 2820 O O . ASN A 1 350 ? -76.785 13.476 110.546 1.00 43.97 350 ASN A O 1
ATOM 2824 N N . ASN A 1 351 ? -78.220 12.570 109.100 1.00 45.94 351 ASN A N 1
ATOM 2825 C CA . ASN A 1 351 ? -77.181 11.824 108.362 1.00 45.94 351 ASN A CA 1
ATOM 2826 C C . ASN A 1 351 ? -77.095 12.138 106.856 1.00 45.94 351 ASN A C 1
ATOM 2828 O O . ASN A 1 351 ? -76.556 11.345 106.091 1.00 45.94 351 ASN A O 1
ATOM 2832 N N . GLU A 1 352 ? -77.527 13.326 106.428 1.00 50.78 352 GLU A N 1
ATOM 2833 C CA . GLU A 1 352 ? -77.251 13.838 105.070 1.00 50.78 352 GLU A CA 1
ATOM 2834 C C . GLU A 1 352 ? -75.926 14.619 104.949 1.00 50.78 352 GLU A C 1
ATOM 2836 O O . GLU A 1 352 ? -75.600 15.128 103.884 1.00 50.78 352 GLU A O 1
ATOM 2841 N N . ILE A 1 353 ? -75.095 14.670 105.998 1.00 50.88 353 ILE A N 1
ATOM 2842 C CA . ILE A 1 353 ? -73.807 15.400 105.970 1.00 50.88 353 ILE A CA 1
ATOM 2843 C C . ILE A 1 353 ? -72.584 14.469 105.772 1.00 50.88 353 ILE A C 1
ATOM 2845 O O . ILE A 1 353 ? -71.454 14.934 105.640 1.00 50.88 353 ILE A O 1
ATOM 2849 N N . ALA A 1 354 ? -72.776 13.148 105.638 1.00 51.78 354 ALA A N 1
ATOM 2850 C CA . ALA A 1 354 ? -71.669 12.190 105.469 1.00 51.78 354 ALA A CA 1
ATOM 2851 C C . ALA A 1 354 ? -71.377 11.743 104.014 1.00 51.78 354 ALA A C 1
ATOM 2853 O O . ALA A 1 354 ? -70.354 11.096 103.784 1.00 51.78 354 ALA A O 1
ATOM 2854 N N . SER A 1 355 ? -72.205 12.087 103.017 1.00 53.62 355 SER A N 1
ATOM 2855 C CA . SER A 1 355 ? -72.017 11.638 101.619 1.00 53.62 355 SER A CA 1
ATOM 2856 C C . SER A 1 355 ? -71.222 12.610 100.732 1.00 53.62 355 SER A C 1
ATOM 2858 O O . SER A 1 355 ? -70.576 12.169 99.783 1.00 53.62 355 SER A O 1
ATOM 2860 N N . SER A 1 356 ? -71.150 13.903 101.068 1.00 54.81 356 SER A N 1
ATOM 2861 C CA . SER A 1 356 ? -70.453 14.907 100.237 1.00 54.81 356 SER A CA 1
ATOM 2862 C C . SER A 1 356 ? -68.937 15.006 100.466 1.00 54.81 356 SER A C 1
ATOM 2864 O O . SER A 1 356 ? -68.257 15.720 99.733 1.00 54.81 356 SER A O 1
ATOM 2866 N N . LYS A 1 357 ? -68.367 14.278 101.441 1.00 52.69 357 LYS A N 1
ATOM 2867 C CA . LYS A 1 357 ? -66.925 14.349 101.762 1.00 52.69 357 LYS A CA 1
ATOM 2868 C C . LYS A 1 357 ? -66.064 13.293 101.049 1.00 52.69 357 LYS A C 1
ATOM 2870 O O . LYS A 1 357 ? -64.894 13.540 100.813 1.00 52.69 357 LYS A O 1
ATOM 2875 N N . LYS A 1 358 ? -66.635 12.156 100.622 1.00 57.31 358 LYS A N 1
ATOM 2876 C CA . LYS A 1 358 ? -65.909 11.116 99.853 1.00 57.31 358 LYS A CA 1
ATOM 2877 C C . LYS A 1 358 ? -65.842 11.378 98.343 1.00 57.31 358 LYS A C 1
ATOM 2879 O O . LYS A 1 358 ? -65.020 10.772 97.667 1.00 57.31 358 LYS A O 1
ATOM 2884 N N . HIS A 1 359 ? -66.682 12.268 97.812 1.00 56.75 359 HIS A N 1
ATOM 2885 C CA . HIS A 1 359 ? -66.717 12.549 96.373 1.00 56.75 359 HIS A CA 1
ATOM 2886 C C . HIS A 1 359 ? -65.648 13.567 95.931 1.00 56.75 359 HIS A C 1
ATOM 2888 O O . HIS A 1 359 ? -65.207 13.529 94.786 1.00 56.75 359 HIS A O 1
ATOM 2894 N N . ILE A 1 360 ? -65.194 14.429 96.849 1.00 57.94 360 ILE A N 1
ATOM 2895 C CA . ILE A 1 360 ? -64.203 15.485 96.587 1.00 57.94 360 ILE A CA 1
ATOM 2896 C C . ILE A 1 360 ? -62.765 14.930 96.597 1.00 57.94 360 ILE A C 1
ATOM 2898 O O . ILE A 1 360 ? -61.969 15.308 95.742 1.00 57.94 360 ILE A O 1
ATOM 2902 N N . ASP A 1 361 ? -62.448 13.961 97.463 1.00 58.41 361 ASP A N 1
ATOM 2903 C CA . ASP A 1 361 ? -61.099 13.368 97.539 1.00 58.41 361 ASP A CA 1
ATOM 2904 C C . ASP A 1 361 ? -60.760 12.451 96.340 1.00 58.41 361 ASP A C 1
ATOM 2906 O O . ASP A 1 361 ? -59.591 12.278 95.998 1.00 58.41 361 ASP A O 1
ATOM 2910 N N . ALA A 1 362 ? -61.764 11.904 95.642 1.0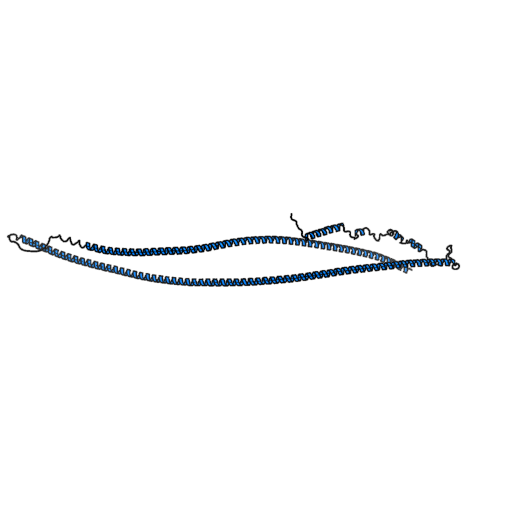0 58.91 362 ALA A N 1
AT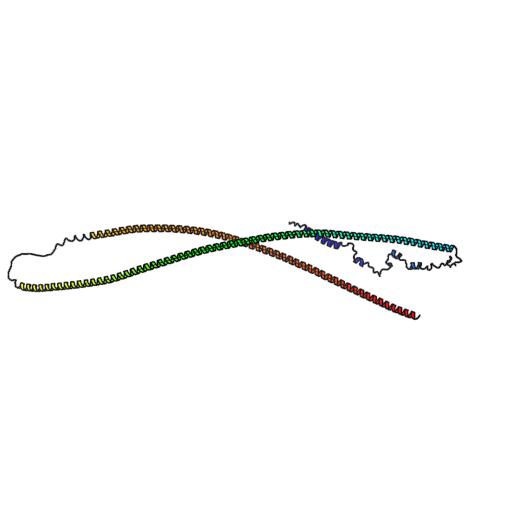OM 2911 C CA . ALA A 1 362 ? -61.561 11.106 94.426 1.00 58.91 362 ALA A CA 1
ATOM 2912 C C . ALA A 1 362 ? -61.229 11.964 93.184 1.00 58.91 362 ALA A C 1
ATOM 2914 O O . ALA A 1 362 ? -60.460 11.529 92.331 1.00 58.91 362 ALA A O 1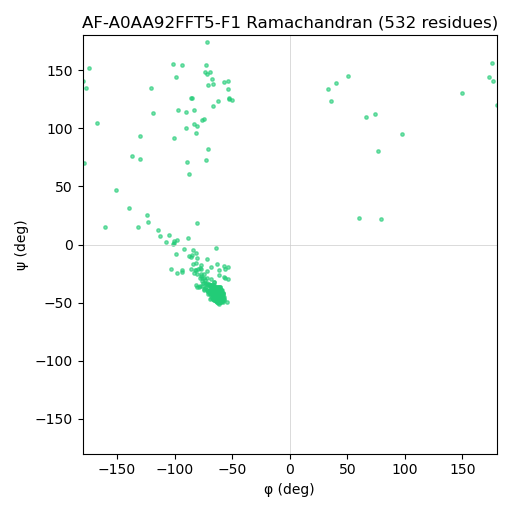
ATOM 2915 N N . LEU A 1 363 ? -61.743 13.200 93.108 1.00 58.69 363 LEU A N 1
ATOM 2916 C CA . LEU A 1 363 ? -61.528 14.124 91.981 1.00 58.69 363 LEU A CA 1
ATOM 2917 C C . LEU A 1 363 ? -60.162 14.839 92.019 1.00 58.69 363 LEU A C 1
ATOM 2919 O O . LEU A 1 363 ? -59.679 15.314 90.989 1.00 58.69 363 LEU A O 1
ATOM 2923 N N . ILE A 1 364 ? -59.516 14.911 93.187 1.00 61.19 364 ILE A N 1
ATOM 2924 C CA . ILE A 1 364 ? -58.183 15.520 93.345 1.00 61.19 364 ILE A CA 1
ATOM 2925 C C . ILE A 1 364 ? -57.070 14.534 92.932 1.00 61.19 364 ILE A C 1
ATOM 2927 O O . ILE A 1 364 ? -56.099 14.940 92.296 1.00 61.19 364 ILE A O 1
ATOM 2931 N N . LEU A 1 365 ? -57.244 13.230 93.184 1.00 58.00 365 LEU A N 1
ATOM 2932 C CA . LEU A 1 365 ? -56.259 12.190 92.845 1.00 58.00 365 LEU A CA 1
ATOM 2933 C C . LEU A 1 365 ? -56.240 11.820 91.344 1.00 58.00 365 LEU A C 1
ATOM 2935 O O . LEU A 1 365 ? -55.218 11.372 90.819 1.00 58.00 365 LEU A O 1
ATOM 2939 N N . GLU A 1 366 ? -57.364 11.994 90.643 1.00 58.50 366 GLU A N 1
ATOM 2940 C CA . GLU A 1 366 ? -57.476 11.759 89.195 1.00 58.50 366 GLU A CA 1
ATOM 2941 C C . GLU A 1 366 ? -56.791 12.885 88.391 1.00 58.50 366 GLU A C 1
ATOM 2943 O O . GLU A 1 366 ? -56.011 12.610 87.478 1.00 58.50 366 GLU A O 1
ATOM 2948 N N . ASN A 1 367 ? -56.928 14.141 88.836 1.00 59.91 367 ASN A N 1
ATOM 2949 C CA . ASN A 1 367 ? -56.260 15.300 88.228 1.00 59.91 367 ASN A CA 1
ATOM 2950 C C . ASN A 1 367 ? -54.720 15.286 88.369 1.00 59.91 367 ASN A C 1
ATOM 2952 O O . ASN A 1 367 ? -54.017 15.733 87.462 1.00 59.91 367 ASN A O 1
ATOM 2956 N N . GLU A 1 368 ? -54.157 14.741 89.455 1.00 60.19 368 GLU A N 1
ATOM 2957 C CA . GLU A 1 368 ? -52.693 14.630 89.622 1.00 60.19 368 GLU A CA 1
ATOM 2958 C C . GLU A 1 368 ? -52.044 13.573 88.706 1.00 60.19 368 GLU A C 1
ATOM 2960 O O . GLU A 1 368 ? -50.885 13.718 88.298 1.00 60.19 368 GLU A O 1
ATOM 2965 N N . LYS A 1 369 ? -52.774 12.511 88.335 1.00 65.69 369 LYS A N 1
ATOM 2966 C CA . LYS A 1 369 ? -52.278 11.494 87.389 1.00 65.69 369 LYS A CA 1
ATOM 2967 C C . LYS A 1 369 ? -52.274 11.997 85.949 1.00 65.69 369 LYS A C 1
ATOM 2969 O O . LYS A 1 369 ? -51.323 11.715 85.214 1.00 65.69 369 LYS A O 1
ATOM 2974 N N . ASP A 1 370 ? -53.287 12.760 85.561 1.00 66.44 370 ASP A N 1
ATOM 2975 C CA . ASP A 1 370 ? -53.381 13.305 84.207 1.00 66.44 370 ASP A CA 1
ATOM 2976 C C . ASP A 1 370 ? -52.395 14.455 83.972 1.00 66.44 370 ASP A C 1
ATOM 2978 O O . ASP A 1 370 ? -51.793 14.536 82.898 1.00 66.44 370 ASP A O 1
ATOM 2982 N N . PHE A 1 371 ? -52.098 15.263 84.996 1.00 67.31 371 PHE A N 1
ATOM 2983 C CA . PHE A 1 371 ? -51.073 16.307 84.900 1.00 67.31 371 PHE A CA 1
ATOM 2984 C C . PHE A 1 371 ? -49.656 15.738 84.697 1.00 67.31 371 PHE A C 1
ATOM 2986 O O . PHE A 1 371 ? -48.869 16.267 83.907 1.00 67.31 371 PHE A O 1
ATOM 2993 N N . ASN A 1 372 ? -49.333 14.614 85.347 1.00 68.81 372 ASN A N 1
ATOM 2994 C CA . ASN A 1 372 ? -48.047 13.940 85.156 1.00 68.81 372 ASN A CA 1
ATOM 2995 C C . ASN A 1 372 ? -47.912 13.317 83.759 1.00 68.81 372 ASN A C 1
ATOM 2997 O O . ASN A 1 372 ? -46.857 13.460 83.146 1.00 68.81 372 ASN A O 1
ATOM 3001 N N . LYS A 1 373 ? -48.978 12.717 83.207 1.00 72.25 373 LYS A N 1
ATOM 3002 C CA . LYS A 1 373 ? -48.981 12.247 81.808 1.00 72.25 373 LYS A CA 1
ATOM 3003 C C . LYS A 1 373 ? -48.767 13.391 80.819 1.00 72.25 373 LYS A C 1
ATOM 3005 O O . LYS A 1 373 ? -47.985 13.245 79.884 1.00 72.25 373 LYS A O 1
ATOM 3010 N N . PHE A 1 374 ? -49.404 14.541 81.043 1.00 71.50 374 PHE A N 1
ATOM 3011 C CA . PHE A 1 374 ? -49.246 15.715 80.180 1.00 71.50 374 PHE A CA 1
ATOM 3012 C C . PHE A 1 374 ? -47.811 16.254 80.186 1.00 71.50 374 PHE A C 1
ATOM 3014 O O . PHE A 1 374 ? -47.278 16.635 79.144 1.00 71.50 374 PHE A O 1
ATOM 3021 N N . LYS A 1 375 ? -47.150 16.239 81.348 1.00 74.25 375 LYS A N 1
ATOM 3022 C CA . LYS A 1 375 ? -45.745 16.639 81.473 1.00 74.25 375 LYS A CA 1
ATOM 3023 C C . LYS A 1 375 ? -44.806 15.683 80.729 1.00 74.25 375 LYS A C 1
ATOM 3025 O O . LYS A 1 375 ? -43.892 16.155 80.059 1.00 74.25 375 LYS A O 1
ATOM 3030 N N . THR A 1 376 ? -45.049 14.372 80.803 1.00 74.38 376 THR A N 1
ATOM 3031 C CA . THR A 1 376 ? -44.278 13.370 80.048 1.00 74.38 376 THR A CA 1
ATOM 3032 C C . THR A 1 376 ? -44.490 13.519 78.542 1.00 74.38 376 THR A C 1
ATOM 3034 O O . THR A 1 376 ? -43.511 13.585 77.809 1.00 74.38 376 THR A O 1
ATOM 3037 N N . TYR A 1 377 ? -45.733 13.701 78.080 1.00 76.81 377 TYR A N 1
ATOM 3038 C CA . TYR A 1 377 ? -46.010 13.947 76.660 1.00 76.81 377 TYR A CA 1
ATOM 3039 C C . TYR A 1 377 ? -45.355 15.228 76.135 1.00 76.81 377 TYR A C 1
ATOM 3041 O O . TYR A 1 377 ? -44.841 15.239 75.021 1.00 76.81 377 TYR A O 1
ATOM 3049 N N . LEU A 1 378 ? -45.321 16.296 76.937 1.00 77.62 378 LEU A N 1
ATOM 3050 C CA . LEU A 1 378 ? -44.667 17.546 76.550 1.00 77.62 378 LEU A CA 1
ATOM 3051 C C . LEU A 1 378 ? -43.134 17.408 76.473 1.00 77.62 378 LEU A C 1
ATOM 3053 O O . LEU A 1 378 ? -42.496 18.047 75.635 1.00 77.62 378 LEU A O 1
ATOM 3057 N N . GLU A 1 379 ? -42.523 16.600 77.344 1.00 77.50 379 GLU A N 1
ATOM 3058 C CA . GLU A 1 379 ? -41.093 16.274 77.256 1.00 77.50 379 GLU A CA 1
ATOM 3059 C C . GLU A 1 379 ? -40.780 15.390 76.044 1.00 77.50 379 GLU A C 1
ATOM 3061 O O . GLU A 1 379 ? -39.824 15.676 75.316 1.00 77.50 379 GLU A O 1
ATOM 3066 N N . ASP A 1 380 ? -41.613 14.383 75.776 1.00 78.25 380 ASP A N 1
ATOM 3067 C CA . ASP A 1 380 ? -41.472 13.498 74.619 1.00 78.25 380 ASP A CA 1
ATOM 3068 C C . ASP A 1 380 ? -41.659 14.261 73.298 1.00 78.25 380 ASP A C 1
ATOM 3070 O O . ASP A 1 380 ? -40.863 14.081 72.376 1.00 78.25 380 ASP A O 1
ATOM 3074 N N . GLU A 1 381 ? -42.612 15.197 73.210 1.00 74.25 381 GLU A N 1
ATOM 3075 C CA . GLU A 1 381 ? -42.750 16.085 72.046 1.00 74.25 381 GLU A CA 1
ATOM 3076 C C . GLU A 1 381 ? -41.536 17.000 71.862 1.00 74.25 381 GLU A C 1
ATOM 3078 O O . GLU A 1 381 ? -41.053 17.178 70.743 1.00 74.25 381 GLU A O 1
ATOM 3083 N N . LYS A 1 382 ? -40.991 17.576 72.942 1.00 81.69 382 LYS A N 1
ATOM 3084 C CA . LYS A 1 382 ? -39.769 18.395 72.850 1.00 81.69 382 LYS A CA 1
ATOM 3085 C C . LYS A 1 382 ? -38.575 17.577 72.370 1.00 81.69 382 LYS A C 1
ATOM 3087 O O . LYS A 1 382 ? -37.731 18.103 71.637 1.00 81.69 382 LYS A O 1
ATOM 3092 N N . LYS A 1 383 ? -38.488 16.311 72.783 1.00 83.44 383 LYS A N 1
ATOM 3093 C CA . LYS A 1 383 ? -37.444 15.385 72.344 1.00 83.44 383 LYS A CA 1
ATOM 3094 C C . LYS A 1 383 ? -37.627 15.007 70.875 1.00 83.44 383 LYS A C 1
ATOM 3096 O O . LYS A 1 383 ? -36.677 15.149 70.106 1.00 83.44 383 LYS A O 1
ATOM 3101 N N . LEU A 1 384 ? -38.849 14.663 70.471 1.00 80.62 384 LEU A N 1
ATOM 3102 C CA . LEU A 1 384 ? -39.198 14.375 69.082 1.00 80.62 384 LEU A CA 1
ATOM 3103 C C . LEU A 1 384 ? -38.898 15.573 68.176 1.00 80.62 384 LEU A C 1
ATOM 3105 O O . LEU A 1 384 ? -38.263 15.409 67.143 1.00 80.62 384 LEU A O 1
ATOM 3109 N N . ASN A 1 385 ? -39.259 16.792 68.582 1.00 79.38 385 ASN A N 1
ATOM 3110 C CA . ASN A 1 385 ? -39.014 17.997 67.790 1.00 79.38 385 ASN A CA 1
ATOM 3111 C C . ASN A 1 385 ? -37.510 18.314 67.649 1.00 79.38 385 ASN A C 1
ATOM 3113 O O . ASN A 1 385 ? -37.055 18.751 66.591 1.00 79.38 385 ASN A O 1
ATOM 3117 N N . LYS A 1 386 ? -36.696 18.031 68.679 1.00 85.31 386 LYS A N 1
ATOM 3118 C CA . LYS A 1 386 ? -35.226 18.111 68.576 1.00 85.31 386 LYS A CA 1
ATOM 3119 C C . LYS A 1 386 ? -34.657 17.072 67.612 1.00 85.31 386 LYS A C 1
ATOM 3121 O O . LYS A 1 386 ? -33.784 17.411 66.815 1.00 85.31 386 LYS A O 1
ATOM 3126 N N . GLU A 1 387 ? -35.140 15.834 67.672 1.00 82.75 387 GLU A N 1
ATOM 3127 C CA . GLU A 1 387 ? -34.722 14.764 66.758 1.00 82.75 387 GLU A CA 1
ATOM 3128 C C . GLU A 1 387 ? -35.122 15.080 65.308 1.00 82.75 387 GLU A C 1
ATOM 3130 O O . GLU A 1 387 ? -34.304 14.932 64.400 1.00 82.75 387 GLU A O 1
ATOM 3135 N N . LEU A 1 388 ? -36.322 15.624 65.093 1.00 79.75 388 LEU A N 1
ATOM 3136 C CA . LEU A 1 388 ? -36.825 16.039 63.781 1.00 79.75 388 LEU A CA 1
ATOM 3137 C C . LEU A 1 388 ? -36.032 17.226 63.214 1.00 79.75 388 LEU A C 1
ATOM 3139 O O . LEU A 1 388 ? -35.667 17.227 62.040 1.00 79.75 388 LEU A O 1
ATOM 3143 N N . SER A 1 389 ? -35.686 18.204 64.056 1.00 84.94 389 SER A N 1
ATOM 3144 C CA . SER A 1 389 ? -34.829 19.332 63.672 1.00 84.94 389 SER A CA 1
ATOM 3145 C C . SER A 1 389 ? -33.417 18.876 63.277 1.00 84.94 389 SER A C 1
ATOM 3147 O O . SER A 1 389 ? -32.878 19.320 62.262 1.00 84.94 389 SER A O 1
ATOM 3149 N N . ALA A 1 390 ? -32.835 17.932 64.024 1.00 84.44 390 ALA A N 1
ATOM 3150 C CA . ALA A 1 390 ? -31.535 17.351 63.696 1.00 84.44 390 ALA A CA 1
ATOM 3151 C C . ALA A 1 390 ? -31.580 16.516 62.402 1.00 84.44 390 ALA A C 1
ATOM 3153 O O . ALA A 1 390 ? -30.661 16.602 61.585 1.00 84.44 390 ALA A O 1
ATOM 3154 N N . ALA A 1 391 ? -32.650 15.744 62.187 1.00 82.44 391 ALA A N 1
ATOM 3155 C CA . ALA A 1 391 ? -32.851 14.964 60.968 1.00 82.44 391 ALA A CA 1
ATOM 3156 C C . ALA A 1 391 ? -33.012 15.861 59.729 1.00 82.44 391 ALA A C 1
ATOM 3158 O O . ALA A 1 391 ? -32.362 15.609 58.713 1.00 82.44 391 ALA A O 1
ATOM 3159 N N . ASN A 1 392 ? -33.793 16.943 59.830 1.00 79.69 392 ASN A N 1
ATOM 3160 C CA . ASN A 1 392 ? -33.955 17.922 58.752 1.00 79.69 392 ASN A CA 1
ATOM 3161 C C . ASN A 1 392 ? -32.630 18.598 58.392 1.00 79.69 392 ASN A C 1
ATOM 3163 O O . ASN A 1 392 ? -32.282 18.665 57.217 1.00 79.69 392 ASN A O 1
ATOM 3167 N N . LYS A 1 393 ? -31.840 19.010 59.391 1.00 88.50 393 LYS A N 1
ATOM 3168 C CA . LYS A 1 393 ? -30.521 19.608 59.148 1.00 88.50 393 LYS A CA 1
ATOM 3169 C C . LYS A 1 393 ? -29.569 18.641 58.433 1.00 88.50 393 LYS A C 1
ATOM 3171 O O . LYS A 1 393 ? -28.857 19.028 57.513 1.00 88.50 393 LYS A O 1
ATOM 3176 N N . LYS A 1 394 ? -29.595 17.360 58.811 1.00 86.12 394 LYS A N 1
ATOM 3177 C CA . LYS A 1 394 ? -28.768 16.316 58.186 1.00 86.12 394 LYS A CA 1
ATOM 3178 C C . LYS A 1 394 ? -29.201 16.008 56.746 1.00 86.12 394 LYS A C 1
ATOM 3180 O O . LYS A 1 394 ? -28.357 15.726 55.899 1.00 86.12 394 LYS A O 1
ATOM 3185 N N . LEU A 1 395 ? -30.504 16.066 56.460 1.00 78.38 395 LEU A N 1
ATOM 3186 C CA . LEU A 1 395 ? -31.040 15.955 55.099 1.00 78.38 395 LEU A CA 1
ATOM 3187 C C . LEU A 1 395 ? -30.614 17.139 54.225 1.00 78.38 395 LEU A C 1
ATOM 3189 O O . LEU A 1 395 ? -30.215 16.930 53.083 1.00 78.38 395 LEU A O 1
ATOM 3193 N N . GLU A 1 396 ? -30.644 18.353 54.769 1.00 81.81 396 GLU A N 1
ATOM 3194 C CA . GLU A 1 396 ? -30.248 19.575 54.064 1.00 81.81 396 GLU A CA 1
ATOM 3195 C C . GLU A 1 396 ? -28.743 19.585 53.731 1.00 81.81 396 GLU A C 1
ATOM 3197 O O . GLU A 1 396 ? -28.358 19.849 52.591 1.00 81.81 396 GLU A O 1
ATOM 3202 N N . GLU A 1 397 ? -27.888 19.178 54.675 1.00 84.62 397 GLU A N 1
ATOM 3203 C CA . GLU A 1 397 ? -26.443 19.010 54.449 1.00 84.62 397 GLU A CA 1
ATOM 3204 C C . GLU A 1 397 ? -26.139 17.919 53.403 1.00 84.62 397 GLU A C 1
ATOM 3206 O O . GLU A 1 397 ? -25.274 18.095 52.539 1.00 84.62 397 GLU A O 1
ATOM 3211 N N . ASN A 1 398 ? -26.874 16.801 53.428 1.00 83.94 398 ASN A N 1
ATOM 3212 C CA . ASN A 1 398 ? -26.735 15.744 52.422 1.00 83.94 398 ASN A CA 1
ATOM 3213 C C . ASN A 1 398 ? -27.193 16.200 51.029 1.00 83.94 398 ASN A C 1
ATOM 3215 O O . ASN A 1 398 ? -26.535 15.872 50.039 1.00 83.9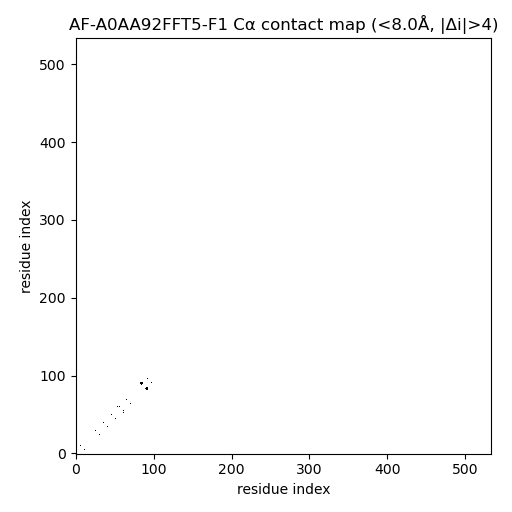4 398 ASN A O 1
ATOM 3219 N N . ALA A 1 399 ? -28.282 16.968 50.940 1.00 77.31 399 ALA A N 1
ATOM 3220 C CA . ALA A 1 399 ? -28.760 17.535 49.683 1.00 77.31 399 ALA A CA 1
ATOM 3221 C C . ALA A 1 399 ? -27.728 18.503 49.084 1.00 77.31 399 ALA A C 1
ATOM 3223 O O . ALA A 1 399 ? -27.365 18.355 47.917 1.00 77.31 399 ALA A O 1
ATOM 3224 N N . GLN A 1 400 ? -27.162 19.404 49.896 1.00 83.94 400 GLN A N 1
ATOM 3225 C CA . GLN A 1 400 ? -26.105 20.325 49.457 1.00 83.94 400 GLN A CA 1
ATOM 3226 C C . GLN A 1 400 ? -24.830 19.599 49.006 1.00 83.94 400 GLN A C 1
ATOM 3228 O O . GLN A 1 400 ? -24.204 19.988 48.017 1.00 83.94 400 GLN A O 1
ATOM 3233 N N . ASN A 1 401 ? -24.424 18.533 49.702 1.00 84.38 401 ASN A N 1
ATOM 3234 C CA . ASN A 1 401 ? -23.266 17.735 49.290 1.00 84.38 401 ASN A CA 1
ATOM 3235 C C . ASN A 1 401 ? -23.523 16.979 47.979 1.00 84.38 401 ASN A C 1
ATOM 3237 O O . ASN A 1 401 ? -22.639 16.918 47.123 1.00 84.38 401 ASN A O 1
ATOM 3241 N N . SER A 1 402 ? -24.729 16.438 47.797 1.00 80.50 402 SER A N 1
ATOM 3242 C CA . SER A 1 402 ? -25.132 15.795 46.543 1.00 80.50 402 SER A CA 1
ATOM 3243 C C . SER A 1 402 ? -25.117 16.788 45.377 1.00 80.50 402 SER A C 1
ATOM 3245 O O . SER A 1 402 ? -24.540 16.500 44.329 1.00 80.50 402 SER A O 1
ATOM 3247 N N . GLU A 1 403 ? -25.652 17.994 45.582 1.00 79.31 403 GLU A N 1
ATOM 3248 C CA . GLU A 1 403 ? -25.664 19.069 44.585 1.00 79.31 403 GLU A CA 1
ATOM 3249 C C . GLU A 1 403 ? -24.244 19.506 44.189 1.00 79.31 403 GLU A C 1
ATOM 3251 O O . GLU A 1 403 ? -23.931 19.620 43.002 1.00 79.31 403 GLU A O 1
ATOM 3256 N N . LYS A 1 404 ? -23.334 19.662 45.161 1.00 84.56 404 LYS A N 1
ATOM 3257 C CA . LYS A 1 404 ? -21.915 19.949 44.886 1.00 84.56 404 LYS A CA 1
ATOM 3258 C C . LYS A 1 404 ? -21.243 18.845 44.068 1.00 84.56 404 LYS A C 1
ATOM 3260 O O . LYS A 1 404 ? -20.511 19.148 43.126 1.00 84.56 404 LYS A O 1
ATOM 3265 N N . ASN A 1 405 ? -21.500 17.578 44.394 1.00 82.06 405 ASN A N 1
ATOM 3266 C CA . ASN A 1 405 ? -20.928 16.437 43.673 1.00 82.06 405 ASN A CA 1
ATOM 3267 C C . ASN A 1 405 ? -21.472 16.315 42.241 1.00 82.06 405 ASN A C 1
ATOM 3269 O O . ASN A 1 405 ? -20.714 16.010 41.312 1.00 82.06 405 ASN A O 1
ATOM 3273 N N . LEU A 1 406 ? -22.764 16.589 42.049 1.00 79.50 406 LEU A N 1
ATOM 3274 C CA . LEU A 1 406 ? -23.398 16.663 40.733 1.00 79.50 406 LEU A CA 1
ATOM 3275 C C . LEU A 1 406 ? -22.794 17.788 39.895 1.00 79.50 406 LEU A C 1
ATOM 3277 O O . LEU A 1 406 ? -22.345 17.532 38.780 1.00 79.50 406 LEU A O 1
ATOM 3281 N N . ASN A 1 407 ? -22.679 18.995 40.451 1.00 82.38 407 ASN A N 1
ATOM 3282 C CA . ASN A 1 407 ? -22.082 20.134 39.753 1.00 82.38 407 ASN A CA 1
ATOM 3283 C C . ASN A 1 407 ? -20.620 19.878 39.367 1.00 82.38 407 ASN A C 1
ATOM 3285 O O . ASN A 1 407 ? -20.229 20.164 38.237 1.00 82.38 407 ASN A O 1
ATOM 3289 N N . ALA A 1 408 ? -19.822 19.266 40.247 1.00 84.44 408 ALA A N 1
ATOM 3290 C CA . ALA A 1 408 ? -18.448 18.875 39.927 1.00 84.44 408 ALA A CA 1
ATOM 3291 C C . ALA A 1 408 ? -18.376 17.822 38.802 1.00 84.44 408 ALA A C 1
ATOM 3293 O O . ALA A 1 408 ? -17.472 17.867 37.966 1.00 84.44 408 ALA A O 1
ATOM 3294 N N . SER A 1 409 ? -19.328 16.886 38.758 1.00 83.62 409 SER A N 1
ATOM 3295 C CA . SER A 1 409 ? -19.407 15.869 37.699 1.00 83.62 409 SER A CA 1
ATOM 3296 C C . SER A 1 409 ? -19.839 16.467 36.359 1.00 83.62 409 SER A C 1
ATOM 3298 O O . SER A 1 409 ? -19.257 16.129 35.330 1.00 83.62 409 SER A O 1
ATOM 3300 N N . ILE A 1 410 ? -20.797 17.398 36.370 1.00 81.88 410 ILE A N 1
ATOM 3301 C CA . ILE A 1 410 ? -21.232 18.148 35.182 1.00 81.88 410 ILE A CA 1
ATOM 3302 C C . ILE A 1 410 ? -20.067 18.959 34.605 1.00 81.88 410 ILE A C 1
ATOM 3304 O O . ILE A 1 410 ? -19.846 18.939 33.397 1.00 81.88 410 ILE A O 1
ATOM 3308 N N . LEU A 1 411 ? -19.276 19.620 35.455 1.00 86.88 411 LEU A N 1
ATOM 3309 C CA . LEU A 1 411 ? -18.109 20.396 35.026 1.00 86.88 411 LEU A CA 1
ATOM 3310 C C . LEU A 1 411 ? -17.063 19.517 34.324 1.00 86.88 411 LEU A C 1
ATOM 3312 O O . LEU A 1 411 ? -16.606 19.861 33.237 1.00 86.88 411 LEU A O 1
ATOM 3316 N N . LYS A 1 412 ? -16.758 18.339 34.887 1.00 85.25 412 LYS A N 1
ATOM 3317 C CA . LYS A 1 412 ? -15.851 17.362 34.258 1.00 85.25 412 LYS A CA 1
ATOM 3318 C C . LYS A 1 412 ? -16.378 16.852 32.917 1.00 85.25 412 LYS A C 1
ATOM 3320 O O . LYS A 1 412 ? -15.610 16.753 31.965 1.00 85.25 412 LYS A O 1
ATOM 3325 N N . LEU A 1 413 ? -17.674 16.552 32.833 1.00 80.81 413 LEU A N 1
ATOM 3326 C CA . LEU A 1 413 ? -18.317 16.134 31.585 1.00 80.81 413 LEU A CA 1
ATOM 3327 C C . LEU A 1 413 ? -18.237 17.230 30.517 1.00 80.81 413 LEU A C 1
ATOM 3329 O O . LEU A 1 413 ? -17.891 16.934 29.378 1.00 80.81 413 LEU A O 1
ATOM 3333 N N . ASN A 1 414 ? -18.478 18.489 30.884 1.00 82.44 414 ASN A N 1
ATOM 3334 C CA . ASN A 1 414 ? -18.374 19.622 29.962 1.00 82.44 414 ASN A CA 1
ATOM 3335 C C . ASN A 1 414 ? -16.939 19.830 29.453 1.00 82.44 414 ASN A C 1
ATOM 3337 O O . ASN A 1 414 ? -16.740 20.058 28.261 1.00 82.44 414 ASN A O 1
ATOM 3341 N N . GLU A 1 415 ? -15.926 19.695 30.316 1.00 87.44 415 GLU A N 1
ATOM 3342 C CA . GLU A 1 415 ? -14.519 19.730 29.892 1.00 87.44 415 GLU A CA 1
ATOM 3343 C C . GLU A 1 415 ? -14.175 18.586 28.928 1.00 87.44 415 GLU A C 1
ATOM 3345 O O . GLU A 1 415 ? -13.421 18.770 27.969 1.00 87.44 415 GLU A O 1
ATOM 3350 N N . GLU A 1 416 ? -14.718 17.391 29.168 1.00 84.38 416 GLU A N 1
ATOM 3351 C CA . GLU A 1 416 ? -14.501 16.235 28.301 1.00 84.38 416 GLU A CA 1
ATOM 3352 C C . GLU A 1 416 ? -15.198 16.400 26.943 1.00 84.38 416 GLU A C 1
ATOM 3354 O O . GLU A 1 416 ? -14.610 16.073 25.909 1.00 84.38 416 GLU A O 1
ATOM 3359 N N . ILE A 1 417 ? -16.409 16.968 26.927 1.00 83.44 417 ILE A N 1
ATOM 3360 C CA . ILE A 1 417 ? -17.139 17.331 25.705 1.00 83.44 417 ILE A CA 1
ATOM 3361 C C . ILE A 1 417 ? -16.330 18.343 24.891 1.00 83.44 417 ILE A C 1
ATOM 3363 O O . ILE A 1 417 ? -16.057 18.081 23.723 1.00 83.44 417 ILE A O 1
ATOM 3367 N N . ALA A 1 418 ? -15.841 19.423 25.508 1.00 86.88 418 ALA A N 1
ATOM 3368 C CA . ALA A 1 418 ? -15.036 20.434 24.819 1.00 86.88 418 ALA A CA 1
ATOM 3369 C C . ALA A 1 418 ? -13.752 19.844 24.199 1.00 86.88 418 ALA A C 1
ATOM 3371 O O . ALA A 1 418 ? -13.374 20.178 23.072 1.00 86.88 418 ALA A O 1
ATOM 3372 N N . LYS A 1 419 ? -13.088 18.907 24.895 1.00 87.69 419 LYS A N 1
ATOM 3373 C CA . LYS A 1 419 ? -11.929 18.176 24.348 1.00 87.69 419 LYS A CA 1
ATOM 3374 C C . LYS A 1 419 ? -12.308 17.319 23.139 1.00 87.69 419 LYS A C 1
ATOM 3376 O O . LYS A 1 419 ? -11.558 17.280 22.162 1.00 87.69 419 LYS A O 1
ATOM 3381 N N . ARG A 1 420 ? -13.452 16.629 23.192 1.00 87.00 420 ARG A N 1
ATOM 3382 C CA . ARG A 1 420 ? -13.949 15.813 22.072 1.00 87.00 420 ARG A CA 1
ATOM 3383 C C . ARG A 1 420 ? -14.343 16.680 20.878 1.00 87.00 420 ARG A C 1
ATOM 3385 O O . ARG A 1 420 ? -13.968 16.336 19.764 1.00 87.00 420 ARG A O 1
ATOM 3392 N N . GLU A 1 421 ? -15.009 17.811 21.095 1.00 85.81 421 GLU A N 1
ATOM 3393 C CA . GLU A 1 421 ? -15.364 18.770 20.039 1.00 85.81 421 GLU A CA 1
ATOM 3394 C C . GLU A 1 421 ? -14.128 19.341 19.339 1.00 85.81 421 GLU A C 1
ATOM 3396 O O . GLU A 1 421 ? -14.070 19.361 18.110 1.00 85.81 421 GLU A O 1
ATOM 3401 N N . SER A 1 422 ? -13.098 19.720 20.104 1.00 87.75 422 SER A N 1
ATOM 3402 C CA . SER A 1 422 ? -11.816 20.170 19.545 1.00 87.75 422 SER A CA 1
ATOM 3403 C C . SER A 1 422 ? -11.180 19.100 18.648 1.00 87.75 422 SER A C 1
ATOM 3405 O O . SER A 1 422 ? -10.774 19.379 17.520 1.00 87.75 422 SER A O 1
ATOM 3407 N N . LYS A 1 423 ? -11.187 17.839 19.099 1.00 88.81 423 LYS A N 1
ATOM 3408 C CA . LYS A 1 423 ? -10.644 16.715 18.328 1.00 88.81 423 LYS A CA 1
ATOM 3409 C C . LYS A 1 423 ? -11.467 16.393 17.079 1.00 88.81 423 LYS A C 1
ATOM 3411 O O . LYS A 1 423 ? -10.899 16.034 16.051 1.00 88.81 423 LYS A O 1
ATOM 3416 N N . ILE A 1 424 ? -12.792 16.530 17.145 1.00 85.25 424 ILE A N 1
ATOM 3417 C CA . ILE A 1 424 ? -13.676 16.401 15.977 1.00 85.25 424 ILE A CA 1
ATOM 3418 C C . ILE A 1 424 ? -13.340 17.478 14.945 1.00 85.25 424 ILE A C 1
ATOM 3420 O O . ILE A 1 424 ? -13.234 17.164 13.762 1.00 85.25 424 ILE A O 1
ATOM 3424 N N . LYS A 1 425 ? -13.121 18.722 15.385 1.00 89.75 425 LYS A N 1
ATOM 3425 C CA . LYS A 1 425 ? -12.739 19.824 14.497 1.00 89.75 425 LYS A CA 1
ATOM 3426 C C . LYS A 1 425 ? -11.393 19.566 13.814 1.00 89.75 425 LYS A C 1
ATOM 3428 O O . LYS A 1 425 ? -11.314 19.658 12.596 1.00 89.75 425 LYS A O 1
ATOM 3433 N N . GLU A 1 426 ? -10.378 19.151 14.571 1.00 88.81 426 GLU A N 1
ATOM 3434 C CA . GLU A 1 426 ? -9.047 18.823 14.039 1.00 88.81 426 GLU A CA 1
ATOM 3435 C C . GLU A 1 426 ? -9.096 17.685 13.002 1.00 88.81 426 GLU A C 1
ATOM 3437 O O . GLU A 1 426 ? -8.465 17.754 11.945 1.00 88.81 426 GLU A O 1
ATOM 3442 N N . LEU A 1 427 ? -9.890 16.641 13.268 1.00 87.75 427 LEU A N 1
ATOM 3443 C CA . LEU A 1 427 ? -10.117 15.560 12.305 1.00 87.75 427 LEU A CA 1
ATOM 3444 C C . LEU A 1 427 ? -10.874 16.046 11.062 1.00 87.75 427 LEU A C 1
ATOM 3446 O O . LEU A 1 427 ? -10.541 15.627 9.955 1.00 87.75 427 LEU A O 1
ATOM 3450 N N . GLY A 1 428 ? -11.857 16.935 11.232 1.00 88.31 428 GLY A N 1
ATOM 3451 C CA . GLY A 1 428 ? -12.579 17.573 10.132 1.00 88.31 428 GLY A CA 1
ATOM 3452 C C . GLY A 1 428 ? -11.645 18.354 9.207 1.00 88.31 428 GLY A C 1
ATOM 3453 O O . GLY A 1 428 ? -11.653 18.124 7.998 1.00 88.31 428 GLY A O 1
ATOM 3454 N N . ASP A 1 429 ? -10.774 19.189 9.774 1.00 90.44 429 ASP A N 1
ATOM 3455 C CA . ASP A 1 429 ? -9.781 19.962 9.020 1.00 90.44 429 ASP A CA 1
ATOM 3456 C C . ASP A 1 429 ? -8.816 19.034 8.260 1.00 90.44 429 ASP A C 1
ATOM 3458 O O . ASP A 1 429 ? -8.522 19.250 7.082 1.00 90.44 429 ASP A O 1
ATOM 3462 N N . LYS A 1 430 ? -8.385 17.929 8.884 1.00 91.62 430 LYS A N 1
ATOM 3463 C CA . LYS A 1 430 ? -7.519 16.932 8.235 1.00 91.62 430 LYS A CA 1
ATOM 3464 C C . LYS A 1 430 ? -8.194 16.240 7.047 1.00 91.62 430 LYS A C 1
ATOM 3466 O O . LYS A 1 430 ? -7.542 16.014 6.029 1.00 91.62 430 LYS A O 1
ATOM 3471 N N . ILE A 1 431 ? -9.486 15.924 7.154 1.00 86.94 431 ILE A N 1
ATOM 3472 C CA . ILE A 1 431 ? -10.267 15.344 6.049 1.00 86.94 431 ILE A CA 1
ATOM 3473 C C . ILE A 1 431 ? -10.352 16.326 4.875 1.00 86.94 431 ILE A C 1
ATOM 3475 O O . ILE A 1 431 ? -10.193 15.913 3.726 1.00 86.94 431 ILE A O 1
ATOM 3479 N N . VAL A 1 432 ? -10.561 17.618 5.144 1.00 91.25 432 VAL A N 1
ATOM 3480 C CA . VAL A 1 432 ? -10.602 18.656 4.099 1.00 91.25 432 VAL A CA 1
ATOM 3481 C C . VAL A 1 432 ? -9.259 18.754 3.370 1.00 91.25 432 VAL A C 1
ATOM 3483 O O . VAL A 1 432 ? -9.233 18.752 2.136 1.00 91.25 432 VAL A O 1
ATOM 3486 N N . THR A 1 433 ? -8.145 18.759 4.107 1.00 90.00 433 THR A N 1
ATOM 3487 C CA . THR A 1 433 ? -6.797 18.777 3.517 1.00 90.00 433 THR A CA 1
ATOM 3488 C C . THR A 1 433 ? -6.547 17.544 2.653 1.00 90.00 433 THR A C 1
ATOM 3490 O O . THR A 1 433 ? -6.177 17.682 1.489 1.00 90.00 433 THR A O 1
ATOM 3493 N N . MET A 1 434 ? -6.840 16.343 3.165 1.00 87.56 434 MET A N 1
ATOM 3494 C CA . MET A 1 434 ? -6.664 15.097 2.408 1.00 87.56 434 MET A CA 1
ATOM 3495 C C . MET A 1 434 ? -7.523 15.047 1.138 1.00 87.56 434 MET A C 1
ATOM 3497 O O . MET A 1 434 ? -7.066 14.570 0.102 1.00 87.56 434 MET A O 1
ATOM 3501 N N . ASN A 1 435 ? -8.760 15.550 1.187 1.00 86.44 435 ASN A N 1
ATOM 3502 C CA . ASN A 1 435 ? -9.609 15.635 -0.003 1.00 86.44 435 ASN A CA 1
ATOM 3503 C C . ASN A 1 435 ? -9.045 16.610 -1.044 1.00 86.44 435 ASN A C 1
ATOM 3505 O O . ASN A 1 435 ? -9.121 16.335 -2.239 1.00 86.44 435 ASN A O 1
ATOM 3509 N N . THR A 1 436 ? -8.455 17.719 -0.599 1.00 90.62 436 THR A N 1
ATOM 3510 C CA . THR A 1 436 ? -7.817 18.695 -1.493 1.00 90.62 436 THR A CA 1
ATOM 3511 C C . THR A 1 436 ? -6.572 18.100 -2.155 1.00 90.62 436 THR A C 1
ATOM 3513 O O . THR A 1 436 ? -6.410 18.198 -3.368 1.00 90.62 436 THR A O 1
ATOM 3516 N N . GLU A 1 437 ? -5.724 17.411 -1.387 1.00 89.31 437 GLU A N 1
ATOM 3517 C CA . GLU A 1 437 ? -4.553 16.699 -1.916 1.00 89.31 437 GLU A CA 1
ATOM 3518 C C . GLU A 1 437 ? -4.952 15.616 -2.921 1.00 89.31 437 GLU A C 1
ATOM 3520 O O . GLU A 1 437 ? -4.351 15.514 -3.989 1.00 89.31 437 GLU A O 1
ATOM 3525 N N . LYS A 1 438 ? -6.003 14.844 -2.618 1.00 89.44 438 LYS A N 1
ATOM 3526 C CA . LYS A 1 438 ? -6.538 13.831 -3.532 1.00 89.44 438 LYS A CA 1
ATOM 3527 C C . LYS A 1 438 ? -6.947 14.441 -4.876 1.00 89.44 438 LYS A C 1
ATOM 3529 O O . LYS A 1 438 ? -6.567 13.901 -5.912 1.00 89.44 438 LYS A O 1
ATOM 3534 N N . LEU A 1 439 ? -7.689 15.551 -4.865 1.00 87.62 439 LEU A N 1
ATOM 3535 C CA . LEU A 1 439 ? -8.108 16.237 -6.093 1.00 87.62 439 LEU A CA 1
ATOM 3536 C C . LEU A 1 439 ? -6.904 16.721 -6.914 1.00 87.62 439 LEU A C 1
ATOM 3538 O O . LEU A 1 439 ? -6.875 16.517 -8.126 1.00 87.62 439 LEU A O 1
ATOM 3542 N N . ASN A 1 440 ? -5.884 17.281 -6.258 1.00 90.44 440 ASN A N 1
ATOM 3543 C CA . ASN A 1 440 ? -4.659 17.720 -6.931 1.00 90.44 440 ASN A CA 1
ATOM 3544 C C . ASN A 1 440 ? -3.913 16.549 -7.592 1.00 90.44 440 ASN A C 1
ATOM 3546 O O . ASN A 1 440 ? -3.448 16.669 -8.724 1.00 90.44 440 ASN A O 1
ATOM 3550 N N . VAL A 1 441 ? -3.822 15.400 -6.911 1.00 88.50 441 VAL A N 1
ATOM 3551 C CA . VAL A 1 441 ? -3.195 14.191 -7.471 1.00 88.50 441 VAL A CA 1
ATOM 3552 C C . VAL A 1 441 ? -3.989 13.664 -8.666 1.00 88.50 441 VAL A C 1
ATOM 3554 O O . VAL A 1 441 ? -3.392 13.308 -9.679 1.00 88.50 441 VAL A O 1
ATOM 3557 N N . GLU A 1 442 ? -5.321 13.628 -8.584 1.00 87.62 442 GLU A N 1
ATOM 3558 C CA . GLU A 1 442 ? -6.174 13.214 -9.706 1.00 87.62 442 GLU A CA 1
ATOM 3559 C C . GLU A 1 442 ? -5.983 14.125 -10.932 1.00 87.62 442 GLU A C 1
ATOM 3561 O O . GLU A 1 442 ? -5.885 13.632 -12.061 1.00 87.62 442 GLU A O 1
ATOM 3566 N N . GLU A 1 443 ? -5.859 15.438 -10.724 1.00 89.44 443 GLU A N 1
ATOM 3567 C CA . GLU A 1 443 ? -5.599 16.401 -11.795 1.00 89.44 443 GLU A CA 1
ATOM 3568 C C . GLU A 1 443 ? -4.204 16.215 -12.419 1.00 89.44 443 GLU A C 1
ATOM 3570 O O . GLU A 1 443 ? -4.062 16.207 -13.647 1.00 89.44 443 GLU A O 1
ATOM 3575 N N . GLU A 1 444 ? -3.175 15.983 -11.600 1.00 88.75 444 GLU A N 1
ATOM 3576 C CA . GLU A 1 444 ? -1.816 15.747 -12.090 1.00 88.75 444 GLU A CA 1
ATOM 3577 C C . GLU A 1 444 ? -1.686 14.412 -12.840 1.00 88.75 444 GLU A C 1
ATOM 3579 O O . GLU A 1 444 ? -1.054 14.357 -13.900 1.00 88.75 444 GLU A O 1
ATOM 3584 N N . VAL A 1 445 ? -2.345 13.351 -12.363 1.00 85.62 445 VAL A N 1
ATOM 3585 C CA . VAL A 1 445 ? -2.421 12.064 -13.072 1.00 85.62 445 VAL A CA 1
ATOM 3586 C C . VAL A 1 445 ? -3.084 12.245 -14.433 1.00 85.62 445 VAL A C 1
ATOM 3588 O O . VAL A 1 445 ? -2.538 11.790 -15.439 1.00 85.62 445 VAL A O 1
ATOM 3591 N N . LYS A 1 446 ? -4.215 12.956 -14.497 1.00 89.00 446 LYS A N 1
ATOM 3592 C CA . LYS A 1 446 ? -4.905 13.226 -15.764 1.00 89.00 446 LYS A CA 1
ATOM 3593 C C . LYS A 1 446 ? -4.001 13.971 -16.747 1.00 89.00 446 LYS A C 1
ATOM 3595 O O . LYS A 1 446 ? -3.885 13.568 -17.902 1.00 89.00 446 LYS A O 1
ATOM 3600 N N . LYS A 1 447 ? -3.283 14.994 -16.277 1.00 91.62 447 LYS A N 1
ATOM 3601 C CA . LYS A 1 447 ? -2.327 15.745 -17.100 1.00 91.62 447 LYS A CA 1
ATOM 3602 C C . LYS A 1 447 ? -1.201 14.856 -17.643 1.00 91.62 447 LYS A C 1
ATOM 3604 O O . LYS A 1 447 ? -0.854 14.962 -18.818 1.00 91.62 447 LYS A O 1
ATOM 3609 N N . ARG A 1 448 ? -0.647 13.961 -16.817 1.00 85.75 448 ARG A N 1
ATOM 3610 C CA . ARG A 1 448 ? 0.404 13.013 -17.232 1.00 85.75 448 ARG A CA 1
ATOM 3611 C C . ARG A 1 448 ? -0.092 11.999 -18.260 1.00 85.75 448 ARG A C 1
ATOM 3613 O O . ARG A 1 448 ? 0.660 11.670 -19.174 1.00 85.75 448 ARG A O 1
ATOM 3620 N N . VAL A 1 449 ? -1.331 11.525 -18.131 1.00 83.81 449 VAL A N 1
ATOM 3621 C CA . VAL A 1 449 ? -1.964 10.644 -19.126 1.00 83.81 449 VAL A CA 1
ATOM 3622 C C . VAL A 1 449 ? -2.113 11.375 -20.461 1.00 83.81 449 VAL A C 1
ATOM 3624 O O . VAL A 1 449 ? -1.621 10.881 -21.473 1.00 83.81 449 VAL A O 1
ATOM 3627 N N . ASP A 1 450 ? -2.655 12.596 -20.455 1.00 86.50 450 ASP A N 1
ATOM 3628 C CA . ASP A 1 450 ? -2.826 13.403 -21.672 1.00 86.50 450 ASP A CA 1
ATOM 3629 C C . ASP A 1 450 ? -1.483 13.723 -22.363 1.00 86.50 450 ASP A C 1
ATOM 3631 O O . ASP A 1 450 ? -1.383 13.758 -23.594 1.00 86.50 450 ASP A O 1
ATOM 3635 N N . GLU A 1 451 ? -0.426 13.984 -21.586 1.00 88.06 451 GLU A N 1
ATOM 3636 C CA . GLU A 1 451 ? 0.934 14.179 -22.104 1.00 88.06 451 GLU A CA 1
ATOM 3637 C C . GLU A 1 451 ? 1.502 12.896 -22.722 1.00 88.06 451 GLU A C 1
ATOM 3639 O O . GLU A 1 451 ? 2.092 12.946 -23.807 1.00 88.06 451 GLU A O 1
ATOM 3644 N N . ASN A 1 452 ? 1.301 11.749 -22.069 1.00 83.19 452 ASN A N 1
ATOM 3645 C CA . ASN A 1 452 ? 1.761 10.459 -22.571 1.00 83.19 452 ASN A CA 1
ATOM 3646 C C . ASN A 1 452 ? 1.050 10.086 -23.879 1.00 83.19 452 ASN A C 1
ATOM 3648 O O . ASN A 1 452 ? 1.717 9.737 -24.851 1.00 83.19 452 ASN A O 1
ATOM 3652 N N . ASP A 1 453 ? -0.267 10.276 -23.965 1.00 82.62 453 ASP A N 1
ATOM 3653 C CA . ASP A 1 453 ? -1.038 10.020 -25.186 1.00 82.62 453 ASP A CA 1
ATOM 3654 C C . ASP A 1 453 ? -0.565 10.894 -26.357 1.00 82.62 453 ASP A C 1
ATOM 3656 O O . ASP A 1 453 ? -0.426 10.424 -27.491 1.00 82.62 453 ASP A O 1
ATOM 3660 N N . LYS A 1 454 ? -0.229 12.165 -26.098 1.00 85.94 454 LYS A N 1
ATOM 3661 C CA . LYS A 1 454 ? 0.363 13.053 -27.114 1.00 85.94 454 LYS A CA 1
ATOM 3662 C C . LYS A 1 454 ? 1.723 12.549 -27.597 1.00 85.94 454 LYS A C 1
ATOM 3664 O O . LYS A 1 454 ? 1.981 12.568 -28.804 1.00 85.94 454 LYS A O 1
ATOM 3669 N N . ILE A 1 455 ? 2.592 12.111 -26.685 1.00 84.38 455 ILE A N 1
ATOM 3670 C CA . ILE A 1 455 ? 3.914 11.565 -27.028 1.00 84.38 455 ILE A CA 1
ATOM 3671 C C . ILE A 1 455 ? 3.761 10.257 -27.806 1.00 84.38 455 ILE A C 1
ATOM 3673 O O . ILE A 1 455 ? 4.395 10.088 -28.847 1.00 84.38 455 ILE A O 1
ATOM 3677 N N . HIS A 1 456 ? 2.887 9.366 -27.349 1.00 77.94 456 HIS A N 1
ATOM 3678 C CA . HIS A 1 456 ? 2.592 8.095 -27.993 1.00 77.94 456 HIS A CA 1
ATOM 3679 C C . HIS A 1 456 ? 2.099 8.306 -29.429 1.00 77.94 456 HIS A C 1
ATOM 3681 O O . HIS A 1 456 ? 2.678 7.757 -30.366 1.00 77.94 456 HIS A O 1
ATOM 3687 N N . ASN A 1 457 ? 1.124 9.194 -29.636 1.00 81.25 457 ASN A N 1
ATOM 3688 C CA . ASN A 1 457 ? 0.617 9.531 -30.968 1.00 81.25 457 ASN A CA 1
ATOM 3689 C C . ASN A 1 457 ? 1.699 10.134 -31.874 1.00 81.25 457 ASN A C 1
ATOM 3691 O O . ASN A 1 457 ? 1.788 9.794 -33.057 1.00 81.25 457 ASN A O 1
ATOM 3695 N N . LYS A 1 458 ? 2.564 10.997 -31.328 1.00 85.50 458 LYS A N 1
ATOM 3696 C CA . LYS A 1 458 ? 3.701 11.553 -32.072 1.00 85.50 458 LYS A CA 1
ATOM 3697 C C . LYS A 1 458 ? 4.690 10.459 -32.484 1.00 85.50 458 LYS A C 1
ATOM 3699 O O . LYS A 1 458 ? 5.121 10.441 -33.635 1.00 85.50 458 LYS A O 1
ATOM 3704 N N . ASN A 1 459 ? 5.015 9.539 -31.579 1.00 82.00 459 ASN A N 1
ATOM 3705 C CA . ASN A 1 459 ? 5.919 8.425 -31.853 1.00 82.00 459 ASN A CA 1
ATOM 3706 C C . ASN A 1 459 ? 5.343 7.479 -32.912 1.00 82.00 459 ASN A C 1
ATOM 3708 O O . ASN A 1 459 ? 6.063 7.107 -33.835 1.00 82.00 459 ASN A O 1
ATOM 3712 N N . TYR A 1 460 ? 4.047 7.162 -32.840 1.00 80.88 460 TYR A N 1
ATOM 3713 C CA . TYR A 1 460 ? 3.356 6.369 -33.862 1.00 80.88 460 TYR A CA 1
ATOM 3714 C C . TYR A 1 460 ? 3.408 7.031 -35.238 1.00 80.88 460 TYR A C 1
ATOM 3716 O O . TYR A 1 460 ? 3.699 6.368 -36.232 1.00 80.88 460 TYR A O 1
ATOM 3724 N N . LYS A 1 461 ? 3.190 8.349 -35.305 1.00 83.62 461 LYS A N 1
ATOM 3725 C CA . LYS A 1 461 ? 3.294 9.091 -36.564 1.00 83.62 461 LYS A CA 1
ATOM 3726 C C . LYS A 1 461 ? 4.704 9.005 -37.158 1.00 83.62 461 LYS A C 1
ATOM 3728 O O . LYS A 1 461 ? 4.846 8.640 -38.320 1.00 83.62 461 LYS A O 1
ATOM 3733 N N . VAL A 1 462 ? 5.735 9.264 -36.351 1.00 84.12 462 VAL A N 1
ATOM 3734 C CA . VAL A 1 462 ? 7.143 9.173 -36.785 1.00 84.12 462 VAL A CA 1
ATOM 3735 C C . VAL A 1 462 ? 7.505 7.750 -37.217 1.00 84.12 462 VAL A C 1
ATOM 3737 O O . VAL A 1 462 ? 8.242 7.558 -38.183 1.00 84.12 462 VAL A O 1
ATOM 3740 N N . PHE A 1 463 ? 6.997 6.739 -36.516 1.00 81.31 463 PHE A N 1
ATOM 3741 C CA . PHE A 1 463 ? 7.229 5.342 -36.864 1.00 81.31 463 PHE A CA 1
ATOM 3742 C C . PHE A 1 463 ? 6.600 4.983 -38.215 1.00 81.31 463 PHE A C 1
ATOM 3744 O O . PHE A 1 463 ? 7.278 4.416 -39.071 1.00 81.31 463 PHE A O 1
ATOM 3751 N N . ASN A 1 464 ? 5.354 5.397 -38.452 1.00 82.38 464 ASN A N 1
ATOM 3752 C CA . ASN A 1 464 ? 4.677 5.193 -39.732 1.00 82.38 464 ASN A CA 1
ATOM 3753 C C . ASN A 1 464 ? 5.383 5.926 -40.882 1.00 82.38 464 ASN A C 1
ATOM 3755 O O . ASN A 1 464 ? 5.540 5.363 -41.962 1.00 82.38 464 ASN A O 1
ATOM 3759 N N . GLU A 1 465 ? 5.867 7.150 -40.650 1.00 84.75 465 GLU A N 1
ATOM 3760 C CA . GLU A 1 465 ? 6.673 7.895 -41.628 1.00 84.75 465 GLU A CA 1
ATOM 3761 C C . GLU A 1 465 ? 7.981 7.158 -41.968 1.00 84.75 465 GLU A C 1
ATOM 3763 O O . GLU A 1 465 ? 8.365 7.084 -43.137 1.00 84.75 465 GLU A O 1
ATOM 3768 N N . LYS A 1 466 ? 8.646 6.548 -40.975 1.00 87.25 466 LYS A N 1
ATOM 3769 C CA . LYS A 1 466 ? 9.840 5.719 -41.208 1.00 87.25 466 LYS A CA 1
ATOM 3770 C C . LYS A 1 466 ? 9.527 4.455 -42.002 1.00 87.25 466 LYS A C 1
ATOM 3772 O O . LYS A 1 466 ? 10.291 4.136 -42.907 1.00 87.25 466 LYS A O 1
ATOM 3777 N N . ILE A 1 467 ? 8.430 3.758 -41.697 1.00 81.75 467 ILE A N 1
ATOM 3778 C CA . ILE A 1 467 ? 7.994 2.587 -42.476 1.00 81.75 467 ILE A CA 1
ATOM 3779 C C . ILE A 1 467 ? 7.754 2.988 -43.931 1.00 81.75 467 ILE A C 1
ATOM 3781 O O . ILE A 1 467 ? 8.311 2.365 -44.828 1.00 81.75 467 ILE A O 1
ATOM 3785 N N . ALA A 1 468 ? 7.007 4.070 -44.166 1.00 84.44 468 ALA A N 1
ATOM 3786 C CA . ALA A 1 468 ? 6.741 4.557 -45.517 1.00 84.44 468 ALA A CA 1
ATOM 3787 C C . ALA A 1 468 ? 8.034 4.922 -46.268 1.00 84.44 468 ALA A C 1
ATOM 3789 O O . ALA A 1 468 ? 8.183 4.600 -47.446 1.00 84.44 468 ALA A O 1
ATOM 3790 N N . SER A 1 469 ? 8.995 5.549 -45.581 1.00 88.12 469 SER A N 1
ATOM 3791 C CA . SER A 1 469 ? 10.318 5.843 -46.142 1.00 88.12 469 SER A CA 1
ATOM 3792 C C . SER A 1 469 ? 11.082 4.566 -46.512 1.00 88.12 469 SER A C 1
ATOM 3794 O O . SER A 1 469 ? 11.588 4.455 -47.629 1.00 88.12 469 SER A O 1
ATOM 3796 N N . PHE A 1 470 ? 11.109 3.564 -45.628 1.00 85.44 470 PHE A N 1
ATOM 3797 C CA . PHE A 1 470 ? 11.747 2.277 -45.914 1.00 85.44 470 PHE A CA 1
ATOM 3798 C C . PHE A 1 470 ? 11.087 1.537 -47.078 1.00 85.44 470 PHE A C 1
ATOM 3800 O O . PHE A 1 470 ? 11.797 0.997 -47.927 1.00 85.44 470 PHE A O 1
ATOM 3807 N N . ASP A 1 471 ? 9.758 1.542 -47.162 1.00 88.06 471 ASP A N 1
ATOM 3808 C CA . ASP A 1 471 ? 9.032 0.929 -48.275 1.00 88.06 471 ASP A CA 1
ATOM 3809 C C . ASP A 1 471 ? 9.328 1.627 -49.605 1.00 88.06 471 ASP A C 1
ATOM 3811 O O . ASP A 1 471 ? 9.476 0.959 -50.630 1.00 88.06 471 ASP A O 1
ATOM 3815 N N . ASN A 1 472 ? 9.473 2.955 -49.600 1.00 89.50 472 ASN A N 1
ATOM 3816 C CA . ASN A 1 472 ? 9.876 3.705 -50.788 1.00 89.50 472 ASN A CA 1
ATOM 3817 C C . ASN A 1 472 ? 11.307 3.357 -51.215 1.00 89.50 472 ASN A C 1
ATOM 3819 O O . ASN A 1 472 ? 11.519 3.013 -52.375 1.00 89.50 472 ASN A O 1
ATOM 3823 N N . VAL A 1 473 ? 12.266 3.343 -50.282 1.00 90.00 473 VAL A N 1
ATOM 3824 C CA . VAL A 1 473 ? 13.656 2.942 -50.572 1.00 90.00 473 VAL A CA 1
ATOM 3825 C C . VAL A 1 473 ? 13.717 1.505 -51.096 1.00 90.00 473 VAL A C 1
ATOM 3827 O O . VAL A 1 473 ? 14.429 1.222 -52.059 1.00 90.00 473 VAL A O 1
ATOM 3830 N N . LYS A 1 474 ? 12.937 0.589 -50.511 1.00 90.25 474 LYS A N 1
ATOM 3831 C CA . LYS A 1 474 ? 12.832 -0.798 -50.977 1.00 90.25 474 LYS A CA 1
ATOM 3832 C C . LYS A 1 474 ? 12.298 -0.868 -52.408 1.00 90.25 474 LYS A C 1
ATOM 3834 O O . LYS A 1 474 ? 12.866 -1.590 -53.222 1.00 90.25 474 LYS A O 1
ATOM 3839 N N . LYS A 1 475 ? 11.234 -0.123 -52.729 1.00 91.00 475 LYS A N 1
ATOM 3840 C CA . LYS A 1 475 ? 10.676 -0.056 -54.091 1.00 91.00 475 LYS A CA 1
ATOM 3841 C C . LYS A 1 475 ? 11.683 0.505 -55.093 1.00 91.00 475 LYS A C 1
ATOM 3843 O O . LYS A 1 475 ? 11.841 -0.072 -56.163 1.00 91.00 475 LYS A O 1
ATOM 3848 N N . GLU A 1 476 ? 12.386 1.581 -54.744 1.00 89.75 476 GLU A N 1
ATOM 3849 C CA . GLU A 1 476 ? 13.430 2.159 -55.597 1.00 89.75 476 GLU A CA 1
ATOM 3850 C C . GLU A 1 476 ? 14.574 1.175 -55.854 1.00 89.75 476 GLU A C 1
ATOM 3852 O O . GLU A 1 476 ? 15.052 1.061 -56.982 1.00 89.75 476 GLU A O 1
ATOM 3857 N N . LEU A 1 477 ? 15.006 0.442 -54.825 1.00 89.38 477 LEU A N 1
ATOM 3858 C CA . LEU A 1 477 ? 16.062 -0.556 -54.962 1.00 89.38 477 LEU A CA 1
ATOM 3859 C C . LEU A 1 477 ? 15.623 -1.727 -55.851 1.00 89.38 477 LEU A C 1
ATOM 3861 O O . LEU A 1 477 ? 16.381 -2.136 -56.727 1.00 89.38 477 LEU A O 1
ATOM 3865 N N . MET A 1 478 ? 14.392 -2.219 -55.675 1.00 89.00 478 MET A N 1
ATOM 3866 C CA . MET A 1 478 ? 13.821 -3.257 -56.542 1.00 89.00 478 MET A CA 1
ATOM 3867 C C . MET A 1 478 ? 13.750 -2.787 -57.998 1.00 89.00 478 MET A C 1
ATOM 3869 O O . MET A 1 478 ? 14.218 -3.494 -58.882 1.00 89.00 478 MET A O 1
ATOM 3873 N N . ALA A 1 479 ? 13.284 -1.560 -58.247 1.00 91.25 479 ALA A N 1
ATOM 3874 C CA . ALA A 1 479 ? 13.232 -0.999 -59.597 1.00 91.25 479 ALA A CA 1
ATOM 3875 C C . ALA A 1 479 ? 14.625 -0.876 -60.243 1.00 91.25 479 ALA A C 1
ATOM 3877 O O . ALA A 1 479 ? 14.780 -1.120 -61.440 1.00 91.25 479 ALA A O 1
ATOM 3878 N N . LYS A 1 480 ? 15.660 -0.530 -59.462 1.00 92.06 480 LYS A N 1
ATOM 3879 C CA . LYS A 1 480 ? 17.051 -0.516 -59.946 1.00 92.06 480 LYS A CA 1
ATOM 3880 C C . LYS A 1 480 ? 17.548 -1.917 -60.299 1.00 92.06 480 LYS A C 1
ATOM 3882 O O . LYS A 1 480 ? 18.192 -2.062 -61.335 1.00 92.06 480 LYS A O 1
ATOM 3887 N N . PHE A 1 481 ? 17.247 -2.927 -59.481 1.00 88.81 481 PHE A N 1
ATOM 3888 C CA . PHE A 1 481 ? 17.617 -4.312 -59.782 1.00 88.81 481 PHE A CA 1
ATOM 3889 C C . PHE A 1 481 ? 16.892 -4.852 -61.013 1.00 88.81 481 PHE A C 1
ATOM 3891 O O . PHE A 1 481 ? 17.538 -5.449 -61.871 1.00 88.81 481 PHE A O 1
ATOM 3898 N N . ASP A 1 482 ? 15.592 -4.590 -61.147 1.00 91.56 482 ASP A N 1
ATOM 3899 C CA . ASP A 1 482 ? 14.816 -4.998 -62.320 1.00 91.56 482 ASP A CA 1
ATOM 3900 C C . ASP A 1 482 ? 15.371 -4.357 -63.597 1.00 91.56 482 ASP A C 1
ATOM 3902 O O . ASP A 1 482 ? 15.538 -5.036 -64.614 1.00 91.56 482 ASP A O 1
ATOM 3906 N N . LYS A 1 483 ? 15.742 -3.070 -63.533 1.00 92.88 483 LYS A N 1
ATOM 3907 C CA . LYS A 1 483 ? 16.395 -2.380 -64.649 1.00 92.88 483 LYS A CA 1
ATOM 3908 C C . LYS A 1 483 ? 17.747 -3.008 -64.993 1.00 92.88 483 LYS A C 1
ATOM 3910 O O . LYS A 1 483 ? 17.965 -3.351 -66.147 1.00 92.88 483 LYS A O 1
ATOM 3915 N N . GLN A 1 484 ? 18.624 -3.217 -64.009 1.00 91.38 484 GLN A N 1
ATOM 3916 C CA . GLN A 1 484 ? 19.931 -3.848 -64.238 1.00 91.38 484 GLN A CA 1
ATOM 3917 C C . GLN A 1 484 ? 19.807 -5.258 -64.824 1.00 91.38 484 GLN A C 1
ATOM 3919 O O . GLN A 1 484 ? 20.578 -5.628 -65.706 1.00 91.38 484 GLN A O 1
ATOM 3924 N N . LEU A 1 485 ? 18.830 -6.042 -64.362 1.00 89.94 485 LEU A N 1
ATOM 3925 C CA . LEU A 1 485 ? 18.561 -7.374 -64.893 1.00 89.94 485 LEU A CA 1
ATOM 3926 C C . LEU A 1 485 ? 18.067 -7.311 -66.344 1.00 89.94 485 LEU A C 1
ATOM 3928 O O . LEU A 1 485 ? 18.466 -8.141 -67.159 1.00 89.94 485 LEU A O 1
ATOM 3932 N N . SER A 1 486 ? 17.206 -6.343 -66.663 1.00 93.06 486 SER A N 1
ATOM 3933 C CA . SER A 1 486 ? 16.729 -6.106 -68.027 1.00 93.06 486 SER A CA 1
ATOM 3934 C C . SER A 1 486 ? 17.869 -5.693 -68.957 1.00 93.06 486 SER A C 1
ATOM 3936 O O . SER A 1 486 ? 18.021 -6.289 -70.020 1.00 93.06 486 SER A O 1
ATOM 3938 N N . ASP A 1 487 ? 18.695 -4.732 -68.537 1.00 90.62 487 ASP A N 1
ATOM 3939 C CA . ASP A 1 487 ? 19.850 -4.254 -69.301 1.00 90.62 487 ASP A CA 1
ATOM 3940 C C . ASP A 1 487 ? 20.846 -5.403 -69.537 1.00 90.62 487 ASP A C 1
ATOM 3942 O O . ASP A 1 487 ? 21.289 -5.624 -70.660 1.00 90.62 487 ASP A O 1
ATOM 3946 N N . TYR A 1 488 ? 21.128 -6.216 -68.511 1.00 90.25 488 TYR A N 1
ATOM 3947 C CA . TYR A 1 488 ? 21.989 -7.393 -68.648 1.00 90.25 488 TYR A CA 1
ATOM 3948 C C . TYR A 1 488 ? 21.428 -8.419 -69.642 1.00 90.25 488 TYR A C 1
ATOM 3950 O O . TYR A 1 488 ? 22.167 -8.918 -70.489 1.00 90.25 488 TYR A O 1
ATOM 3958 N N . L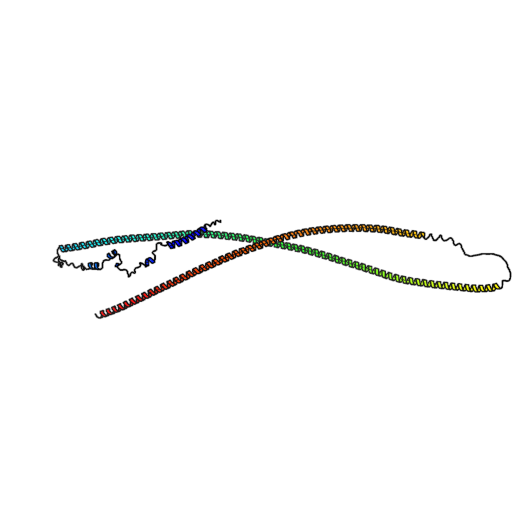YS A 1 489 ? 20.124 -8.723 -69.574 1.00 92.50 489 LYS A N 1
ATOM 3959 C CA . LYS A 1 489 ? 19.470 -9.628 -70.533 1.00 92.50 489 LYS A CA 1
ATOM 3960 C C . LYS A 1 489 ? 19.556 -9.099 -71.964 1.00 92.50 489 LYS A C 1
ATOM 3962 O O . LYS A 1 489 ? 19.815 -9.889 -72.866 1.00 92.50 489 LYS A O 1
ATOM 3967 N N . ALA A 1 490 ? 19.371 -7.793 -72.161 1.00 92.12 490 ALA A N 1
ATOM 3968 C CA . ALA A 1 490 ? 19.500 -7.161 -73.470 1.00 92.12 490 ALA A CA 1
ATOM 3969 C C . ALA A 1 490 ? 20.931 -7.288 -74.016 1.00 92.12 490 ALA A C 1
ATOM 3971 O O . ALA A 1 490 ? 21.107 -7.755 -75.137 1.00 92.12 490 ALA A O 1
ATOM 3972 N N . THR A 1 491 ? 21.950 -6.994 -73.203 1.00 90.69 491 THR A N 1
ATOM 3973 C CA . THR A 1 491 ? 23.363 -7.140 -73.597 1.00 90.69 491 THR A CA 1
ATOM 3974 C C . THR A 1 491 ? 23.737 -8.589 -73.914 1.00 90.69 491 THR A C 1
ATOM 3976 O O . THR A 1 491 ? 24.496 -8.851 -74.845 1.00 90.69 491 THR A O 1
ATOM 3979 N N . VAL A 1 492 ? 23.226 -9.558 -73.145 1.00 88.62 492 VAL A N 1
ATOM 3980 C CA . VAL A 1 492 ? 23.446 -10.987 -73.427 1.00 88.62 492 VAL A CA 1
ATOM 3981 C C . VAL A 1 492 ? 22.811 -11.380 -74.759 1.00 88.62 492 VAL A C 1
ATOM 3983 O O . VAL A 1 492 ? 23.450 -12.089 -75.534 1.00 88.62 492 VAL A O 1
ATOM 3986 N N . GLN A 1 493 ? 21.597 -10.902 -75.042 1.00 91.62 493 GLN A N 1
ATOM 3987 C CA . GLN A 1 493 ? 20.929 -11.159 -76.315 1.00 91.62 493 GLN A CA 1
ATOM 3988 C C . GLN A 1 493 ? 21.706 -10.546 -77.485 1.00 91.62 493 GLN A C 1
ATOM 3990 O O . GLN A 1 493 ? 22.011 -11.254 -78.436 1.00 91.62 493 GLN A O 1
ATOM 3995 N N . GLU A 1 494 ? 22.114 -9.279 -77.381 1.00 91.12 494 GLU A N 1
ATOM 3996 C CA . GLU A 1 494 ? 22.900 -8.594 -78.413 1.00 91.12 494 GLU A CA 1
ATOM 3997 C C . GLU A 1 494 ? 24.233 -9.309 -78.687 1.00 91.12 494 GLU A C 1
ATOM 3999 O O . GLU A 1 494 ? 24.609 -9.531 -79.838 1.00 91.12 494 GLU A O 1
ATOM 4004 N N . ASN A 1 495 ? 24.935 -9.742 -77.635 1.00 89.12 495 ASN A N 1
ATOM 4005 C CA . ASN A 1 495 ? 26.160 -10.527 -77.782 1.00 89.12 495 ASN A CA 1
ATOM 4006 C C . ASN A 1 495 ? 25.900 -11.891 -78.432 1.00 89.12 495 ASN A C 1
ATOM 4008 O O . ASN A 1 495 ? 26.700 -12.322 -79.262 1.00 89.12 495 ASN A O 1
ATOM 4012 N N . SER A 1 496 ? 24.804 -12.565 -78.074 1.00 89.88 496 SER A N 1
ATOM 4013 C CA . SER A 1 496 ? 24.404 -13.831 -78.694 1.00 89.88 496 SER A CA 1
ATOM 4014 C C . SER A 1 496 ? 24.116 -13.646 -80.184 1.00 89.88 496 SER A C 1
ATOM 4016 O O . SER A 1 496 ? 24.624 -14.411 -81.001 1.00 89.88 496 SER A O 1
ATOM 4018 N N . ASP A 1 497 ? 23.365 -12.606 -80.545 1.00 92.69 497 ASP A N 1
ATOM 4019 C CA . ASP A 1 497 ? 23.025 -12.280 -81.931 1.00 92.69 497 ASP A CA 1
ATOM 4020 C C . ASP A 1 497 ? 24.289 -11.932 -82.737 1.00 92.69 497 ASP A C 1
ATOM 4022 O O . ASP A 1 497 ? 24.470 -12.399 -83.862 1.00 92.69 497 ASP A O 1
ATOM 4026 N N . ARG A 1 498 ? 25.229 -11.191 -82.138 1.00 91.88 498 ARG A N 1
ATOM 4027 C CA . ARG A 1 498 ? 26.523 -10.863 -82.754 1.00 91.88 498 ARG A CA 1
ATOM 4028 C C . ARG A 1 498 ? 27.426 -12.088 -82.924 1.00 91.88 498 ARG A C 1
ATOM 4030 O O . ARG A 1 498 ? 28.093 -12.220 -83.949 1.00 91.88 498 ARG A O 1
ATOM 4037 N N . MET A 1 499 ? 27.463 -12.991 -81.943 1.00 87.81 499 MET A N 1
ATOM 4038 C CA . MET A 1 499 ? 28.187 -14.261 -82.065 1.00 87.81 499 MET A CA 1
ATOM 4039 C C . MET A 1 499 ? 27.588 -15.142 -83.161 1.00 87.81 499 MET A C 1
ATOM 4041 O O . MET A 1 499 ? 28.341 -15.745 -83.928 1.00 87.81 499 MET A O 1
ATOM 4045 N N . GLN A 1 500 ? 26.258 -15.195 -83.256 1.00 91.12 500 GLN A N 1
ATOM 4046 C CA . GLN A 1 500 ? 25.571 -15.923 -84.315 1.00 91.12 500 GLN A CA 1
ATOM 4047 C C . GLN A 1 500 ? 25.916 -15.333 -85.684 1.00 91.12 500 GLN A C 1
ATOM 4049 O O . GLN A 1 500 ? 26.351 -16.071 -86.560 1.00 91.12 500 GLN A O 1
ATOM 4054 N N . PHE A 1 501 ? 25.852 -14.007 -85.829 1.00 92.00 501 PHE A N 1
ATOM 4055 C CA . PHE A 1 501 ? 26.245 -13.315 -87.057 1.00 92.00 501 PHE A CA 1
ATOM 4056 C C . PHE A 1 501 ? 27.678 -13.661 -87.492 1.00 92.00 501 PHE A C 1
ATOM 4058 O O . PHE A 1 501 ? 27.895 -14.055 -88.635 1.00 92.00 501 PHE A O 1
ATOM 4065 N N . HIS A 1 502 ? 28.659 -13.589 -86.584 1.00 89.44 502 HIS A N 1
ATOM 4066 C CA . HIS A 1 502 ? 30.043 -13.962 -86.904 1.00 89.44 502 HIS A CA 1
ATOM 4067 C C . HIS A 1 502 ? 30.206 -15.456 -87.214 1.00 89.44 502 HIS A C 1
ATOM 4069 O O . HIS A 1 502 ? 31.049 -15.827 -88.029 1.00 89.44 502 HIS A O 1
ATOM 4075 N N . THR A 1 503 ? 29.410 -16.323 -86.585 1.00 90.31 503 THR A N 1
ATOM 4076 C CA . THR A 1 503 ? 29.400 -17.763 -86.885 1.00 90.31 503 THR A CA 1
ATOM 4077 C C . THR A 1 503 ? 28.863 -18.019 -88.292 1.00 90.31 503 THR A C 1
ATOM 4079 O O . THR A 1 503 ? 29.447 -18.807 -89.041 1.00 90.31 503 THR A O 1
ATOM 4082 N N . ASP A 1 504 ? 27.794 -17.322 -88.678 1.00 92.12 504 ASP A N 1
ATOM 4083 C CA . ASP A 1 504 ? 27.193 -17.409 -90.007 1.00 92.12 504 ASP A CA 1
ATOM 4084 C C . ASP A 1 504 ? 28.153 -16.859 -91.078 1.00 92.12 504 ASP A C 1
ATOM 4086 O O . ASP A 1 504 ? 28.362 -17.501 -92.109 1.00 92.12 504 ASP A O 1
ATOM 4090 N N . GLU A 1 505 ? 28.818 -15.730 -90.808 1.00 92.00 505 GLU A N 1
ATOM 4091 C CA . GLU A 1 505 ? 29.838 -15.126 -91.678 1.00 92.00 505 GLU A CA 1
ATOM 4092 C C . GLU A 1 505 ? 31.056 -16.046 -91.863 1.00 92.00 505 GLU A C 1
ATOM 4094 O O . GLU A 1 505 ? 31.512 -16.272 -92.988 1.00 92.00 505 GLU A O 1
ATOM 4099 N N . LEU A 1 506 ? 31.556 -16.646 -90.776 1.00 89.38 506 LEU A N 1
ATOM 4100 C CA . LEU A 1 506 ? 32.657 -17.609 -90.829 1.00 89.38 506 LEU A CA 1
ATOM 4101 C C . LEU A 1 506 ? 32.260 -18.865 -91.612 1.00 89.38 506 LEU A C 1
ATOM 4103 O O . LEU A 1 506 ? 33.054 -19.377 -92.399 1.00 89.38 506 LEU A O 1
ATOM 4107 N N . THR A 1 507 ? 31.027 -19.341 -91.431 1.00 90.88 507 THR A N 1
ATOM 4108 C CA . THR A 1 507 ? 30.489 -20.493 -92.166 1.00 90.88 507 THR A CA 1
ATOM 4109 C C . THR A 1 507 ? 30.366 -20.186 -93.658 1.00 90.88 507 THR A C 1
ATOM 4111 O O . THR A 1 507 ? 30.765 -21.004 -94.488 1.00 90.88 507 THR A O 1
ATOM 4114 N N . ALA A 1 508 ? 29.882 -18.994 -94.018 1.00 91.44 508 ALA A N 1
ATOM 4115 C CA . ALA A 1 508 ? 29.810 -18.539 -95.403 1.00 91.44 508 ALA A CA 1
ATOM 4116 C C . ALA A 1 508 ? 31.204 -18.440 -96.044 1.00 91.44 508 ALA A C 1
ATOM 4118 O O . ALA A 1 508 ? 31.420 -18.981 -97.128 1.00 91.44 508 ALA A O 1
ATOM 4119 N N . SER A 1 509 ? 32.166 -17.828 -95.346 1.00 90.44 509 SER A N 1
ATOM 4120 C CA . SER A 1 509 ? 33.559 -17.722 -95.797 1.00 90.44 509 SER A CA 1
ATOM 4121 C C . SER A 1 509 ? 34.226 -19.094 -95.945 1.00 90.44 509 SER A C 1
ATOM 4123 O O . SER A 1 509 ? 34.879 -19.363 -96.950 1.00 90.44 509 SER A O 1
ATOM 4125 N N . HIS A 1 510 ? 34.006 -20.012 -94.997 1.00 90.56 510 HIS A N 1
ATOM 4126 C CA . HIS A 1 510 ? 34.505 -21.385 -95.085 1.00 90.56 510 HIS A CA 1
ATOM 4127 C C . HIS A 1 510 ? 33.935 -22.127 -96.300 1.00 90.56 510 HIS A C 1
ATOM 4129 O O . HIS A 1 510 ? 34.678 -22.808 -97.006 1.00 90.56 510 HIS A O 1
ATOM 4135 N N . ASN A 1 511 ? 32.636 -21.973 -96.569 1.00 91.94 511 ASN A N 1
ATOM 4136 C CA . ASN A 1 511 ? 31.990 -22.574 -97.734 1.00 91.94 511 ASN A CA 1
ATOM 4137 C C . ASN A 1 511 ? 32.537 -22.002 -99.055 1.00 91.94 511 ASN A C 1
ATOM 4139 O O . ASN A 1 511 ? 32.808 -22.777 -99.970 1.00 91.94 511 ASN A O 1
ATOM 4143 N N . ASP A 1 512 ? 32.756 -20.685 -99.148 1.00 91.88 512 ASP A N 1
ATOM 4144 C CA . ASP A 1 512 ? 33.386 -20.048 -100.318 1.00 91.88 512 ASP A CA 1
ATOM 4145 C C . ASP A 1 512 ? 34.828 -20.538 -100.528 1.00 91.88 512 ASP A C 1
ATOM 4147 O O . ASP A 1 512 ? 35.223 -20.903 -101.637 1.00 91.88 512 ASP A O 1
ATOM 4151 N N . LEU A 1 513 ? 35.611 -20.627 -99.448 1.00 88.94 513 LEU A N 1
ATOM 4152 C CA . LEU A 1 513 ? 36.984 -21.124 -99.504 1.00 88.94 513 LEU A CA 1
ATOM 4153 C C . LEU A 1 513 ? 37.038 -22.592 -99.940 1.00 88.94 513 LEU A C 1
ATOM 4155 O O . LEU A 1 513 ? 37.911 -22.973 -100.717 1.00 88.94 513 LEU A O 1
ATOM 4159 N N . LYS A 1 514 ? 36.094 -23.408 -99.458 1.00 91.75 514 LYS A N 1
ATOM 4160 C CA . LYS A 1 514 ? 35.953 -24.810 -99.851 1.00 91.75 514 LYS A CA 1
ATOM 4161 C C . LYS A 1 514 ? 35.617 -24.942 -101.335 1.00 91.75 514 LYS A C 1
ATOM 4163 O O . LYS A 1 514 ? 36.255 -25.734 -102.014 1.00 91.75 514 LYS A O 1
ATOM 4168 N N . LEU A 1 515 ? 34.695 -24.128 -101.856 1.00 90.00 515 LEU A N 1
ATOM 4169 C CA . LEU A 1 515 ? 34.390 -24.098 -103.291 1.00 90.00 515 LEU A CA 1
ATOM 4170 C C . LEU A 1 515 ? 35.630 -23.742 -104.123 1.00 90.00 515 LEU A C 1
ATOM 4172 O O . LEU A 1 515 ? 35.952 -24.456 -105.069 1.00 90.00 515 LEU A O 1
ATOM 4176 N N . LYS A 1 516 ? 36.374 -22.701 -103.730 1.00 90.81 516 LYS A N 1
ATOM 4177 C CA . LYS A 1 516 ? 37.633 -22.317 -104.393 1.00 90.81 516 LYS A CA 1
ATOM 4178 C C . LYS A 1 516 ? 38.700 -23.409 -104.311 1.00 90.81 516 LYS A C 1
ATOM 4180 O O . LYS A 1 516 ? 39.456 -23.600 -105.263 1.00 90.81 516 LYS A O 1
ATOM 4185 N N . TYR A 1 517 ? 38.787 -24.116 -103.185 1.00 88.25 517 TYR A N 1
ATOM 4186 C CA . TYR A 1 517 ? 39.690 -25.254 -103.026 1.00 88.25 517 TYR A CA 1
ATOM 4187 C C . TYR A 1 517 ? 39.314 -26.393 -103.979 1.00 88.25 517 TYR A C 1
ATOM 4189 O O . TYR A 1 517 ? 40.173 -26.861 -104.722 1.00 88.25 517 TYR A O 1
ATOM 4197 N N . ASP A 1 518 ? 38.034 -26.769 -104.024 1.00 89.25 518 ASP A N 1
ATOM 4198 C CA . ASP A 1 518 ? 37.517 -27.813 -104.914 1.00 89.25 518 ASP A CA 1
ATOM 4199 C C . ASP A 1 518 ? 37.734 -27.442 -106.400 1.00 89.25 518 ASP A C 1
ATOM 4201 O O . ASP A 1 518 ? 38.060 -28.299 -107.225 1.00 89.25 518 ASP A O 1
ATOM 4205 N N . GLU A 1 519 ? 37.595 -26.162 -106.765 1.00 89.19 519 GLU A N 1
ATOM 4206 C CA . GLU A 1 519 ? 37.923 -25.646 -108.103 1.00 89.19 519 GLU A CA 1
ATOM 4207 C C . GLU A 1 519 ? 39.416 -25.777 -108.423 1.00 89.19 519 GLU A C 1
ATOM 4209 O O . GLU A 1 519 ? 39.780 -26.292 -109.484 1.00 89.19 519 GLU A O 1
ATOM 4214 N N . LYS A 1 520 ? 40.295 -25.371 -107.500 1.00 87.38 520 LYS A N 1
ATOM 4215 C CA . LYS A 1 520 ? 41.749 -25.496 -107.675 1.00 87.38 520 LYS A CA 1
ATOM 4216 C C . LYS A 1 520 ? 42.206 -26.948 -107.725 1.00 87.38 520 LYS A C 1
ATOM 4218 O O . LYS A 1 520 ? 43.119 -27.266 -108.483 1.00 87.38 520 LYS A O 1
ATOM 4223 N N . GLU A 1 521 ? 41.574 -27.840 -106.970 1.00 86.75 521 GLU A N 1
ATOM 4224 C CA . GLU A 1 521 ? 41.852 -29.272 -107.039 1.00 86.75 521 GLU A CA 1
ATOM 4225 C C . GLU A 1 521 ? 41.476 -29.844 -108.413 1.00 86.75 521 GLU A C 1
ATOM 4227 O O . GLU A 1 521 ? 42.268 -30.583 -109.004 1.00 86.75 521 GLU A O 1
ATOM 4232 N N . LYS A 1 522 ? 40.329 -29.439 -108.978 1.00 87.69 522 LYS A N 1
ATOM 4233 C CA . LYS A 1 522 ? 39.948 -29.796 -110.356 1.00 87.69 522 LYS A CA 1
ATOM 4234 C C . LYS A 1 522 ? 40.936 -29.254 -111.388 1.00 87.69 522 LYS A C 1
ATOM 4236 O O . LYS A 1 522 ? 41.334 -30.000 -112.281 1.00 87.69 522 LYS A O 1
ATOM 4241 N N . GLU A 1 523 ? 41.363 -27.995 -111.267 1.00 84.62 523 GLU A N 1
ATOM 4242 C CA . GLU A 1 523 ? 42.395 -27.413 -112.140 1.00 84.62 523 GLU A CA 1
ATOM 4243 C C . GLU A 1 523 ? 43.718 -28.187 -112.044 1.00 84.62 523 GLU A C 1
ATOM 4245 O O . GLU A 1 523 ? 44.340 -28.482 -113.064 1.00 84.62 523 GLU A O 1
ATOM 4250 N N . LEU A 1 524 ? 44.137 -28.569 -110.835 1.00 81.00 524 LEU A N 1
ATOM 4251 C CA . LEU A 1 524 ? 45.371 -29.318 -110.604 1.00 81.00 524 LEU A CA 1
ATOM 4252 C C . LEU A 1 524 ? 45.289 -30.751 -111.149 1.00 81.00 524 LEU A C 1
ATOM 4254 O O . LEU A 1 524 ? 46.261 -31.244 -111.722 1.00 81.00 524 LEU A O 1
ATOM 4258 N N . GLN A 1 525 ? 44.138 -31.417 -111.013 1.00 81.38 525 GLN A N 1
ATOM 4259 C CA . GLN A 1 525 ? 43.883 -32.712 -111.652 1.00 81.38 525 GLN A CA 1
ATOM 4260 C C . GLN A 1 525 ? 43.912 -32.597 -113.179 1.00 81.38 525 GLN A C 1
ATOM 4262 O O . GLN A 1 525 ? 44.541 -33.428 -113.836 1.00 81.38 525 GLN A O 1
ATOM 4267 N N . ALA A 1 526 ? 43.301 -31.553 -113.748 1.00 79.06 526 ALA A N 1
ATOM 4268 C CA . ALA A 1 526 ? 43.371 -31.287 -115.180 1.00 79.06 526 ALA A CA 1
ATOM 4269 C C . ALA A 1 526 ? 44.826 -31.085 -115.633 1.00 79.06 526 ALA A C 1
ATOM 4271 O O . ALA A 1 526 ? 45.261 -31.734 -116.577 1.00 79.06 526 ALA A O 1
ATOM 4272 N N . LEU A 1 527 ? 45.613 -30.275 -114.916 1.00 74.56 527 LEU A N 1
ATOM 4273 C CA . LEU A 1 527 ? 47.034 -30.049 -115.204 1.00 74.56 527 LEU A CA 1
ATOM 4274 C C . LEU A 1 527 ? 47.875 -31.328 -115.121 1.00 74.56 527 LEU A C 1
ATOM 4276 O O . LEU A 1 527 ? 48.681 -31.567 -116.020 1.00 74.56 527 LEU A O 1
ATOM 4280 N N . LYS A 1 528 ? 47.672 -32.160 -114.088 1.00 74.38 528 LYS A N 1
ATOM 4281 C CA . LYS A 1 528 ? 48.334 -33.471 -113.952 1.00 74.38 528 LYS A CA 1
ATOM 4282 C C . LYS A 1 528 ? 48.009 -34.395 -115.123 1.00 74.38 528 LYS A C 1
ATOM 4284 O O . LYS A 1 528 ? 48.907 -35.039 -115.655 1.00 74.38 528 LYS A O 1
ATOM 4289 N N . ASN A 1 529 ? 46.751 -34.431 -115.555 1.00 73.38 529 ASN A N 1
ATOM 4290 C CA . ASN A 1 529 ? 46.349 -35.232 -116.709 1.00 73.38 529 ASN A CA 1
ATOM 4291 C C . ASN A 1 529 ? 46.991 -34.715 -118.007 1.00 73.38 529 ASN A C 1
ATOM 4293 O O . ASN A 1 529 ? 47.419 -35.515 -118.833 1.00 73.38 529 ASN A O 1
ATOM 4297 N N . THR A 1 530 ? 47.136 -33.397 -118.170 1.00 67.50 530 THR A N 1
ATOM 4298 C CA . THR A 1 530 ? 47.813 -32.801 -119.335 1.00 67.50 530 THR A CA 1
ATOM 4299 C C . THR A 1 530 ? 49.323 -33.060 -119.334 1.00 67.50 530 THR A C 1
ATOM 4301 O O . THR A 1 530 ? 49.898 -33.289 -120.392 1.00 67.50 530 THR A O 1
ATOM 4304 N N . THR A 1 531 ? 49.974 -33.076 -118.164 1.00 59.00 531 THR A N 1
ATOM 4305 C CA . THR A 1 531 ? 51.417 -33.377 -118.041 1.00 59.00 531 THR A CA 1
ATOM 4306 C C . THR A 1 531 ? 51.752 -34.863 -118.154 1.00 59.00 531 THR A C 1
ATOM 4308 O O . THR A 1 531 ? 52.901 -35.183 -118.416 1.00 59.00 531 THR A O 1
ATOM 4311 N N . HIS A 1 532 ? 50.783 -35.770 -117.994 1.00 57.56 532 HIS A N 1
ATOM 4312 C CA . HIS A 1 532 ? 50.972 -37.201 -118.274 1.00 57.56 532 HIS A CA 1
ATOM 4313 C C . HIS A 1 532 ? 50.749 -37.587 -119.748 1.00 57.56 532 HIS A C 1
ATOM 4315 O O . HIS A 1 532 ? 51.072 -38.709 -120.130 1.00 57.56 532 HIS A O 1
ATOM 4321 N N . CYS A 1 533 ? 50.208 -36.678 -120.566 1.00 50.59 533 CYS A N 1
ATOM 4322 C CA . CYS A 1 533 ? 49.988 -36.866 -122.006 1.00 50.59 533 CYS A CA 1
ATOM 4323 C C . CYS A 1 533 ? 51.052 -36.182 -122.891 1.00 50.59 533 CYS A C 1
ATOM 4325 O O . CYS A 1 533 ? 50.947 -36.252 -124.117 1.00 50.59 533 CYS A O 1
ATOM 4327 N N . LEU A 1 534 ? 52.045 -35.530 -122.278 1.00 43.34 534 LEU A N 1
ATOM 4328 C CA . LEU A 1 534 ? 53.298 -35.066 -122.888 1.00 43.34 534 LEU A CA 1
ATOM 4329 C C . LEU A 1 534 ? 54.423 -36.009 -122.461 1.00 43.34 534 LEU A C 1
ATOM 4331 O O . LEU A 1 534 ? 55.290 -36.291 -123.317 1.00 43.34 534 LEU A O 1
#

Organism: NCBI:txid1854492

Foldseek 3Di:
DDDDDDDPVVVVVVVVVVCVVVVVVCCVVPVDPDDDDPVVVVVPDDDPVRDDLVPDDPVVNVVPDDPVNVVVVVPPPDPPDPFQQDPVGDGDDPVPDDPVSVVVVVVVVVVVVVVVVVVVVVVVVVVVVVVVVVVVVVVVVVVVVVVVVVVVVVVVVVVVVVVVVVVVVVVVVVVVVVVVVVVVVVVVVVVVVVVVVVVVVVVVVVVVVVVVVVVVVVVVVVVVVVVVVVVVVVVVVVVVVVVVVVVVVVVVVVVVVVVVVVVVVVVVVVVVVVVVVVVVVVVVVVVVVVVVVVVVVVVVVVVVVVVVVVVVVVVVVVVVVVVVVPPPDDDDDDDDDDDDDDDDDDDPDDPPPPPPPVVVVVVVVVVVVVVVVVVVVVVVVVVVVVVVVVVVVVVVVVVVVVVVVVVVVVVVVVVVVVVVVVVVVVVVVVVVVVVVVVVVVVVVVVVVVVVVVVVVVVVVVVVVVVVVVVVVVVVVVVVVVVVVVVVVVVVVVVVVVVVVVVVVVVVVVVVVVVVVVVVVVVVVVVVVVVVVVD

Sequence (534 aa):
MAKIALSSSQILNIALGAIIVVGSLASVKYGNFGGVSFDELGEKYISKSDVKFSDLPQDMQKHYIDKDATIEQGKDGNLYEDVYFDEQGKPIPDSELTPQDFKRMVNKLQKTLLFIQHDNLLMANEKNELSKKLEEQDNELEEQRNQLTNKNTERLNEAEQQHYRNISDLTMKINELQKENVVIAQKANIEANTLRGQIEELKAKAVDDEDKKRIAIQKAREEEQAKLTDYKEKIKFLNDQIALLNEQINTNNETAKNAFTRKQDEINKLKEEIVQAAKEKNELLNKQTQSLLLSDQKHKEEIGKYNATIEQLKADTEKLIAKNRQDMALQDDDHLKKMALEEEKIKGLNNEIASSKKHIDALILENEKDFNKFKTYLEDEKKLNKELSAANKKLEENAQNSEKNLNASILKLNEEIAKRESKIKELGDKIVTMNTEKLNVEEEVKKRVDENDKIHNKNYKVFNEKIASFDNVKKELMAKFDKQLSDYKATVQENSDRMQFHTDELTASHNDLKLKYDEKEKELQALKNTTHCL

Mean predicted aligned error: 24.36 Å

Secondary structure (DSSP, 8-state):
-------HHHHHHHHHHHHHHHHHHHHHHH---S---HHHHHTT---TTS--GGGS-HHHHTTS--HHHHHHSS----TT---EE-TTSPEEPGGG--HHHHHHHHHHHHHHHHHHHHHHHHHHHHHHHHHHHHHHHHHHHHHHHHHHHHHHHHHHHHHHHHHHHHHHHHHHHHHHHHHHHHHHHHHHHHHHHHHHHHHHHHHHHHHHHHHHHHHHHHHHHHHHHHHHHHHHHHHHHHHHHHHHHHHHHHHHHHHHHHHHHHHHHHHHHHHHHHHHHHHHHHHHHHHHHHHHHHHHHHHHHHHHHHHHHHHHHHHHHHHHHHHHTTS-SS-------------------S-SSSSSSHHHHHHHHHHHHHHHHHHHHHHHHHHHHHHHHHHHHHHHHHHHHHHHHHHHHHHHHHHHHHHHHHHHHHHHHHHHHHHHHHHHHHHHHHHHHHHHHHHHHHHHHHHHHHHHHHHHHHHHHHHHHHHHHHHHHHHHHHHHHHHHHHHHHHHHHHHHHHHHHHHHHHHHHHHHHHHT--

pLDDT: mean 76.62, std 18.54, range [25.36, 95.88]

Radius of gyration: 97.53 Å; Cα contacts (8 Å, |Δi|>4): 24; chains: 1; bounding box: 209×79×277 Å

Solvent-accessible surface area (backbone atoms only — not comparable to full-atom values): 30297 Å² total; per-residue (Å²): 137,85,84,82,80,77,53,75,68,59,55,48,53,53,51,52,53,50,50,53,56,50,50,58,53,45,49,76,75,64,70,76,81,93,66,86,53,75,70,69,58,63,81,70,66,75,58,88,87,73,72,53,82,85,74,48,57,73,75,59,47,70,68,55,71,52,72,68,65,57,53,67,72,64,66,77,71,72,96,80,65,96,66,44,62,48,102,84,73,47,76,52,58,87,92,73,71,50,78,65,57,57,50,53,50,53,52,51,52,53,50,53,51,52,51,53,51,49,51,53,51,50,53,52,49,52,51,50,54,50,51,50,54,50,53,51,50,52,51,53,50,49,50,53,51,50,52,52,51,51,54,51,52,52,52,49,50,53,52,50,53,49,49,53,50,52,52,49,53,50,50,52,52,50,52,50,52,52,52,51,51,51,51,52,53,52,51,52,50,51,50,52,52,51,53,49,50,51,52,52,52,51,52,53,51,53,51,54,53,50,50,53,48,51,52,51,52,51,52,52,50,51,55,50,50,51,51,53,51,52,49,51,52,52,51,50,53,52,50,53,50,51,51,53,51,51,51,51,52,51,51,52,51,51,50,50,50,53,51,49,50,53,52,50,52,52,52,51,51,50,52,52,50,51,53,50,52,52,50,52,50,52,53,48,49,52,54,49,53,52,50,51,53,54,51,52,49,49,53,52,52,50,51,50,51,52,52,52,52,51,55,51,50,49,55,52,49,55,54,48,56,63,56,59,72,73,68,82,81,77,82,86,87,84,84,90,86,76,91,86,86,80,88,85,88,85,86,89,81,84,74,85,78,70,68,73,66,66,62,56,63,57,59,56,61,54,53,57,55,53,54,52,52,52,53,50,52,54,51,51,49,54,50,50,52,51,53,50,52,53,51,52,52,52,51,52,55,50,50,53,51,50,51,52,54,49,53,55,50,51,52,53,50,51,55,50,49,53,54,50,52,53,51,51,50,55,52,50,55,50,52,54,50,53,53,50,53,50,51,53,50,56,51,52,51,51,52,53,51,57,51,49,52,53,50,50,53,50,50,52,51,54,50,51,53,50,52,54,50,51,54,49,53,50,50,54,51,50,52,51,51,55,48,53,54,50,53,50,52,49,53,51,48,53,52,49,54,52,52,48,50,53,51,52,50,50,50,51,51,50,52,53,51,48,51,52,48,55,50,50,50,51,51,50,51,51,50,53,55,56,65,72,75,107